Protein AF-0000000084552187 (afdb_homodimer)

Nearest PDB structures (foldseek):
  7npa-assembly4_N  TM=9.133E-01  e=2.101E-28  Methanothermococcus thermolithotrophicus DSM 2095
  7npa-assembly3_I  TM=9.115E-01  e=2.693E-28  Methanothermococcus thermolithotrophicus DSM 2095
  7np8-assembly1_B  TM=9.269E-01  e=1.194E-27  Methanocaldococcus jannaschii DSM 2661
  5h92-assembly2_B  TM=7.015E-01  e=1.381E-11  Zea mays
  6c3z-assembly1_A  TM=8.188E-01  e=6.887E-10  Escherichia coli K-12

Structure (mmCIF, N/CA/C/O backbone):
data_AF-0000000084552187-model_v1
#
loop_
_entity.id
_entity.type
_entity.pdbx_description
1 polymer 'Nitrite/Sulfite reductase ferredoxin-like half domain protein'
#
loop_
_atom_site.group_PDB
_atom_site.id
_atom_site.type_symbol
_atom_site.label_atom_id
_atom_site.label_alt_id
_atom_site.label_comp_id
_atom_site.label_asym_id
_atom_site.label_entity_id
_atom_site.label_seq_id
_atom_site.pdbx_PDB_ins_code
_atom_site.Cartn_x
_atom_site.Cartn_y
_atom_site.Cartn_z
_atom_site.occupancy
_atom_site.B_iso_or_equiv
_atom_site.auth_seq_id
_atom_site.auth_comp_id
_atom_site.auth_asym_id
_atom_site.auth_atom_id
_atom_site.pdbx_PDB_model_num
ATOM 1 N N . MET A 1 1 ? -11.766 38.375 -6.109 1 34.06 1 MET A N 1
ATOM 2 C CA . MET A 1 1 ? -12.391 38.062 -4.824 1 34.06 1 MET A CA 1
ATOM 3 C C . MET A 1 1 ? -12.008 36.688 -4.336 1 34.06 1 MET A C 1
ATOM 5 O O . MET A 1 1 ? -12.18 35.688 -5.055 1 34.06 1 MET A O 1
ATOM 9 N N . ASP A 1 2 ? -10.969 36.594 -3.459 1 45.31 2 ASP A N 1
ATOM 10 C CA . ASP A 1 2 ? -10.391 35.406 -2.822 1 45.31 2 ASP A CA 1
ATOM 11 C C . ASP A 1 2 ? -11.469 34.5 -2.254 1 45.31 2 ASP A C 1
ATOM 13 O O . ASP A 1 2 ? -12.18 34.875 -1.316 1 45.31 2 ASP A O 1
ATOM 17 N N . ILE A 1 3 ? -12.266 34 -3.109 1 53.16 3 ILE A N 1
ATOM 18 C CA . ILE A 1 3 ? -13.414 33.219 -2.641 1 53.16 3 ILE A CA 1
ATOM 19 C C . ILE A 1 3 ? -12.977 32.25 -1.561 1 53.16 3 ILE A C 1
ATOM 21 O O . ILE A 1 3 ? -12.188 31.328 -1.827 1 53.16 3 ILE A O 1
ATOM 25 N N . LYS A 1 4 ? -12.898 32.781 -0.335 1 65.62 4 LYS A N 1
ATOM 26 C CA . LYS A 1 4 ? -12.633 31.938 0.835 1 65.62 4 LYS A CA 1
ATOM 27 C C . LYS A 1 4 ? -13.68 30.828 0.965 1 65.62 4 LYS A C 1
ATOM 29 O O . LYS A 1 4 ? -14.867 31.109 1.153 1 65.62 4 LYS A O 1
ATOM 34 N N . VAL A 1 5 ? -13.367 29.719 0.477 1 79.56 5 VAL A N 1
ATOM 35 C CA . VAL A 1 5 ? -14.242 28.547 0.565 1 79.56 5 VAL A CA 1
ATOM 36 C C . VAL A 1 5 ? -14.422 28.156 2.029 1 79.56 5 VAL A C 1
ATOM 38 O O . VAL A 1 5 ? -13.445 28 2.766 1 79.56 5 VAL A O 1
ATOM 41 N N . SER A 1 6 ? -15.633 28.141 2.523 1 84.75 6 SER A N 1
ATOM 42 C CA . SER A 1 6 ? -15.961 27.797 3.906 1 84.75 6 SER A CA 1
ATOM 43 C C . SER A 1 6 ? -15.57 26.375 4.238 1 84.75 6 SER A C 1
ATOM 45 O O . SER A 1 6 ? -15.336 25.562 3.338 1 84.75 6 SER A O 1
ATOM 47 N N . THR A 1 7 ? -15.414 26.109 5.52 1 84.75 7 THR A N 1
ATOM 48 C CA . THR A 1 7 ? -15.125 24.766 6.012 1 84.75 7 THR A CA 1
ATOM 49 C C . THR A 1 7 ? -16.203 23.781 5.551 1 84.75 7 THR A C 1
ATOM 51 O O . THR A 1 7 ? -15.891 22.641 5.191 1 84.75 7 THR A O 1
ATOM 54 N N . GLU A 1 8 ? -17.391 24.266 5.527 1 86.56 8 GLU A N 1
ATOM 55 C CA . GLU A 1 8 ? -18.5 23.438 5.098 1 86.56 8 GLU A CA 1
ATOM 56 C C . GLU A 1 8 ? -18.391 23.062 3.621 1 86.56 8 GLU A C 1
ATOM 58 O O . GLU A 1 8 ? -18.641 21.922 3.234 1 86.56 8 GLU A O 1
ATOM 63 N N . GLU A 1 9 ? -18.109 24.031 2.854 1 87.94 9 GLU A N 1
ATOM 64 C CA . GLU A 1 9 ? -17.938 23.781 1.425 1 87.94 9 GLU A CA 1
ATOM 65 C C . GLU A 1 9 ? -16.766 22.844 1.16 1 87.94 9 GLU A C 1
ATOM 67 O O . GLU A 1 9 ? -16.859 21.969 0.286 1 87.94 9 GLU A O 1
ATOM 72 N N . LYS A 1 10 ? -15.766 23.016 1.932 1 89 10 LYS A N 1
ATOM 73 C CA . LYS A 1 10 ? -14.625 22.125 1.795 1 89 10 LYS A CA 1
ATOM 74 C C . LYS A 1 10 ? -15.016 20.688 2.127 1 89 10 LYS A C 1
ATOM 76 O O . LYS A 1 10 ? -14.57 19.75 1.466 1 89 10 LYS A O 1
ATOM 81 N N . ALA A 1 11 ? -15.836 20.562 3.098 1 88.94 11 ALA A N 1
ATOM 82 C CA . ALA A 1 11 ? -16.297 19.234 3.492 1 88.94 11 ALA A CA 1
ATOM 83 C C . ALA A 1 11 ? -17.141 18.594 2.387 1 88.94 11 ALA A C 1
ATOM 85 O O . ALA A 1 11 ? -17.016 17.391 2.133 1 88.94 11 ALA A O 1
ATOM 86 N N . VAL A 1 12 ? -17.922 19.359 1.745 1 91.12 12 VAL A N 1
ATOM 87 C CA . VAL A 1 12 ? -18.75 18.875 0.644 1 91.12 12 VAL A CA 1
ATOM 88 C C . VAL A 1 12 ? -17.859 18.453 -0.521 1 91.12 12 VAL A C 1
ATOM 90 O O . VAL A 1 12 ? -18.078 17.391 -1.115 1 91.12 12 VAL A O 1
ATOM 93 N N . LEU A 1 13 ? -16.922 19.281 -0.85 1 94.12 13 LEU A N 1
ATOM 94 C CA . LEU A 1 13 ? -15.984 18.953 -1.918 1 94.12 13 LEU A CA 1
ATOM 95 C C . LEU A 1 13 ? -15.227 17.672 -1.602 1 94.12 13 LEU A C 1
ATOM 97 O O . LEU A 1 13 ? -15.078 16.812 -2.465 1 94.12 13 LEU A O 1
ATOM 101 N N . LYS A 1 14 ? -14.812 17.562 -0.376 1 93.19 14 LYS A N 1
ATOM 102 C CA . LYS A 1 14 ? -14.07 16.375 0.035 1 93.19 14 LYS A CA 1
ATOM 103 C C . LYS A 1 14 ? -14.914 15.117 -0.115 1 93.19 14 LYS A C 1
ATOM 105 O O . LYS A 1 14 ? -14.406 14.062 -0.502 1 93.19 14 LYS A O 1
ATOM 110 N N . SER A 1 15 ? -16.203 15.219 0.165 1 91.69 15 SER A N 1
ATOM 111 C CA . SER A 1 15 ? -17.109 14.078 0.02 1 91.69 15 SER A CA 1
ATOM 112 C C . SER A 1 15 ? -17.203 13.625 -1.434 1 91.69 15 SER A C 1
ATOM 114 O O . SER A 1 15 ? -17.641 12.508 -1.716 1 91.69 15 SER A O 1
ATOM 116 N N . GLN A 1 16 ? -16.734 14.516 -2.344 1 93.88 16 GLN A N 1
ATOM 117 C CA . GLN A 1 16 ? -16.719 14.203 -3.77 1 93.88 16 GLN A CA 1
ATOM 118 C C . GLN A 1 16 ? -15.305 13.914 -4.262 1 93.88 16 GLN A C 1
ATOM 120 O O . GLN A 1 16 ? -15.031 13.992 -5.461 1 93.88 16 GLN A O 1
ATOM 125 N N . ALA A 1 17 ? -14.438 13.688 -3.334 1 97.12 17 ALA A N 1
ATOM 126 C CA . ALA A 1 17 ? -13.039 13.359 -3.627 1 97.12 17 ALA A CA 1
ATOM 127 C C . ALA A 1 17 ? -12.328 14.531 -4.297 1 97.12 17 ALA A C 1
ATOM 129 O O . ALA A 1 17 ? -11.469 14.328 -5.16 1 97.12 17 ALA A O 1
ATOM 130 N N . ILE A 1 18 ? -12.82 15.656 -4.047 1 98.19 18 ILE A N 1
ATOM 131 C CA . ILE A 1 18 ? -12.141 16.906 -4.348 1 98.19 18 ILE A CA 1
ATOM 132 C C . ILE A 1 18 ? -11.508 17.484 -3.078 1 98.19 18 ILE A C 1
ATOM 134 O O . ILE A 1 18 ? -12.195 18.062 -2.244 1 98.19 18 ILE A O 1
ATOM 138 N N . ILE A 1 19 ? -10.219 17.312 -2.945 1 97.56 19 ILE A N 1
ATOM 139 C CA . ILE A 1 19 ? -9.539 17.422 -1.66 1 97.56 19 ILE A CA 1
ATOM 140 C C . ILE A 1 19 ? -8.695 18.688 -1.627 1 97.56 19 ILE A C 1
ATOM 142 O O . ILE A 1 19 ? -7.836 18.891 -2.484 1 97.56 19 ILE A O 1
ATOM 146 N N . ALA A 1 20 ? -8.922 19.484 -0.624 1 97.5 20 ALA A N 1
ATOM 147 C CA . ALA A 1 20 ? -8.164 20.719 -0.481 1 97.5 20 ALA A CA 1
ATOM 148 C C . ALA A 1 20 ? -6.68 20.438 -0.302 1 97.5 20 ALA A C 1
ATOM 150 O O . ALA A 1 20 ? -6.297 19.5 0.399 1 97.5 20 ALA A O 1
ATOM 151 N N . GLN A 1 21 ? -5.832 21.234 -0.964 1 97.81 21 GLN A N 1
ATOM 152 C CA . GLN A 1 21 ? -4.383 21.156 -0.817 1 97.81 21 GLN A CA 1
ATOM 153 C C . GLN A 1 21 ? -3.869 22.172 0.202 1 97.81 21 GLN A C 1
ATOM 155 O O . GLN A 1 21 ? -4.605 23.062 0.61 1 97.81 21 GLN A O 1
ATOM 160 N N . LYS A 1 22 ? -2.645 21.922 0.652 1 96.12 22 LYS A N 1
ATOM 161 C CA . LYS A 1 22 ? -2.027 22.891 1.553 1 96.12 22 LYS A CA 1
ATOM 162 C C . LYS A 1 22 ? -1.788 24.219 0.846 1 96.12 22 LYS A C 1
ATOM 164 O O . LYS A 1 22 ? -1.742 25.266 1.489 1 96.12 22 LYS A O 1
ATOM 169 N N . GLN A 1 23 ? -1.582 24.188 -0.519 1 95.69 23 GLN A N 1
ATOM 170 C CA . GLN A 1 23 ? -1.562 25.406 -1.319 1 95.69 23 GLN A CA 1
ATOM 171 C C . GLN A 1 23 ? -2.961 26 -1.448 1 95.69 23 GLN A C 1
ATOM 173 O O . GLN A 1 23 ? -3.826 25.422 -2.111 1 95.69 23 GLN A O 1
ATOM 178 N N . GLU A 1 24 ? -3.186 27.125 -0.834 1 93.31 24 GLU A N 1
ATOM 179 C CA . GLU A 1 24 ? -4.508 27.734 -0.712 1 93.31 24 GLU A CA 1
ATOM 180 C C . GLU A 1 24 ? -5.152 27.938 -2.082 1 93.31 24 GLU A C 1
ATOM 182 O O . GLU A 1 24 ? -4.496 28.391 -3.018 1 93.31 24 GLU A O 1
ATOM 187 N N . GLY A 1 25 ? -6.398 27.516 -2.154 1 94.38 25 GLY A N 1
ATOM 188 C CA . GLY A 1 25 ? -7.172 27.734 -3.365 1 94.38 25 GLY A CA 1
ATOM 189 C C . GLY A 1 25 ? -7.074 26.578 -4.355 1 94.38 25 GLY A C 1
ATOM 190 O O . GLY A 1 25 ? -7.727 26.609 -5.398 1 94.38 25 GLY A O 1
ATOM 191 N N . TYR A 1 26 ? -6.242 25.625 -4.016 1 97.69 26 TYR A N 1
ATOM 192 C CA . TYR A 1 26 ? -6.047 24.516 -4.926 1 97.69 26 TYR A CA 1
ATOM 193 C C . TYR A 1 26 ? -6.59 23.219 -4.324 1 97.69 26 TYR A C 1
ATOM 195 O O . TYR A 1 26 ? -6.633 23.062 -3.1 1 97.69 26 TYR A O 1
ATOM 203 N N . TYR A 1 27 ? -7 22.375 -5.195 1 98.38 27 TYR A N 1
ATOM 204 C CA . TYR A 1 27 ? -7.574 21.078 -4.82 1 98.38 27 TYR A CA 1
ATOM 205 C C . TYR A 1 27 ? -6.969 19.953 -5.652 1 98.38 27 TYR A C 1
ATOM 207 O O . TYR A 1 27 ? -6.52 20.188 -6.777 1 98.38 27 TYR A O 1
ATOM 215 N N . SER A 1 28 ? -6.934 18.844 -5.074 1 98.5 28 SER A N 1
ATOM 216 C CA . SER A 1 28 ? -6.66 17.609 -5.805 1 98.5 28 SER A CA 1
ATOM 217 C C . SER A 1 28 ? -7.941 16.828 -6.051 1 98.5 28 SER A C 1
ATOM 219 O O . SER A 1 28 ? -8.758 16.656 -5.141 1 98.5 28 SER A O 1
ATOM 221 N N . ILE A 1 29 ? -8.109 16.359 -7.254 1 98.69 29 ILE A N 1
ATOM 222 C CA . ILE A 1 29 ? -9.273 15.523 -7.562 1 98.69 29 ILE A CA 1
ATOM 223 C C . ILE A 1 29 ? -8.844 14.078 -7.75 1 98.69 29 ILE A C 1
ATOM 225 O O . ILE A 1 29 ? -7.93 13.789 -8.531 1 98.69 29 ILE A O 1
ATOM 229 N N . ARG A 1 30 ? -9.438 13.234 -7.035 1 98.62 30 ARG A N 1
ATOM 230 C CA . ARG A 1 30 ? -9.117 11.812 -7.105 1 98.62 30 ARG A CA 1
ATOM 231 C C . ARG A 1 30 ? -10.062 11.086 -8.047 1 98.62 30 ARG A C 1
ATOM 233 O O . ARG A 1 30 ? -11.281 11.195 -7.922 1 98.62 30 ARG A O 1
ATOM 240 N N . ILE A 1 31 ? -9.492 10.305 -8.938 1 98.75 31 ILE A N 1
ATOM 241 C CA . ILE A 1 31 ? -10.266 9.578 -9.938 1 98.75 31 ILE A CA 1
ATOM 242 C C . ILE A 1 31 ? -10.094 8.078 -9.742 1 98.75 31 ILE A C 1
ATOM 244 O O . ILE A 1 31 ? -8.977 7.594 -9.547 1 98.75 31 ILE A O 1
ATOM 248 N N . LEU A 1 32 ? -11.18 7.355 -9.828 1 98.38 32 LEU A N 1
ATOM 249 C CA . LEU A 1 32 ? -11.234 5.922 -9.555 1 98.38 32 LEU A CA 1
ATOM 250 C C . LEU A 1 32 ? -10.711 5.121 -10.742 1 98.38 32 LEU A C 1
ATOM 252 O O . LEU A 1 32 ? -10.945 5.488 -11.891 1 98.38 32 LEU A O 1
ATOM 256 N N . SER A 1 33 ? -10.047 4.059 -10.453 1 98.19 33 SER A N 1
ATOM 257 C CA . SER A 1 33 ? -9.695 3.051 -11.445 1 98.19 33 SER A CA 1
ATOM 258 C C . SER A 1 33 ? -10.68 1.884 -11.43 1 98.19 33 SER A C 1
ATOM 260 O O . SER A 1 33 ? -11.516 1.789 -10.531 1 98.19 33 SER A O 1
ATOM 262 N N . ASN A 1 34 ? -10.617 1.113 -12.438 1 97.44 34 ASN A N 1
ATOM 263 C CA . ASN A 1 34 ? -11.234 -0.208 -12.375 1 97.44 34 ASN A CA 1
ATOM 264 C C . ASN A 1 34 ? -10.234 -1.272 -11.93 1 97.44 34 ASN A C 1
ATOM 266 O O . ASN A 1 34 ? -9.5 -1.819 -12.75 1 97.44 34 ASN A O 1
ATOM 270 N N . ALA A 1 35 ? -10.289 -1.593 -10.719 1 97.62 35 ALA A N 1
ATOM 271 C CA . ALA A 1 35 ? -9.359 -2.566 -10.148 1 97.62 35 ALA A CA 1
ATOM 272 C C . ALA A 1 35 ? -7.914 -2.207 -10.469 1 97.62 35 ALA A C 1
ATOM 274 O O . ALA A 1 35 ? -7.117 -3.076 -10.828 1 97.62 35 ALA A O 1
ATOM 275 N N . GLY A 1 36 ? -7.621 -0.929 -10.469 1 98.12 36 GLY A N 1
ATOM 276 C CA . GLY A 1 36 ? -6.262 -0.455 -10.68 1 98.12 36 GLY A CA 1
ATOM 277 C C . GLY A 1 36 ? -5.93 -0.234 -12.148 1 98.12 36 GLY A C 1
ATOM 278 O O . GLY A 1 36 ? -4.812 0.164 -12.484 1 98.12 36 GLY A O 1
ATOM 279 N N . ASN A 1 37 ? -6.852 -0.41 -13.039 1 98.56 37 ASN A N 1
ATOM 280 C CA . ASN A 1 37 ? -6.578 -0.311 -14.469 1 98.56 37 ASN A CA 1
ATOM 281 C C . ASN A 1 37 ? -7.262 0.906 -15.086 1 98.56 37 ASN A C 1
ATOM 283 O O . ASN A 1 37 ? -8.352 1.296 -14.656 1 98.56 37 ASN A O 1
ATOM 287 N N . PHE A 1 38 ? -6.633 1.475 -16.047 1 98.44 38 PHE A N 1
ATOM 288 C CA . PHE A 1 38 ? -7.176 2.525 -16.906 1 98.44 38 PHE A CA 1
ATOM 289 C C . PHE A 1 38 ? -6.996 2.176 -18.375 1 98.44 38 PHE A C 1
ATOM 291 O O . PHE A 1 38 ? -5.992 1.571 -18.766 1 98.44 38 PHE A O 1
ATOM 298 N N . THR A 1 39 ? -7.93 2.562 -19.172 1 98.25 39 THR A N 1
ATOM 299 C CA . THR A 1 39 ? -7.797 2.373 -20.609 1 98.25 39 THR A CA 1
ATOM 300 C C . THR A 1 39 ? -6.891 3.443 -21.203 1 98.25 39 THR A C 1
ATOM 302 O O . THR A 1 39 ? -6.684 4.5 -20.609 1 98.25 39 THR A O 1
ATOM 305 N N . SER A 1 40 ? -6.41 3.131 -22.438 1 97.81 40 SER A N 1
ATOM 306 C CA . SER A 1 40 ? -5.594 4.094 -23.172 1 97.81 40 SER A CA 1
ATOM 307 C C . SER A 1 40 ? -6.344 5.406 -23.391 1 97.81 40 SER A C 1
ATOM 309 O O . SER A 1 40 ? -5.762 6.484 -23.281 1 97.81 40 SER A O 1
ATOM 311 N N . ASP A 1 41 ? -7.629 5.328 -23.641 1 97.5 41 ASP A N 1
ATOM 312 C CA . ASP A 1 41 ? -8.453 6.52 -23.844 1 97.5 41 ASP A CA 1
ATOM 313 C C . ASP A 1 41 ? -8.523 7.352 -22.562 1 97.5 41 ASP A C 1
ATOM 315 O O . ASP A 1 41 ? -8.438 8.578 -22.609 1 97.5 41 ASP A O 1
ATOM 319 N N . GLN A 1 42 ? -8.719 6.723 -21.484 1 97.88 42 GLN A N 1
ATOM 320 C CA . GLN A 1 42 ? -8.766 7.418 -20.203 1 97.88 42 GLN A CA 1
ATOM 321 C C . GLN A 1 42 ? -7.445 8.125 -19.906 1 97.88 42 GLN A C 1
ATOM 323 O O . GLN A 1 42 ? -7.434 9.234 -19.375 1 97.88 42 GLN A O 1
ATOM 328 N N . LEU A 1 43 ? -6.355 7.488 -20.281 1 97.5 43 LEU A N 1
ATOM 329 C CA . LEU A 1 43 ? -5.043 8.086 -20.062 1 97.5 43 LEU A CA 1
ATOM 330 C C . LEU A 1 43 ? -4.879 9.344 -20.906 1 97.5 43 LEU A C 1
ATOM 332 O O . LEU A 1 43 ? -4.301 10.336 -20.438 1 97.5 43 LEU A O 1
ATOM 336 N N . SER A 1 44 ? -5.332 9.258 -22.125 1 97.56 44 SER A N 1
ATOM 337 C CA . SER A 1 44 ? -5.309 10.445 -22.969 1 97.56 44 SER A CA 1
ATOM 338 C C . SER A 1 44 ? -6.105 11.586 -22.359 1 97.56 44 SER A C 1
ATOM 340 O O . SER A 1 44 ? -5.672 12.734 -22.375 1 97.56 44 SER A O 1
ATOM 342 N N . ALA A 1 45 ? -7.242 11.242 -21.812 1 98.12 45 ALA A N 1
ATOM 343 C CA . ALA A 1 45 ? -8.062 12.242 -21.125 1 98.12 45 ALA A CA 1
ATOM 344 C C . ALA A 1 45 ? -7.32 12.836 -19.938 1 98.12 45 ALA A C 1
ATOM 346 O O . ALA A 1 45 ? -7.348 14.047 -19.719 1 98.12 45 ALA A O 1
ATOM 347 N N . PHE A 1 46 ? -6.656 11.969 -19.141 1 98.25 46 PHE A N 1
ATOM 348 C CA . PHE A 1 46 ? -5.875 12.43 -18 1 98.25 46 PHE A CA 1
ATOM 349 C C . PHE A 1 46 ? -4.809 13.43 -18.438 1 98.25 46 PHE A C 1
ATOM 351 O O . PHE A 1 46 ? -4.59 14.445 -17.781 1 98.25 46 PHE A O 1
ATOM 358 N N . SER A 1 47 ? -4.109 13.062 -19.547 1 98.12 47 SER A N 1
ATOM 359 C CA . SER A 1 47 ? -3.074 13.945 -20.078 1 98.12 47 SER A CA 1
ATOM 360 C C . SER A 1 47 ? -3.637 15.328 -20.391 1 98.12 47 SER A C 1
ATOM 362 O O . SER A 1 47 ? -3.07 16.344 -19.969 1 98.12 47 SER A O 1
ATOM 364 N N . LYS A 1 48 ? -4.781 15.406 -21.016 1 98.25 48 LYS A N 1
ATOM 365 C CA . LYS A 1 48 ? -5.418 16.656 -21.391 1 98.25 48 LYS A CA 1
ATOM 366 C C . LYS A 1 48 ? -5.871 17.438 -20.172 1 98.25 48 LYS A C 1
ATOM 368 O O . LYS A 1 48 ? -5.574 18.625 -20.031 1 98.25 48 LYS A O 1
ATOM 373 N N . ILE A 1 49 ? -6.535 16.797 -19.25 1 98.62 49 ILE A N 1
ATOM 374 C CA . ILE A 1 49 ? -7.137 17.453 -18.094 1 98.62 49 ILE A CA 1
ATOM 375 C C . ILE A 1 49 ? -6.043 18 -17.172 1 98.62 49 ILE A C 1
ATOM 377 O O . ILE A 1 49 ? -6.129 19.141 -16.703 1 98.62 49 ILE A O 1
ATOM 381 N N . SER A 1 50 ? -5.004 17.203 -16.938 1 98.62 50 SER A N 1
ATOM 382 C CA . SER A 1 50 ? -3.93 17.641 -16.047 1 98.62 50 SER A CA 1
ATOM 383 C C . SER A 1 50 ? -3.168 18.828 -16.641 1 98.62 50 SER A C 1
ATOM 385 O O . SER A 1 50 ? -2.707 19.703 -15.898 1 98.62 50 SER A O 1
ATOM 387 N N . SER A 1 51 ? -3.043 18.875 -17.984 1 98.56 51 SER A N 1
ATOM 388 C CA . SER A 1 51 ? -2.363 19.969 -18.672 1 98.56 51 SER A CA 1
ATOM 389 C C . SER A 1 51 ? -3.209 21.234 -18.656 1 98.56 51 SER A C 1
ATOM 391 O O . SER A 1 51 ? -2.688 22.344 -18.453 1 98.56 51 SER A O 1
ATOM 393 N N . LYS A 1 52 ? -4.441 21.094 -18.828 1 98.5 52 LYS A N 1
ATOM 394 C CA . LYS A 1 52 ? -5.355 22.219 -18.984 1 98.5 52 LYS A CA 1
ATOM 395 C C . LYS A 1 52 ? -5.695 22.844 -17.641 1 98.5 52 LYS A C 1
ATOM 397 O O . LYS A 1 52 ? -5.781 24.078 -17.531 1 98.5 52 LYS A O 1
ATOM 402 N N . TYR A 1 53 ? -5.895 22 -16.625 1 98.62 53 TYR A N 1
ATOM 403 C CA . TYR A 1 53 ? -6.48 22.531 -15.391 1 98.62 53 TYR A CA 1
ATOM 404 C C . TYR A 1 53 ? -5.5 22.406 -14.227 1 98.62 53 TYR A C 1
ATOM 406 O O . TYR A 1 53 ? -5.68 23.047 -13.188 1 98.62 53 TYR A O 1
ATOM 414 N N . GLY A 1 54 ? -4.52 21.516 -14.344 1 98.31 54 GLY A N 1
ATOM 415 C CA . GLY A 1 54 ? -3.525 21.328 -13.305 1 98.31 54 GLY A CA 1
ATOM 416 C C . GLY A 1 54 ? -2.17 21.922 -13.648 1 98.31 54 GLY A C 1
ATOM 417 O O . GLY A 1 54 ? -2.09 22.969 -14.281 1 98.31 54 GLY A O 1
ATOM 418 N N . LYS A 1 55 ? -1.103 21.328 -13.195 1 98.19 55 LYS A N 1
ATOM 419 C CA . LYS A 1 55 ? 0.258 21.781 -13.477 1 98.19 55 LYS A CA 1
ATOM 420 C C . LYS A 1 55 ? 0.963 20.812 -14.43 1 98.19 55 LYS A C 1
ATOM 422 O O . LYS A 1 55 ? 2.191 20.703 -14.406 1 98.19 55 LYS A O 1
ATOM 427 N N . GLY A 1 56 ? 0.208 19.984 -15.094 1 98.38 56 GLY A N 1
ATOM 428 C CA . GLY A 1 56 ? 0.747 19.141 -16.141 1 98.38 56 GLY A CA 1
ATOM 429 C C . GLY A 1 56 ? 1.292 17.812 -15.633 1 98.38 56 GLY A C 1
ATOM 430 O O . GLY A 1 56 ? 2.225 17.25 -16.203 1 98.38 56 GLY A O 1
ATOM 431 N N . TYR A 1 57 ? 0.821 17.391 -14.5 1 98.38 57 TYR A N 1
ATOM 432 C CA . TYR A 1 57 ? 1.184 16.078 -13.969 1 98.38 57 TYR A CA 1
ATOM 433 C C . TYR A 1 57 ? 0.056 15.5 -13.117 1 98.38 57 TYR A C 1
ATOM 435 O O . TYR A 1 57 ? -0.923 16.188 -12.828 1 98.38 57 TYR A O 1
ATOM 443 N N . LEU A 1 58 ? 0.107 14.281 -12.844 1 98.5 58 LEU A N 1
ATOM 444 C CA . LEU A 1 58 ? -0.812 13.625 -11.914 1 98.5 58 LEU A CA 1
ATOM 445 C C . LEU A 1 58 ? -0.073 12.617 -11.039 1 98.5 58 LEU A C 1
ATOM 447 O O . LEU A 1 58 ? 1.067 12.258 -11.336 1 98.5 58 LEU A O 1
ATOM 451 N N . GLY A 1 59 ? -0.69 12.242 -9.945 1 98.62 59 GLY A N 1
ATOM 452 C CA . GLY A 1 59 ? -0.087 11.305 -9.008 1 98.62 59 GLY A CA 1
ATOM 453 C C . GLY A 1 59 ? -0.896 10.031 -8.836 1 98.62 59 GLY A C 1
ATOM 454 O O . GLY A 1 59 ? -2.127 10.07 -8.828 1 98.62 59 GLY A O 1
ATOM 455 N N . LEU A 1 60 ? -0.175 8.922 -8.664 1 98.62 60 LEU A N 1
ATOM 456 C CA . LEU A 1 60 ? -0.797 7.652 -8.305 1 98.62 60 LEU A CA 1
ATOM 457 C C . LEU A 1 60 ? -1.021 7.562 -6.797 1 98.62 60 LEU A C 1
ATOM 459 O O . LEU A 1 60 ? -0.274 8.156 -6.02 1 98.62 60 LEU A O 1
ATOM 463 N N . THR A 1 61 ? -2.074 6.879 -6.43 1 97.69 61 THR A N 1
ATOM 464 C CA . THR A 1 61 ? -2.33 6.672 -5.008 1 97.69 61 THR A CA 1
ATOM 465 C C . THR A 1 61 ? -2.031 5.23 -4.609 1 97.69 61 THR A C 1
ATOM 467 O O . THR A 1 61 ? -1.939 4.348 -5.469 1 97.69 61 THR A O 1
ATOM 470 N N . THR A 1 62 ? -1.904 5.008 -3.354 1 95.62 62 THR A N 1
ATOM 471 C CA . THR A 1 62 ? -1.611 3.67 -2.846 1 95.62 62 THR A CA 1
ATOM 472 C C . THR A 1 62 ? -2.82 2.754 -3.006 1 95.62 62 THR A C 1
ATOM 474 O O . THR A 1 62 ? -2.703 1.533 -2.879 1 95.62 62 THR A O 1
ATOM 477 N N . ARG A 1 63 ? -3.982 3.305 -3.252 1 96.94 63 ARG A N 1
ATOM 478 C CA . ARG A 1 63 ? -5.141 2.457 -3.51 1 96.94 63 ARG A CA 1
ATOM 479 C C . ARG A 1 63 ? -5.457 2.396 -5 1 96.94 63 ARG A C 1
ATOM 481 O O . ARG A 1 63 ? -6.617 2.258 -5.391 1 96.94 63 ARG A O 1
ATOM 488 N N . LEU A 1 64 ? -4.539 2.639 -5.801 1 98.12 64 LEU A N 1
ATOM 489 C CA . LEU A 1 64 ? -4.547 2.404 -7.242 1 98.12 64 LEU A CA 1
ATOM 490 C C . LEU A 1 64 ? -5.559 3.312 -7.934 1 98.12 64 LEU A C 1
ATOM 492 O O . LEU A 1 64 ? -6.348 2.852 -8.766 1 98.12 64 LEU A O 1
ATOM 496 N N . CYS A 1 65 ? -5.594 4.535 -7.484 1 98.38 65 CYS A N 1
ATOM 497 C CA . CYS A 1 65 ? -6.301 5.621 -8.148 1 98.38 65 CYS A CA 1
ATOM 498 C C . CYS A 1 65 ? -5.328 6.676 -8.664 1 98.38 65 CYS A C 1
ATOM 500 O O . CYS A 1 65 ? -4.113 6.539 -8.492 1 98.38 65 CYS A O 1
ATOM 502 N N . ILE A 1 66 ? -5.871 7.645 -9.352 1 98.56 66 ILE A N 1
ATOM 503 C CA . ILE A 1 66 ? -5.082 8.773 -9.82 1 98.56 66 ILE A CA 1
ATOM 504 C C . ILE A 1 66 ? -5.613 10.07 -9.203 1 98.56 66 ILE A C 1
ATOM 506 O O . ILE A 1 66 ? -6.824 10.234 -9.047 1 98.56 66 ILE A O 1
ATOM 510 N N . GLU A 1 67 ? -4.742 10.953 -8.844 1 98.69 67 GLU A N 1
ATOM 511 C CA . GLU A 1 67 ? -5.121 12.297 -8.406 1 98.69 67 GLU A CA 1
ATOM 512 C C . GLU A 1 67 ? -4.488 13.359 -9.297 1 98.69 67 GLU A C 1
ATOM 514 O O . GLU A 1 67 ? -3.307 13.266 -9.641 1 98.69 67 GLU A O 1
ATOM 519 N N . ILE A 1 68 ? -5.238 14.289 -9.727 1 98.81 68 ILE A N 1
ATOM 520 C CA . ILE A 1 68 ? -4.742 15.477 -10.414 1 98.81 68 ILE A CA 1
ATOM 521 C C . ILE A 1 68 ? -4.695 16.656 -9.445 1 98.81 68 ILE A C 1
ATOM 523 O O . ILE A 1 68 ? -5.742 17.141 -9 1 98.81 68 ILE A O 1
ATOM 527 N N . PRO A 1 69 ? -3.518 17.125 -9.125 1 98.75 69 PRO A N 1
ATOM 528 C CA . PRO A 1 69 ? -3.395 18.234 -8.172 1 98.75 69 PRO A CA 1
ATOM 529 C C . PRO A 1 69 ? -3.492 19.609 -8.836 1 98.75 69 PRO A C 1
ATOM 531 O O . PRO A 1 69 ? -3.496 19.688 -10.07 1 98.75 69 PRO A O 1
ATOM 534 N N . TYR A 1 70 ? -3.662 20.625 -7.988 1 98.69 70 TYR A N 1
ATOM 535 C CA . TYR A 1 70 ? -3.555 22.031 -8.336 1 98.69 70 TYR A CA 1
ATOM 536 C C . TYR A 1 70 ? -4.703 22.469 -9.242 1 98.69 70 TYR A C 1
ATOM 538 O O . TYR A 1 70 ? -4.52 23.281 -10.148 1 98.69 70 TYR A O 1
ATOM 546 N N . ILE A 1 71 ? -5.781 21.875 -8.984 1 98.75 71 ILE A N 1
ATOM 547 C CA . ILE A 1 71 ? -7 22.344 -9.625 1 98.75 71 ILE A CA 1
ATOM 548 C C . ILE A 1 71 ? -7.543 23.562 -8.867 1 98.75 71 ILE A C 1
ATOM 550 O O . ILE A 1 71 ? -7.727 23.516 -7.652 1 98.75 71 ILE A O 1
ATOM 554 N N . LYS A 1 72 ? -7.766 24.609 -9.586 1 98.12 72 LYS A N 1
ATOM 555 C CA . LYS A 1 72 ? -8.352 25.797 -8.961 1 98.12 72 LYS A CA 1
ATOM 556 C C . LYS A 1 72 ? -9.828 25.562 -8.633 1 98.12 72 LYS A C 1
ATOM 558 O O . LYS A 1 72 ? -10.531 24.859 -9.359 1 98.12 72 LYS A O 1
ATOM 563 N N . HIS A 1 73 ? -10.25 26.266 -7.57 1 96.31 73 HIS A N 1
ATOM 564 C CA . HIS A 1 73 ? -11.641 26.141 -7.137 1 96.31 73 HIS A CA 1
ATOM 565 C C . HIS A 1 73 ? -12.602 26.453 -8.281 1 96.31 73 HIS A C 1
ATOM 567 O O . HIS A 1 73 ? -13.578 25.734 -8.492 1 96.31 73 HIS A O 1
ATOM 573 N N . GLU A 1 74 ? -12.336 27.438 -9.062 1 96.88 74 GLU A N 1
ATOM 574 C CA . GLU A 1 74 ? -13.227 27.922 -10.117 1 96.88 74 GLU A CA 1
ATOM 575 C C . GLU A 1 74 ? -13.289 26.922 -11.281 1 96.88 74 GLU A C 1
ATOM 577 O O . GLU A 1 74 ? -14.195 27 -12.117 1 96.88 74 GLU A O 1
ATOM 582 N N . ASP A 1 75 ? -12.297 26 -11.312 1 98.25 75 ASP A N 1
ATOM 583 C CA . ASP A 1 75 ? -12.211 25.078 -12.438 1 98.25 75 ASP A CA 1
ATOM 584 C C . ASP A 1 75 ? -12.844 23.734 -12.086 1 98.25 75 ASP A C 1
ATOM 586 O O . ASP A 1 75 ? -12.969 22.859 -12.938 1 98.25 75 ASP A O 1
ATOM 590 N N . ILE A 1 76 ? -13.281 23.547 -10.883 1 97.81 76 ILE A N 1
ATOM 591 C CA . ILE A 1 76 ? -13.711 22.25 -10.359 1 97.81 76 ILE A CA 1
ATOM 592 C C . ILE A 1 76 ? -14.867 21.719 -11.211 1 97.81 76 ILE A C 1
ATOM 594 O O . ILE A 1 76 ? -14.836 20.562 -11.641 1 97.81 76 ILE A O 1
ATOM 598 N N . GLU A 1 77 ? -15.844 22.562 -11.477 1 97.44 77 GLU A N 1
ATOM 599 C CA . GLU A 1 77 ? -17.016 22.094 -12.227 1 97.44 77 GLU A CA 1
ATOM 600 C C . GLU A 1 77 ? -16.641 21.719 -13.656 1 97.44 77 GLU A C 1
ATOM 602 O O . GLU A 1 77 ? -17.156 20.734 -14.203 1 97.44 77 GLU A O 1
ATOM 607 N N . ALA A 1 78 ? -15.82 22.5 -14.266 1 98.44 78 ALA A N 1
ATOM 608 C CA . ALA A 1 78 ? -15.359 22.188 -15.617 1 98.44 78 ALA A CA 1
ATOM 609 C C . ALA A 1 78 ? -14.609 20.859 -15.648 1 98.44 78 ALA A C 1
ATOM 611 O O . ALA A 1 78 ? -14.773 20.078 -16.578 1 98.44 78 ALA A O 1
ATOM 612 N N . VAL A 1 79 ? -13.758 20.609 -14.648 1 98.56 79 VAL A N 1
ATOM 613 C CA . VAL A 1 79 ? -13 19.375 -14.562 1 98.56 79 VAL A CA 1
ATOM 614 C C . VAL A 1 79 ? -13.953 18.188 -14.398 1 98.56 79 VAL A C 1
ATOM 616 O O . VAL A 1 79 ? -13.812 17.172 -15.086 1 98.56 79 VAL A O 1
ATOM 619 N N . LYS A 1 80 ? -14.922 18.328 -13.539 1 97.81 80 LYS A N 1
ATOM 620 C CA . LYS A 1 80 ? -15.906 17.281 -13.328 1 97.81 80 LYS A CA 1
ATOM 621 C C . LYS A 1 80 ? -16.609 16.922 -14.633 1 97.81 80 LYS A C 1
ATOM 623 O O . LYS A 1 80 ? -16.828 15.742 -14.922 1 97.81 80 LYS A O 1
ATOM 628 N N . LYS A 1 81 ? -17 17.906 -15.367 1 98 81 LYS A N 1
ATOM 629 C CA . LYS A 1 81 ? -17.688 17.703 -16.641 1 98 81 LYS A CA 1
ATOM 630 C C . LYS A 1 81 ? -16.812 16.938 -17.625 1 98 81 LYS A C 1
ATOM 632 O O . LYS A 1 81 ? -17.266 15.992 -18.266 1 98 81 LYS A O 1
ATOM 637 N N . GLU A 1 82 ? -15.586 17.328 -17.688 1 97.81 82 GLU A N 1
ATOM 638 C CA . GLU A 1 82 ? -14.656 16.672 -18.609 1 97.81 82 GLU A CA 1
ATOM 639 C C . GLU A 1 82 ? -14.398 15.227 -18.188 1 97.81 82 GLU A C 1
ATOM 641 O O . GLU A 1 82 ? -14.258 14.344 -19.047 1 97.81 82 GLU A O 1
ATOM 646 N N . LEU A 1 83 ? -14.242 14.977 -16.891 1 98 83 LEU A N 1
ATOM 647 C CA . LEU A 1 83 ? -14.094 13.609 -16.406 1 98 83 LEU A CA 1
ATOM 648 C C . LEU A 1 83 ? -15.266 12.742 -16.859 1 98 83 LEU A C 1
ATOM 650 O O . LEU A 1 83 ? -15.07 11.656 -17.406 1 98 83 LEU A O 1
ATOM 654 N N . ALA A 1 84 ? -16.453 13.281 -16.672 1 97 84 ALA A N 1
ATOM 655 C CA . ALA A 1 84 ? -17.656 12.539 -17.016 1 97 84 ALA A CA 1
ATOM 656 C C . ALA A 1 84 ? -17.719 12.234 -18.516 1 97 84 ALA A C 1
ATOM 658 O O . ALA A 1 84 ? -18.094 11.133 -18.906 1 97 84 ALA A O 1
ATOM 659 N N . GLU A 1 85 ? -17.344 13.133 -19.297 1 97 85 GLU A N 1
ATOM 660 C CA . GLU A 1 85 ? -17.344 12.984 -20.75 1 97 85 GLU A CA 1
ATOM 661 C C . GLU A 1 85 ? -16.375 11.891 -21.188 1 97 85 GLU A C 1
ATOM 663 O O . GLU A 1 85 ? -16.5 11.359 -22.297 1 97 85 GLU A O 1
ATOM 668 N N . ASN A 1 86 ? -15.414 11.555 -20.359 1 96.44 86 ASN A N 1
ATOM 669 C CA . ASN A 1 86 ? -14.414 10.555 -20.703 1 96.44 86 ASN A CA 1
ATOM 670 C C . ASN A 1 86 ? -14.57 9.289 -19.875 1 96.44 86 ASN A C 1
ATOM 672 O O . ASN A 1 86 ? -13.617 8.531 -19.703 1 96.44 86 ASN A O 1
ATOM 676 N N . ASN A 1 87 ? -15.695 9.086 -19.219 1 95 87 ASN A N 1
ATOM 677 C CA . ASN A 1 87 ? -16.031 7.898 -18.438 1 95 87 ASN A CA 1
ATOM 678 C C . ASN A 1 87 ? -15.109 7.73 -17.234 1 95 87 ASN A C 1
ATOM 680 O O . ASN A 1 87 ? -14.641 6.625 -16.953 1 95 87 ASN A O 1
ATOM 684 N N . LEU A 1 88 ? -14.711 8.836 -16.734 1 97.5 88 LEU A N 1
ATOM 685 C CA . LEU A 1 88 ? -13.938 8.883 -15.5 1 97.5 88 LEU A CA 1
ATOM 686 C C . LEU A 1 88 ? -14.797 9.352 -14.328 1 97.5 88 LEU A C 1
ATOM 688 O O . LEU A 1 88 ? -15.633 10.242 -14.484 1 97.5 88 LEU A O 1
ATOM 692 N N . VAL A 1 89 ? -14.625 8.695 -13.203 1 96.44 89 VAL A N 1
ATOM 693 C CA . VAL A 1 89 ? -15.438 9 -12.031 1 96.44 89 VAL A CA 1
ATOM 694 C C . VAL A 1 89 ? -14.539 9.383 -10.859 1 96.44 89 VAL A C 1
ATOM 696 O O . VAL A 1 89 ? -13.562 8.688 -10.562 1 96.44 89 VAL A O 1
ATOM 699 N N . ASN A 1 90 ? -14.773 10.547 -10.297 1 96.94 90 ASN A N 1
ATOM 700 C CA . ASN A 1 90 ? -14.07 10.906 -9.07 1 96.94 90 ASN A CA 1
ATOM 701 C C . ASN A 1 90 ? -14.742 10.305 -7.84 1 96.94 90 ASN A C 1
ATOM 703 O O . ASN A 1 90 ? -15.969 10.203 -7.789 1 96.94 90 ASN A O 1
ATOM 707 N N . GLY A 1 91 ? -13.977 9.891 -6.895 1 95.75 91 GLY A N 1
ATOM 708 C CA . GLY A 1 91 ? -14.516 9.281 -5.688 1 95.75 91 GLY A CA 1
ATOM 709 C C . GLY A 1 91 ? -13.438 8.711 -4.781 1 95.75 91 GLY A C 1
ATOM 710 O O . GLY A 1 91 ? -12.25 8.945 -4.996 1 95.75 91 GLY A O 1
ATOM 711 N N . GLY A 1 92 ? -13.945 8.016 -3.691 1 94.62 92 GLY A N 1
ATOM 712 C CA . GLY A 1 92 ? -13.039 7.266 -2.832 1 94.62 92 GLY A CA 1
ATOM 713 C C . GLY A 1 92 ? -12.875 7.887 -1.456 1 94.62 92 GLY A C 1
ATOM 714 O O . GLY A 1 92 ? -11.883 7.633 -0.772 1 94.62 92 GLY A O 1
ATOM 715 N N . THR A 1 93 ? -13.766 8.758 -1.094 1 95.38 93 THR A N 1
ATOM 716 C CA . THR A 1 93 ? -13.742 9.352 0.237 1 95.38 93 THR A CA 1
ATOM 717 C C . THR A 1 93 ? -15.055 9.117 0.966 1 95.38 93 THR A C 1
ATOM 719 O O . THR A 1 93 ? -16.016 8.617 0.377 1 95.38 93 THR A O 1
ATOM 722 N N . GLY A 1 94 ? -15.055 9.336 2.375 1 95.12 94 GLY A N 1
ATOM 723 C CA . GLY A 1 94 ? -16.281 9.273 3.145 1 95.12 94 GLY A CA 1
ATOM 724 C C . GLY A 1 94 ? -16.453 7.965 3.889 1 95.12 94 GLY A C 1
ATOM 725 O O . GLY A 1 94 ? -15.602 7.082 3.805 1 95.12 94 GLY A O 1
ATOM 726 N N . LYS A 1 95 ? -17.562 7.828 4.617 1 97.06 95 LYS A N 1
ATOM 727 C CA . LYS A 1 95 ? -17.938 6.648 5.387 1 97.06 95 LYS A CA 1
ATOM 728 C C . LYS A 1 95 ? -18.734 5.66 4.531 1 97.06 95 LYS A C 1
ATOM 730 O O . LYS A 1 95 ? -19.938 5.516 4.695 1 97.06 95 LYS A O 1
ATOM 735 N N . LYS A 1 96 ? -18.062 5.012 3.682 1 98 96 LYS A N 1
ATOM 736 C CA . LYS A 1 96 ? -18.656 4.109 2.697 1 98 96 LYS A CA 1
ATOM 737 C C . LYS A 1 96 ? -17.625 3.121 2.17 1 98 96 LYS A C 1
ATOM 739 O O . LYS A 1 96 ? -16.438 3.219 2.5 1 98 96 LYS A O 1
ATOM 744 N N . VAL A 1 97 ? -18.047 2.158 1.436 1 98.56 97 VAL A N 1
ATOM 745 C CA . VAL A 1 97 ? -17.141 1.247 0.759 1 98.56 97 VAL A CA 1
ATOM 746 C C . VAL A 1 97 ? -16.25 2.029 -0.204 1 98.56 97 VAL A C 1
ATOM 748 O O . VAL A 1 97 ? -16.75 2.701 -1.11 1 98.56 97 VAL A O 1
ATOM 751 N N . ARG A 1 98 ? -14.992 1.946 0.039 1 98.19 98 ARG A N 1
ATOM 752 C CA . ARG A 1 98 ? -13.984 2.621 -0.768 1 98.19 98 ARG A CA 1
ATOM 753 C C . ARG A 1 98 ? -13.625 1.796 -2 1 98.19 98 ARG A C 1
ATOM 755 O O . ARG A 1 98 ? -14.07 0.653 -2.139 1 98.19 98 ARG A O 1
ATOM 762 N N . PRO A 1 99 ? -12.852 2.449 -2.936 1 97.56 99 PRO A N 1
ATOM 763 C CA . PRO A 1 99 ? -12.484 1.685 -4.129 1 97.56 99 PRO A CA 1
ATOM 764 C C . PRO A 1 99 ? -11.789 0.365 -3.797 1 97.56 99 PRO A C 1
ATOM 766 O O . PRO A 1 99 ? -10.953 0.314 -2.893 1 97.56 99 PRO A O 1
ATOM 769 N N . ILE A 1 100 ? -12.195 -0.662 -4.547 1 98.62 100 ILE A N 1
ATOM 770 C CA . ILE A 1 100 ? -11.656 -1.999 -4.32 1 98.62 100 ILE A CA 1
ATOM 771 C C . ILE A 1 100 ? -10.266 -2.104 -4.941 1 98.62 100 ILE A C 1
ATOM 773 O O . ILE A 1 100 ? -10.047 -1.66 -6.07 1 98.62 100 ILE A O 1
ATOM 777 N N . THR A 1 101 ? -9.352 -2.598 -4.172 1 98.38 101 THR A N 1
ATOM 778 C CA . THR A 1 101 ? -8 -2.764 -4.699 1 98.38 101 THR A CA 1
ATOM 779 C C . THR A 1 101 ? -7.738 -4.227 -5.055 1 98.38 101 THR A C 1
ATOM 781 O O . THR A 1 101 ? -8.203 -5.133 -4.363 1 98.38 101 THR A O 1
ATOM 784 N N . ALA A 1 102 ? -6.992 -4.414 -6.121 1 98.56 102 ALA A N 1
ATOM 785 C CA . ALA A 1 102 ? -6.609 -5.75 -6.566 1 98.56 102 ALA A CA 1
ATOM 786 C C . ALA A 1 102 ? -5.176 -5.766 -7.086 1 98.56 102 ALA A C 1
ATOM 788 O O . ALA A 1 102 ? -4.742 -4.832 -7.762 1 98.56 102 ALA A O 1
ATOM 789 N N . CYS A 1 103 ? -4.484 -6.848 -6.734 1 98.25 103 CYS A N 1
ATOM 790 C CA . CYS A 1 103 ? -3.23 -7.055 -7.445 1 98.25 103 CYS A CA 1
ATOM 791 C C . CYS A 1 103 ? -3.48 -7.574 -8.859 1 98.25 103 CYS A C 1
ATOM 793 O O . CYS A 1 103 ? -4.629 -7.688 -9.289 1 98.25 103 CYS A O 1
ATOM 795 N N . LYS A 1 104 ? -2.414 -7.812 -9.531 1 98.19 104 LYS A N 1
ATOM 796 C CA . LYS A 1 104 ? -2.547 -8.219 -10.93 1 98.19 104 LYS A CA 1
ATOM 797 C C . LYS A 1 104 ? -2.619 -9.734 -11.062 1 98.19 104 LYS A C 1
ATOM 799 O O . LYS A 1 104 ? -2.105 -10.305 -12.023 1 98.19 104 LYS A O 1
ATOM 804 N N . GLY A 1 105 ? -3.201 -10.391 -10.086 1 98.06 105 GLY A N 1
ATOM 805 C CA . GLY A 1 105 ? -3.348 -11.844 -10.117 1 98.06 105 GLY A CA 1
ATOM 806 C C . GLY A 1 105 ? -3.965 -12.352 -11.398 1 98.06 105 GLY A C 1
ATOM 807 O O . GLY A 1 105 ? -3.766 -13.508 -11.773 1 98.06 105 GLY A O 1
ATOM 808 N N . THR A 1 106 ? -4.688 -11.547 -12.109 1 98.25 106 THR A N 1
ATOM 809 C CA . THR A 1 106 ? -5.336 -11.875 -13.375 1 98.25 106 THR A CA 1
ATOM 810 C C . THR A 1 106 ? -4.301 -12.234 -14.43 1 98.25 106 THR A C 1
ATOM 812 O O . THR A 1 106 ? -4.52 -13.141 -15.242 1 98.25 106 THR A O 1
ATOM 815 N N . VAL A 1 107 ? -3.084 -11.609 -14.383 1 98.19 107 VAL A N 1
ATOM 816 C CA . VAL A 1 107 ? -2.096 -11.852 -15.43 1 98.19 107 VAL A CA 1
ATOM 817 C C . VAL A 1 107 ? -0.823 -12.43 -14.812 1 98.19 107 VAL A C 1
ATOM 819 O O . VAL A 1 107 ? 0.058 -12.914 -15.531 1 98.19 107 VAL A O 1
ATOM 822 N N . CYS A 1 108 ? -0.744 -12.469 -13.508 1 98 108 CYS A N 1
ATOM 823 C CA . CYS A 1 108 ? 0.451 -12.914 -12.797 1 98 108 CYS A CA 1
ATOM 824 C C . CYS A 1 108 ? 0.592 -14.43 -12.867 1 98 108 CYS A C 1
ATOM 826 O O . CYS A 1 108 ? -0.383 -15.156 -12.672 1 98 108 CYS A O 1
ATOM 828 N N . VAL A 1 109 ? 1.822 -14.914 -13.016 1 96.12 109 VAL A N 1
ATOM 829 C CA . VAL A 1 109 ? 2.092 -16.344 -13.141 1 96.12 109 VAL A CA 1
ATOM 830 C C . VAL A 1 109 ? 1.74 -17.047 -11.836 1 96.12 109 VAL A C 1
ATOM 832 O O . VAL A 1 109 ? 1.498 -18.266 -11.82 1 96.12 109 VAL A O 1
ATOM 835 N N . HIS A 1 110 ? 1.611 -16.328 -10.758 1 96.75 110 HIS A N 1
ATOM 836 C CA . HIS A 1 110 ? 1.322 -16.922 -9.461 1 96.75 110 HIS A CA 1
ATOM 837 C C . HIS A 1 110 ? -0.158 -16.797 -9.117 1 96.75 110 HIS A C 1
ATOM 839 O O . HIS A 1 110 ? -0.608 -17.328 -8.094 1 96.75 110 HIS A O 1
ATOM 845 N N . GLY A 1 111 ? -0.896 -16.047 -9.93 1 97.38 111 GLY A N 1
ATOM 846 C CA . GLY A 1 111 ? -2.287 -15.758 -9.617 1 97.38 111 GLY A CA 1
ATOM 847 C C . GLY A 1 111 ? -3.168 -16.984 -9.633 1 97.38 111 GLY A C 1
ATOM 848 O O . GLY A 1 111 ? -3.236 -17.703 -10.641 1 97.38 111 GLY A O 1
ATOM 849 N N . LEU A 1 112 ? -3.859 -17.219 -8.555 1 97.25 112 LEU A N 1
ATOM 850 C CA . LEU A 1 112 ? -4.746 -18.375 -8.422 1 97.25 112 LEU A CA 1
ATOM 851 C C . LEU A 1 112 ? -6.195 -17.969 -8.664 1 97.25 112 LEU A C 1
ATOM 853 O O . LEU A 1 112 ? -7.09 -18.812 -8.688 1 97.25 112 LEU A O 1
ATOM 857 N N . LEU A 1 113 ? -6.375 -16.672 -8.812 1 96.44 113 LEU A N 1
ATOM 858 C CA . LEU A 1 113 ? -7.707 -16.125 -9.039 1 96.44 113 LEU A CA 1
ATOM 859 C C . LEU A 1 113 ? -7.645 -14.922 -9.984 1 96.44 113 LEU A C 1
ATOM 861 O O . LEU A 1 113 ? -6.594 -14.297 -10.125 1 96.44 113 LEU A O 1
ATOM 865 N N . ASP A 1 114 ? -8.797 -14.703 -10.703 1 98.19 114 ASP A N 1
ATOM 866 C CA . ASP A 1 114 ? -8.945 -13.469 -11.461 1 98.19 114 ASP A CA 1
ATOM 867 C C . ASP A 1 114 ? -9.227 -12.289 -10.539 1 98.19 114 ASP A C 1
ATOM 869 O O . ASP A 1 114 ? -10.383 -11.875 -10.375 1 98.19 114 ASP A O 1
ATOM 873 N N . THR A 1 115 ? -8.18 -11.734 -10 1 98.75 115 THR A N 1
ATOM 874 C CA . THR A 1 115 ? -8.312 -10.727 -8.961 1 98.75 115 THR A CA 1
ATOM 875 C C . THR A 1 115 ? -8.984 -9.469 -9.5 1 98.75 115 THR A C 1
ATOM 877 O O . THR A 1 115 ? -9.812 -8.852 -8.82 1 98.75 115 THR A O 1
ATOM 880 N N . GLN A 1 116 ? -8.633 -9.047 -10.672 1 98.56 116 GLN A N 1
ATOM 881 C CA . GLN A 1 116 ? -9.164 -7.812 -11.242 1 98.56 116 GLN A CA 1
ATOM 882 C C . GLN A 1 116 ? -10.633 -7.973 -11.625 1 98.56 116 GLN A C 1
ATOM 884 O O . GLN A 1 116 ? -11.43 -7.055 -11.43 1 98.56 116 GLN A O 1
ATOM 889 N N . GLY A 1 117 ? -10.977 -9.164 -12.141 1 98.5 117 GLY A N 1
ATOM 890 C CA . GLY A 1 117 ? -12.383 -9.453 -12.391 1 98.5 117 GLY A CA 1
ATOM 891 C C . GLY A 1 117 ? -13.227 -9.445 -11.133 1 98.5 117 GLY A C 1
ATOM 892 O O . GLY A 1 117 ? -14.289 -8.828 -11.094 1 98.5 117 GLY A O 1
ATOM 893 N N . LEU A 1 118 ? -12.711 -10.117 -10.125 1 98.75 118 LEU A N 1
ATOM 894 C CA . LEU A 1 118 ? -13.43 -10.188 -8.859 1 98.75 118 LEU A CA 1
ATOM 895 C C . LEU A 1 118 ? -13.562 -8.797 -8.242 1 98.75 118 LEU A C 1
ATOM 897 O O . LEU A 1 118 ? -14.648 -8.422 -7.785 1 98.75 118 LEU A O 1
ATOM 901 N N . ALA A 1 119 ? -12.516 -8.055 -8.227 1 98.75 119 ALA A N 1
ATOM 902 C CA . ALA A 1 119 ? -12.547 -6.703 -7.668 1 98.75 119 ALA A CA 1
ATOM 903 C C . ALA A 1 119 ? -13.547 -5.824 -8.406 1 98.75 119 ALA A C 1
ATOM 905 O O . ALA A 1 119 ? -14.266 -5.035 -7.789 1 98.75 119 ALA A O 1
ATOM 906 N N . SER A 1 120 ? -13.57 -5.953 -9.719 1 98.5 120 SER A N 1
ATOM 907 C CA . SER A 1 120 ? -14.531 -5.195 -10.516 1 98.5 120 SER A CA 1
ATOM 908 C C . SER A 1 120 ? -15.961 -5.543 -10.133 1 98.5 120 SER A C 1
ATOM 910 O O . SER A 1 120 ? -16.812 -4.656 -10 1 98.5 120 SER A O 1
ATOM 912 N N . ASN A 1 121 ? -16.188 -6.824 -9.969 1 98.56 121 ASN A N 1
ATOM 913 C CA . ASN A 1 121 ? -17.531 -7.262 -9.57 1 98.56 121 ASN A CA 1
ATOM 914 C C . ASN A 1 121 ? -17.906 -6.707 -8.203 1 98.56 121 ASN A C 1
ATOM 916 O O . ASN A 1 121 ? -19.031 -6.219 -8.023 1 98.56 121 ASN A O 1
ATOM 920 N N . ILE A 1 122 ? -17.016 -6.766 -7.27 1 98.81 122 ILE A N 1
ATOM 921 C CA . ILE A 1 122 ? -17.266 -6.25 -5.93 1 98.81 122 ILE A CA 1
ATOM 922 C C . ILE A 1 122 ? -17.516 -4.742 -5.996 1 98.81 122 ILE A C 1
ATOM 924 O O . ILE A 1 122 ? -18.422 -4.234 -5.344 1 98.81 122 ILE A O 1
ATOM 928 N N . HIS A 1 123 ? -16.688 -4.066 -6.809 1 98.5 123 HIS A N 1
ATOM 929 C CA . HIS A 1 123 ? -16.828 -2.623 -6.957 1 98.5 123 HIS A CA 1
ATOM 930 C C . HIS A 1 123 ? -18.203 -2.258 -7.512 1 98.5 123 HIS A C 1
ATOM 932 O O . HIS A 1 123 ? -18.875 -1.367 -6.98 1 98.5 123 HIS A O 1
ATOM 938 N N . ASN A 1 124 ? -18.594 -2.893 -8.516 1 97.81 124 ASN A N 1
ATOM 939 C CA . ASN A 1 124 ? -19.875 -2.623 -9.156 1 97.81 124 ASN A CA 1
ATOM 940 C C . ASN A 1 124 ? -21.031 -2.842 -8.195 1 97.81 124 ASN A C 1
ATOM 942 O O . ASN A 1 124 ? -22.031 -2.117 -8.242 1 97.81 124 ASN A O 1
ATOM 946 N N . GLU A 1 125 ? -20.844 -3.766 -7.352 1 98.25 125 GLU A N 1
ATOM 947 C CA . GLU A 1 125 ? -21.953 -4.141 -6.465 1 98.25 125 GLU A CA 1
ATOM 948 C C . GLU A 1 125 ? -21.984 -3.26 -5.219 1 98.25 125 GLU A C 1
ATOM 950 O O . GLU A 1 125 ? -23.047 -2.906 -4.727 1 98.25 125 GLU A O 1
ATOM 955 N N . TYR A 1 126 ? -20.812 -2.883 -4.711 1 98.38 126 TYR A N 1
ATOM 956 C CA . TYR A 1 126 ? -20.859 -2.43 -3.326 1 98.38 126 TYR A CA 1
ATOM 957 C C . TYR A 1 126 ? -20.203 -1.058 -3.184 1 98.38 126 TYR A C 1
ATOM 959 O O . TYR A 1 126 ? -20.359 -0.398 -2.152 1 98.38 126 TYR A O 1
ATOM 967 N N . PHE A 1 127 ? -19.453 -0.604 -4.211 1 97.94 127 PHE A N 1
ATOM 968 C CA . PHE A 1 127 ? -18.797 0.687 -4.07 1 97.94 127 PHE A CA 1
ATOM 969 C C . PHE A 1 127 ? -19.797 1.77 -3.684 1 97.94 127 PHE A C 1
ATOM 971 O O . PHE A 1 127 ? -20.891 1.835 -4.238 1 97.94 127 PHE A O 1
ATOM 978 N N . GLY A 1 128 ? -19.438 2.576 -2.699 1 97.38 128 GLY A N 1
ATOM 979 C CA . GLY A 1 128 ? -20.25 3.727 -2.342 1 97.38 128 GLY A CA 1
ATOM 980 C C . GLY A 1 128 ? -21.328 3.402 -1.319 1 97.38 128 GLY A C 1
ATOM 981 O O . GLY A 1 128 ? -21.984 4.305 -0.798 1 97.38 128 GLY A O 1
ATOM 982 N N . ARG A 1 129 ? -21.453 2.123 -1.03 1 98 129 ARG A N 1
ATOM 983 C CA . ARG A 1 129 ? -22.391 1.76 0.028 1 98 129 ARG A CA 1
ATOM 984 C C . ARG A 1 129 ? -22.016 2.432 1.345 1 98 129 ARG A C 1
ATOM 986 O O . ARG A 1 129 ? -20.891 2.307 1.812 1 98 129 ARG A O 1
ATOM 993 N N . GLU A 1 130 ? -22.984 3.178 1.915 1 98.06 130 GLU A N 1
ATOM 994 C CA . GLU A 1 130 ? -22.719 3.863 3.18 1 98.06 130 GLU A CA 1
ATOM 995 C C . GLU A 1 130 ? -22.562 2.869 4.324 1 98.06 130 GLU A C 1
ATOM 997 O O . GLU A 1 130 ? -23.328 1.913 4.438 1 98.06 130 GLU A O 1
ATOM 1002 N N . LEU A 1 131 ? -21.594 3.049 5.133 1 98.62 131 LEU A N 1
ATOM 1003 C CA . LEU A 1 131 ? -21.281 2.232 6.297 1 98.62 131 LEU A CA 1
ATOM 1004 C C . LEU A 1 131 ? -20.844 3.107 7.473 1 98.62 131 LEU A C 1
ATOM 1006 O O . LEU A 1 131 ? -20.703 4.324 7.328 1 98.62 131 LEU A O 1
ATOM 1010 N N . PRO A 1 132 ? -20.719 2.57 8.625 1 98.44 132 PRO A N 1
ATOM 1011 C CA . PRO A 1 132 ? -20.453 3.373 9.82 1 98.44 132 PRO A CA 1
ATOM 1012 C C . PRO A 1 132 ? -19.156 4.172 9.703 1 98.44 132 PRO A C 1
ATOM 1014 O O . PRO A 1 132 ? -19.047 5.262 10.273 1 98.44 132 PRO A O 1
ATOM 1017 N N . ALA A 1 133 ? -18.234 3.684 9.039 1 98.25 133 ALA A N 1
ATOM 1018 C CA . ALA A 1 133 ? -16.953 4.332 8.75 1 98.25 133 ALA A CA 1
ATOM 1019 C C . ALA A 1 133 ? -16.406 3.889 7.402 1 98.25 133 ALA A C 1
ATOM 1021 O O . ALA A 1 133 ? -17.062 3.145 6.668 1 98.25 133 ALA A O 1
ATOM 1022 N N . LYS A 1 134 ? -15.289 4.512 7.031 1 97.62 134 LYS A N 1
ATOM 1023 C CA . LYS A 1 134 ? -14.648 4.086 5.789 1 97.62 134 LYS A CA 1
ATOM 1024 C C . LYS A 1 134 ? -14.422 2.578 5.773 1 97.62 134 LYS A C 1
ATOM 1026 O O . LYS A 1 134 ? -14.109 1.981 6.805 1 97.62 134 LYS A O 1
ATOM 1031 N N . PHE A 1 135 ? -14.617 1.92 4.656 1 98.75 135 PHE A N 1
ATOM 1032 C CA . PHE A 1 135 ? -14.609 0.469 4.52 1 98.75 135 PHE A CA 1
ATOM 1033 C C . PHE A 1 135 ? -13.852 0.043 3.27 1 98.75 135 PHE A C 1
ATOM 1035 O O . PHE A 1 135 ? -14.32 0.261 2.148 1 98.75 135 PHE A O 1
ATOM 1042 N N . LYS A 1 136 ? -12.734 -0.653 3.467 1 98.75 136 LYS A N 1
ATOM 1043 C CA . LYS A 1 136 ? -11.844 -0.987 2.365 1 98.75 136 LYS A CA 1
ATOM 1044 C C . LYS A 1 136 ? -11.75 -2.498 2.166 1 98.75 136 LYS A C 1
ATOM 1046 O O . LYS A 1 136 ? -11.711 -3.256 3.137 1 98.75 136 LYS A O 1
ATOM 1051 N N . ILE A 1 137 ? -11.727 -2.893 0.937 1 98.88 137 ILE A N 1
ATOM 1052 C CA . ILE A 1 137 ? -11.609 -4.293 0.549 1 98.88 137 ILE A CA 1
ATOM 1053 C C . ILE A 1 137 ? -10.414 -4.473 -0.385 1 98.88 137 ILE A C 1
ATOM 1055 O O . ILE A 1 137 ? -10.211 -3.672 -1.3 1 98.88 137 ILE A O 1
ATOM 1059 N N . GLY A 1 138 ? -9.602 -5.414 -0.117 1 98.75 138 GLY A N 1
ATOM 1060 C CA . GLY A 1 138 ? -8.453 -5.734 -0.955 1 98.75 138 GLY A CA 1
ATOM 1061 C C . GLY A 1 138 ? -8.438 -7.18 -1.417 1 98.75 138 GLY A C 1
ATOM 1062 O O . GLY A 1 138 ? -8.711 -8.086 -0.634 1 98.75 138 GLY A O 1
ATOM 1063 N N . VAL A 1 139 ? -8.117 -7.426 -2.707 1 98.88 139 VAL A N 1
ATOM 1064 C CA . VAL A 1 139 ? -8.086 -8.75 -3.324 1 98.88 139 VAL A CA 1
ATOM 1065 C C . VAL A 1 139 ? -6.676 -9.055 -3.82 1 98.88 139 VAL A C 1
ATOM 1067 O O . VAL A 1 139 ? -6.09 -8.266 -4.566 1 98.88 139 VAL A O 1
ATOM 1070 N N . VAL A 1 140 ? -6.137 -10.156 -3.377 1 98.75 140 VAL A N 1
ATOM 1071 C CA . VAL A 1 140 ? -4.855 -10.594 -3.93 1 98.75 140 VAL A CA 1
ATOM 1072 C C . VAL A 1 140 ? -5.012 -11.977 -4.562 1 98.75 140 VAL A C 1
ATOM 1074 O O . VAL A 1 140 ? -5.973 -12.688 -4.281 1 98.75 140 VAL A O 1
ATOM 1077 N N . GLY A 1 141 ? -4.023 -12.344 -5.41 1 98.44 141 GLY A N 1
ATOM 1078 C CA . GLY A 1 141 ? -4.18 -13.531 -6.23 1 98.44 141 GLY A CA 1
ATOM 1079 C C . GLY A 1 141 ? -3.455 -14.742 -5.676 1 98.44 141 GLY A C 1
ATOM 1080 O O . GLY A 1 141 ? -3.617 -15.852 -6.18 1 98.44 141 GLY A O 1
ATOM 1081 N N . CYS A 1 142 ? -2.621 -14.539 -4.664 1 98.19 142 CYS A N 1
ATOM 1082 C CA . CYS A 1 142 ? -1.852 -15.625 -4.055 1 98.19 142 CYS A CA 1
ATOM 1083 C C . CYS A 1 142 ? -1.263 -15.188 -2.721 1 98.19 142 CYS A C 1
ATOM 1085 O O . CYS A 1 142 ? -1.322 -14.008 -2.365 1 98.19 142 CYS A O 1
ATOM 1087 N N . PRO A 1 143 ? -0.638 -16.047 -1.992 1 97.56 143 PRO A N 1
ATOM 1088 C CA . PRO A 1 143 ? -0.124 -15.734 -0.656 1 97.56 143 PRO A CA 1
ATOM 1089 C C . PRO A 1 143 ? 1.119 -14.844 -0.692 1 97.56 143 PRO A C 1
ATOM 1091 O O . PRO A 1 143 ? 1.637 -14.461 0.358 1 97.56 143 PRO A O 1
ATOM 1094 N N . ASN A 1 144 ? 1.653 -14.578 -1.944 1 97.12 144 ASN A N 1
ATOM 1095 C CA . ASN A 1 144 ? 2.686 -13.555 -1.986 1 97.12 144 ASN A CA 1
ATOM 1096 C C . ASN A 1 144 ? 2.168 -12.219 -1.464 1 97.12 144 ASN A C 1
ATOM 1098 O O . ASN A 1 144 ? 2.945 -11.383 -0.996 1 97.12 144 ASN A O 1
ATOM 1102 N N . ASN A 1 145 ? 0.856 -12 -1.649 1 97.75 145 ASN A N 1
ATOM 1103 C CA . ASN A 1 145 ? 0.15 -10.914 -0.97 1 97.75 145 ASN A CA 1
ATOM 1104 C C . ASN A 1 145 ? 0.786 -9.562 -1.261 1 97.75 145 ASN A C 1
ATOM 1106 O O . ASN A 1 145 ? 0.991 -8.758 -0.349 1 97.75 145 ASN A O 1
ATOM 1110 N N . CYS A 1 146 ? 1.118 -9.305 -2.514 1 96.62 146 CYS A N 1
ATOM 1111 C CA . CYS A 1 146 ? 1.748 -8.055 -2.918 1 96.62 146 CYS A CA 1
ATOM 1112 C C . CYS A 1 146 ? 0.822 -6.867 -2.662 1 96.62 146 CYS A C 1
ATOM 1114 O O . CYS A 1 146 ? 1.284 -5.738 -2.492 1 96.62 146 CYS A O 1
ATOM 1116 N N . GLY A 1 147 ? -0.495 -7.145 -2.623 1 97.25 147 GLY A N 1
ATOM 1117 C CA . GLY A 1 147 ? -1.487 -6.098 -2.438 1 97.25 147 GLY A CA 1
ATOM 1118 C C . GLY A 1 147 ? -1.851 -5.871 -0.982 1 97.25 147 GLY A C 1
ATOM 1119 O O . GLY A 1 147 ? -2.732 -5.07 -0.675 1 97.25 147 GLY A O 1
ATOM 1120 N N . LYS A 1 148 ? -1.264 -6.633 -0.039 1 97.69 148 LYS A N 1
ATOM 1121 C CA . LYS A 1 148 ? -1.448 -6.445 1.396 1 97.69 148 LYS A CA 1
ATOM 1122 C C . LYS A 1 148 ? -2.922 -6.555 1.78 1 97.69 148 LYS A C 1
ATOM 1124 O O . LYS A 1 148 ? -3.461 -5.668 2.445 1 97.69 148 LYS A O 1
ATOM 1129 N N . ALA A 1 149 ? -3.525 -7.602 1.419 1 98.25 149 ALA A N 1
ATOM 1130 C CA . ALA A 1 149 ? -4.969 -7.773 1.55 1 98.25 149 ALA A CA 1
ATOM 1131 C C . ALA A 1 149 ? -5.406 -7.664 3.008 1 98.25 149 ALA A C 1
ATOM 1133 O O . ALA A 1 149 ? -6.461 -7.102 3.309 1 98.25 149 ALA A O 1
ATOM 1134 N N . GLN A 1 150 ? -4.57 -8.078 3.932 1 98.19 150 GLN A N 1
ATOM 1135 C CA . GLN A 1 150 ? -4.945 -8.18 5.34 1 98.19 150 GLN A CA 1
ATOM 1136 C C . GLN A 1 150 ? -4.969 -6.809 6.004 1 98.19 150 GLN A C 1
ATOM 1138 O O . GLN A 1 150 ? -5.391 -6.68 7.156 1 98.19 150 GLN A O 1
ATOM 1143 N N . LEU A 1 151 ? -4.508 -5.797 5.289 1 98.06 151 LEU A N 1
ATOM 1144 C CA . LEU A 1 151 ? -4.516 -4.453 5.852 1 98.06 151 LEU A CA 1
ATOM 1145 C C . LEU A 1 151 ? -5.789 -3.707 5.461 1 98.06 151 LEU A C 1
ATOM 1147 O O . LEU A 1 151 ? -5.855 -2.482 5.586 1 98.06 151 LEU A O 1
ATOM 1151 N N . ASN A 1 152 ? -6.773 -4.379 4.949 1 98.62 152 ASN A N 1
ATOM 1152 C CA . ASN A 1 152 ? -8.094 -3.848 4.617 1 98.62 152 ASN A CA 1
ATOM 1153 C C . ASN A 1 152 ? -9.164 -4.367 5.57 1 98.62 152 ASN A C 1
ATOM 1155 O O . ASN A 1 152 ? -8.961 -5.371 6.254 1 98.62 152 ASN A O 1
ATOM 1159 N N . ASP A 1 153 ? -10.289 -3.637 5.609 1 98.88 153 ASP A N 1
ATOM 1160 C CA . ASP A 1 153 ? -11.391 -4.145 6.422 1 98.88 153 ASP A CA 1
ATOM 1161 C C . ASP A 1 153 ? -11.727 -5.59 6.051 1 98.88 153 ASP A C 1
ATOM 1163 O O . ASP A 1 153 ? -12 -6.414 6.926 1 98.88 153 ASP A O 1
ATOM 1167 N N . ILE A 1 154 ? -11.703 -5.867 4.785 1 98.94 154 ILE A N 1
ATOM 1168 C CA . ILE A 1 154 ? -11.805 -7.242 4.309 1 98.94 154 ILE A CA 1
ATOM 1169 C C . ILE A 1 154 ? -10.664 -7.531 3.336 1 98.94 154 ILE A C 1
ATOM 1171 O O . ILE A 1 154 ? -10.453 -6.789 2.371 1 98.94 154 ILE A O 1
ATOM 1175 N N . GLY A 1 155 ? -9.93 -8.539 3.65 1 98.88 155 GLY A N 1
ATOM 1176 C CA . GLY A 1 155 ? -8.93 -9.07 2.734 1 98.88 155 GLY A CA 1
ATOM 1177 C C . GLY A 1 155 ? -9.336 -10.391 2.109 1 98.88 155 GLY A C 1
ATOM 1178 O O . GLY A 1 155 ? -9.922 -11.25 2.779 1 98.88 155 GLY A O 1
ATOM 1179 N N . ILE A 1 156 ? -9.07 -10.531 0.857 1 98.94 156 ILE A N 1
ATOM 1180 C CA . ILE A 1 156 ? -9.414 -11.734 0.104 1 98.94 156 ILE A CA 1
ATOM 1181 C C . ILE A 1 156 ? -8.141 -12.391 -0.43 1 98.94 156 ILE A C 1
ATOM 1183 O O . ILE A 1 156 ? -7.426 -11.805 -1.24 1 98.94 156 ILE A O 1
ATOM 1187 N N . ILE A 1 157 ? -7.828 -13.641 0.005 1 98.75 157 ILE A N 1
ATOM 1188 C CA . ILE A 1 157 ? -6.578 -14.305 -0.338 1 98.75 157 ILE A CA 1
ATOM 1189 C C . ILE A 1 157 ? -6.852 -15.758 -0.705 1 98.75 157 ILE A C 1
ATOM 1191 O O . ILE A 1 157 ? -7.445 -16.5 0.079 1 98.75 157 ILE A O 1
ATOM 1195 N N . PRO A 1 158 ? -6.422 -16.172 -1.851 1 98.62 158 PRO A N 1
ATOM 1196 C CA . PRO A 1 158 ? -6.52 -17.609 -2.156 1 98.62 158 PRO A CA 1
ATOM 1197 C C . PRO A 1 158 ? -5.77 -18.469 -1.153 1 98.62 158 PRO A C 1
ATOM 1199 O O . PRO A 1 158 ? -4.777 -18.031 -0.57 1 98.62 158 PRO A O 1
ATOM 1202 N N . HIS A 1 159 ? -6.281 -19.656 -1.046 1 98.25 159 HIS A N 1
ATOM 1203 C CA . HIS A 1 159 ? -5.781 -20.578 -0.045 1 98.25 159 HIS A CA 1
ATOM 1204 C C . HIS A 1 159 ? -5.84 -22.016 -0.557 1 98.25 159 HIS A C 1
ATOM 1206 O O . HIS A 1 159 ? -6.887 -22.469 -1.028 1 98.25 159 HIS A O 1
ATOM 1212 N N . VAL A 1 160 ? -4.746 -22.734 -0.489 1 98.12 160 VAL A N 1
ATOM 1213 C CA . VAL A 1 160 ? -4.672 -24.125 -0.926 1 98.12 160 VAL A CA 1
ATOM 1214 C C . VAL A 1 160 ? -4.133 -25 0.205 1 98.12 160 VAL A C 1
ATOM 1216 O O . VAL A 1 160 ? -3.043 -24.734 0.725 1 98.12 160 VAL A O 1
ATOM 1219 N N . ASP A 1 161 ? -4.844 -25.953 0.593 1 97.56 161 ASP A N 1
ATOM 1220 C CA . ASP A 1 161 ? -4.352 -26.984 1.507 1 97.56 161 ASP A CA 1
ATOM 1221 C C . ASP A 1 161 ? -3.826 -28.203 0.74 1 97.56 161 ASP A C 1
ATOM 1223 O O . ASP A 1 161 ? -4.383 -28.578 -0.292 1 97.56 161 ASP A O 1
ATOM 1227 N N . ILE A 1 162 ? -2.793 -28.781 1.303 1 97.88 162 ILE A N 1
ATOM 1228 C CA . ILE A 1 162 ? -2.209 -29.906 0.602 1 97.88 162 ILE A CA 1
ATOM 1229 C C . ILE A 1 162 ? -2.32 -31.172 1.469 1 97.88 162 ILE A C 1
ATOM 1231 O O . ILE A 1 162 ? -2.607 -31.078 2.664 1 97.88 162 ILE A O 1
ATOM 1235 N N . GLU A 1 163 ? -2.205 -32.25 0.866 1 97.19 163 GLU A N 1
ATOM 1236 C CA . GLU A 1 163 ? -2.066 -33.562 1.509 1 97.19 163 GLU A CA 1
ATOM 1237 C C . GLU A 1 163 ? -0.887 -34.344 0.934 1 97.19 163 GLU A C 1
ATOM 1239 O O . GLU A 1 163 ? -0.547 -34.188 -0.241 1 97.19 163 GLU A O 1
ATOM 1244 N N . ILE A 1 164 ? -0.257 -35.156 1.759 1 96.94 164 ILE A N 1
ATOM 1245 C CA . ILE A 1 164 ? 0.917 -35.906 1.351 1 96.94 164 ILE A CA 1
ATOM 1246 C C . ILE A 1 164 ? 0.599 -37.406 1.381 1 96.94 164 ILE A C 1
ATOM 1248 O O . ILE A 1 164 ? 0.089 -37.906 2.381 1 96.94 164 ILE A O 1
ATOM 1252 N N . ASN A 1 165 ? 0.808 -38 0.329 1 95.88 165 ASN A N 1
ATOM 1253 C CA . ASN A 1 165 ? 0.8 -39.469 0.232 1 95.88 165 ASN A CA 1
ATOM 1254 C C . ASN A 1 165 ? 2.215 -40.031 0.155 1 95.88 165 ASN A C 1
ATOM 1256 O O . ASN A 1 165 ? 2.807 -40.094 -0.924 1 95.88 165 ASN A O 1
ATOM 1260 N N . GLU A 1 166 ? 2.703 -40.562 1.188 1 92.81 166 GLU A N 1
ATOM 1261 C CA . GLU A 1 166 ? 4.094 -41 1.319 1 92.81 166 GLU A CA 1
ATOM 1262 C C . GLU A 1 166 ? 4.406 -42.156 0.381 1 92.81 166 GLU A C 1
ATOM 1264 O O . GLU A 1 166 ? 5.547 -42.312 -0.05 1 92.81 166 GLU A O 1
ATOM 1269 N N . ASN A 1 167 ? 3.441 -42.906 0.064 1 95 167 ASN A N 1
ATOM 1270 C CA . ASN A 1 167 ? 3.654 -44.094 -0.771 1 95 167 ASN A CA 1
ATOM 1271 C C . ASN A 1 167 ? 4.066 -43.719 -2.188 1 95 167 ASN A C 1
ATOM 1273 O O . ASN A 1 167 ? 4.723 -44.5 -2.881 1 95 167 ASN A O 1
ATOM 1277 N N . ASN A 1 168 ? 3.682 -42.5 -2.539 1 96.06 168 ASN A N 1
ATOM 1278 C CA . ASN A 1 168 ? 3.967 -42.031 -3.893 1 96.06 168 ASN A CA 1
ATOM 1279 C C . ASN A 1 168 ? 5.223 -41.156 -3.938 1 96.06 168 ASN A C 1
ATOM 1281 O O . ASN A 1 168 ? 5.645 -40.75 -5.012 1 96.06 168 ASN A O 1
ATOM 1285 N N . CYS A 1 169 ? 5.809 -40.938 -2.801 1 97.06 169 CYS A N 1
ATOM 1286 C CA . CYS A 1 169 ? 6.938 -40.031 -2.723 1 97.06 169 CYS A CA 1
ATOM 1287 C C . CYS A 1 169 ? 8.25 -40.781 -2.953 1 97.06 169 CYS A C 1
ATOM 1289 O O . CYS A 1 169 ? 8.523 -41.781 -2.307 1 97.06 169 CYS A O 1
ATOM 1291 N N . VAL A 1 170 ? 9.109 -40.219 -3.857 1 96.75 170 VAL A N 1
ATOM 1292 C CA . VAL A 1 170 ? 10.406 -40.844 -4.117 1 96.75 170 VAL A CA 1
ATOM 1293 C C . VAL A 1 170 ? 11.516 -39.906 -3.615 1 96.75 170 VAL A C 1
ATOM 1295 O O . VAL A 1 170 ? 12.688 -40.094 -3.969 1 96.75 170 VAL A O 1
ATOM 1298 N N . LEU A 1 171 ? 11.125 -38.875 -2.928 1 96.94 171 LEU A N 1
ATOM 1299 C CA . LEU A 1 171 ? 12.031 -37.906 -2.281 1 96.94 171 LEU A CA 1
ATOM 1300 C C . LEU A 1 171 ? 12.914 -37.219 -3.311 1 96.94 171 LEU A C 1
ATOM 1302 O O . LEU A 1 171 ? 14.117 -37.031 -3.092 1 96.94 171 LEU A O 1
ATOM 1306 N N . CYS A 1 172 ? 12.312 -36.844 -4.473 1 96.81 172 CYS A N 1
ATOM 1307 C CA . CYS A 1 172 ? 13.055 -36.188 -5.547 1 96.81 172 CYS A CA 1
ATOM 1308 C C . CYS A 1 172 ? 13.438 -34.75 -5.16 1 96.81 172 CYS A C 1
ATOM 1310 O O . CYS A 1 172 ? 14.359 -34.188 -5.742 1 96.81 172 CYS A O 1
ATOM 1312 N N . GLY A 1 173 ? 12.617 -34.125 -4.266 1 96.69 173 GLY A N 1
ATOM 1313 C CA . GLY A 1 173 ? 13 -32.844 -3.701 1 96.69 173 GLY A CA 1
ATOM 1314 C C . GLY A 1 173 ? 12.43 -31.672 -4.465 1 96.69 173 GLY A C 1
ATOM 1315 O O . GLY A 1 173 ? 12.648 -30.516 -4.086 1 96.69 173 GLY A O 1
ATOM 1316 N N . LYS A 1 174 ? 11.625 -31.828 -5.5 1 97.5 174 LYS A N 1
ATOM 1317 C CA . LYS A 1 174 ? 11.062 -30.734 -6.277 1 97.5 174 LYS A CA 1
ATOM 1318 C C . LYS A 1 174 ? 10.18 -29.844 -5.41 1 97.5 174 LYS A C 1
ATOM 1320 O O . LYS A 1 174 ? 10.242 -28.609 -5.512 1 97.5 174 LYS A O 1
ATOM 1325 N N . CYS A 1 175 ? 9.43 -30.5 -4.59 1 98.12 175 CYS A N 1
ATOM 1326 C CA . CYS A 1 175 ? 8.531 -29.766 -3.705 1 98.12 175 CYS A CA 1
ATOM 1327 C C . CYS A 1 175 ? 9.32 -28.922 -2.713 1 98.12 175 CYS A C 1
ATOM 1329 O O . CYS A 1 175 ? 8.906 -27.812 -2.371 1 98.12 175 CYS A O 1
ATOM 1331 N N . ILE A 1 176 ? 10.461 -29.375 -2.213 1 97.94 176 ILE A N 1
ATOM 1332 C CA . ILE A 1 176 ? 11.32 -28.656 -1.279 1 97.94 176 ILE A CA 1
ATOM 1333 C C . ILE A 1 176 ? 11.914 -27.422 -1.966 1 97.94 176 ILE A C 1
ATOM 1335 O O . ILE A 1 176 ? 11.953 -26.344 -1.382 1 97.94 176 ILE A O 1
ATOM 1339 N N . LYS A 1 177 ? 12.25 -27.594 -3.203 1 96.75 177 LYS A N 1
ATOM 1340 C CA . LYS A 1 177 ? 12.906 -26.531 -3.961 1 96.75 177 LYS A CA 1
ATOM 1341 C C . LYS A 1 177 ? 11.953 -25.359 -4.219 1 96.75 177 LYS A C 1
ATOM 1343 O O . LYS A 1 177 ? 12.367 -24.203 -4.191 1 96.75 177 LYS A O 1
ATOM 1348 N N . VAL A 1 178 ? 10.68 -25.625 -4.402 1 96.75 178 VAL A N 1
ATOM 1349 C CA . VAL A 1 178 ? 9.734 -24.578 -4.793 1 96.75 178 VAL A CA 1
ATOM 1350 C C . VAL A 1 178 ? 9.164 -23.906 -3.545 1 96.75 178 VAL A C 1
ATOM 1352 O O . VAL A 1 178 ? 8.523 -22.859 -3.637 1 96.75 178 VAL A O 1
ATOM 1355 N N . CYS A 1 179 ? 9.383 -24.5 -2.385 1 97.69 179 CYS A N 1
ATOM 1356 C CA . CYS A 1 179 ? 8.82 -23.953 -1.156 1 97.69 179 CYS A CA 1
ATOM 1357 C C . CYS A 1 179 ? 9.711 -22.844 -0.604 1 97.69 179 CYS A C 1
ATOM 1359 O O . CYS A 1 179 ? 10.695 -23.109 0.085 1 97.69 179 CYS A O 1
ATOM 1361 N N . LYS A 1 180 ? 9.242 -21.656 -0.714 1 93.81 180 LYS A N 1
ATOM 1362 C CA . LYS A 1 180 ? 10.023 -20.5 -0.262 1 93.81 180 LYS A CA 1
ATOM 1363 C C . LYS A 1 180 ? 10.031 -20.406 1.262 1 93.81 180 LYS A C 1
ATOM 1365 O O . LYS A 1 180 ? 10.938 -19.812 1.846 1 93.81 180 LYS A O 1
ATOM 1370 N N . GLU A 1 181 ? 9.078 -21.094 1.909 1 96 181 GLU A N 1
ATOM 1371 C CA . GLU A 1 181 ? 8.898 -21 3.354 1 96 181 GLU A CA 1
ATOM 1372 C C . GLU A 1 181 ? 9.719 -22.047 4.09 1 96 181 GLU A C 1
ATOM 1374 O O . GLU A 1 181 ? 9.852 -22 5.312 1 96 181 GLU A O 1
ATOM 1379 N N . GLY A 1 182 ? 10.227 -23.047 3.33 1 96.75 182 GLY A N 1
ATOM 1380 C CA . GLY A 1 182 ? 10.922 -24.141 3.967 1 96.75 182 GLY A CA 1
ATOM 1381 C C . GLY A 1 182 ? 10.008 -25.047 4.781 1 96.75 182 GLY A C 1
ATOM 1382 O O . GLY A 1 182 ? 10.422 -25.609 5.789 1 96.75 182 GLY A O 1
ATOM 1383 N N . ALA A 1 183 ? 8.734 -25.141 4.344 1 97.94 183 ALA A N 1
ATOM 1384 C CA . ALA A 1 183 ? 7.742 -25.922 5.074 1 97.94 183 ALA A CA 1
ATOM 1385 C C . ALA A 1 183 ? 7.898 -27.422 4.781 1 97.94 183 ALA A C 1
ATOM 1387 O O . ALA A 1 183 ? 7.336 -28.25 5.488 1 97.94 183 ALA A O 1
ATOM 1388 N N . LEU A 1 184 ? 8.562 -27.781 3.709 1 98 184 LEU A N 1
ATOM 1389 C CA . LEU A 1 184 ? 8.844 -29.172 3.35 1 98 184 LEU A CA 1
ATOM 1390 C C . LEU A 1 184 ? 10.336 -29.453 3.434 1 98 184 LEU A C 1
ATOM 1392 O O . LEU A 1 184 ? 11.148 -28.75 2.824 1 98 184 LEU A O 1
ATOM 1396 N N . VAL A 1 185 ? 10.719 -30.484 4.184 1 97.31 185 VAL A N 1
ATOM 1397 C CA . VAL A 1 185 ? 12.125 -30.828 4.371 1 97.31 185 VAL A CA 1
ATOM 1398 C C . VAL A 1 185 ? 12.305 -32.344 4.332 1 97.31 185 VAL A C 1
ATOM 1400 O O . VAL A 1 185 ? 11.352 -33.094 4.57 1 97.31 185 VAL A O 1
ATOM 1403 N N . LYS A 1 186 ? 13.492 -32.75 3.992 1 96.31 186 LYS A N 1
ATOM 1404 C CA . LYS A 1 186 ? 13.852 -34.156 4.078 1 96.31 186 LYS A CA 1
ATOM 1405 C C . LYS A 1 186 ? 14.484 -34.469 5.426 1 96.31 186 LYS A C 1
ATOM 1407 O O . LYS A 1 186 ? 15.477 -33.875 5.816 1 96.31 186 LYS A O 1
ATOM 1412 N N . GLU A 1 187 ? 13.844 -35.281 6.184 1 94.94 187 GLU A N 1
ATOM 1413 C CA . GLU A 1 187 ? 14.375 -35.781 7.457 1 94.94 187 GLU A CA 1
ATOM 1414 C C . GLU A 1 187 ? 14.25 -37.281 7.574 1 94.94 187 GLU A C 1
ATOM 1416 O O . GLU A 1 187 ? 13.164 -37.844 7.395 1 94.94 187 GLU A O 1
ATOM 1421 N N . ASN A 1 188 ? 15.336 -38.031 7.984 1 94.25 188 ASN A N 1
ATOM 1422 C CA . ASN A 1 188 ? 15.352 -39.469 8.188 1 94.25 188 ASN A CA 1
ATOM 1423 C C . ASN A 1 188 ? 14.734 -40.219 6.996 1 94.25 188 ASN A C 1
ATOM 1425 O O . ASN A 1 188 ? 13.859 -41.062 7.172 1 94.25 188 ASN A O 1
ATOM 1429 N N . LYS A 1 189 ? 15 -39.844 5.77 1 92.81 189 LYS A N 1
ATOM 1430 C CA . LYS A 1 189 ? 14.586 -40.469 4.52 1 92.81 189 LYS A CA 1
ATOM 1431 C C . LYS A 1 189 ? 13.078 -40.375 4.32 1 92.81 189 LYS A C 1
ATOM 1433 O O . LYS A 1 189 ? 12.469 -41.25 3.725 1 92.81 189 LYS A O 1
ATOM 1438 N N . LYS A 1 190 ? 12.516 -39.344 4.918 1 94.88 190 LYS A N 1
ATOM 1439 C CA . LYS A 1 190 ? 11.094 -39.062 4.727 1 94.88 190 LYS A CA 1
ATOM 1440 C C . LYS A 1 190 ? 10.852 -37.594 4.473 1 94.88 190 LYS A C 1
ATOM 1442 O O . LYS A 1 190 ? 11.672 -36.75 4.859 1 94.88 190 LYS A O 1
ATOM 1447 N N . LEU A 1 191 ? 9.742 -37.312 3.766 1 96.62 191 LEU A N 1
ATOM 1448 C CA . LEU A 1 191 ? 9.305 -35.938 3.584 1 96.62 191 LEU A CA 1
ATOM 1449 C C . LEU A 1 191 ? 8.523 -35.469 4.801 1 96.62 191 LEU A C 1
ATOM 1451 O O . LEU A 1 191 ? 7.531 -36.062 5.191 1 96.62 191 LEU A O 1
ATOM 1455 N N . VAL A 1 192 ? 9 -34.438 5.445 1 96.88 192 VAL A N 1
ATOM 1456 C CA . VAL A 1 192 ? 8.359 -33.875 6.629 1 96.88 192 VAL A CA 1
ATOM 1457 C C . VAL A 1 192 ? 7.699 -32.531 6.277 1 96.88 192 VAL A C 1
ATOM 1459 O O . VAL A 1 192 ? 8.32 -31.672 5.645 1 96.88 192 VAL A O 1
ATOM 1462 N N . TYR A 1 193 ? 6.5 -32.438 6.68 1 97.44 193 TYR A N 1
ATOM 1463 C CA . TYR A 1 193 ? 5.699 -31.234 6.441 1 97.44 193 TYR A CA 1
ATOM 1464 C C . TYR A 1 193 ? 5.562 -30.406 7.711 1 97.44 193 TYR A C 1
ATOM 1466 O O . TYR A 1 193 ? 4.914 -30.828 8.672 1 97.44 193 TYR A O 1
ATOM 1474 N N . LYS A 1 194 ? 6.184 -29.219 7.719 1 97.56 194 LYS A N 1
ATOM 1475 C CA . LYS A 1 194 ? 6.059 -28.266 8.82 1 97.56 194 LYS A CA 1
ATOM 1476 C C . LYS A 1 194 ? 4.914 -27.281 8.578 1 97.56 194 LYS A C 1
ATOM 1478 O O . LYS A 1 194 ? 5.125 -26.203 8.008 1 97.56 194 LYS A O 1
ATOM 1483 N N . GLU A 1 195 ? 3.797 -27.562 9.094 1 95.88 195 GLU A N 1
ATOM 1484 C CA . GLU A 1 195 ? 2.557 -26.859 8.766 1 95.88 195 GLU A CA 1
ATOM 1485 C C . GLU A 1 195 ? 2.602 -25.406 9.242 1 95.88 195 GLU A C 1
ATOM 1487 O O . GLU A 1 195 ? 2.021 -24.531 8.602 1 95.88 195 GLU A O 1
ATOM 1492 N N . ASP A 1 196 ? 3.303 -25.141 10.281 1 95.69 196 ASP A N 1
ATOM 1493 C CA . ASP A 1 196 ? 3.355 -23.797 10.867 1 95.69 196 ASP A CA 1
ATOM 1494 C C . ASP A 1 196 ? 4.07 -22.828 9.938 1 95.69 196 ASP A C 1
ATOM 1496 O O . ASP A 1 196 ? 3.883 -21.609 10.039 1 95.69 196 ASP A O 1
ATOM 1500 N N . LEU A 1 197 ? 4.84 -23.312 9 1 96.75 197 LEU A N 1
ATOM 1501 C CA . LEU A 1 197 ? 5.605 -22.469 8.078 1 96.75 197 LEU A CA 1
ATOM 1502 C C . LEU A 1 197 ? 4.855 -22.281 6.762 1 96.75 197 LEU A C 1
ATOM 1504 O O . LEU A 1 197 ? 5.191 -21.406 5.973 1 96.75 197 LEU A O 1
ATOM 1508 N N . CYS A 1 198 ? 3.861 -23.078 6.566 1 97.56 198 CYS A N 1
ATOM 1509 C CA . CYS A 1 198 ? 3.135 -23.094 5.301 1 97.56 198 CYS A CA 1
ATOM 1510 C C . CYS A 1 198 ? 2.27 -21.844 5.164 1 97.56 198 CYS A C 1
ATOM 1512 O O . CYS A 1 198 ? 1.595 -21.438 6.113 1 97.56 198 CYS A O 1
ATOM 1514 N N . VAL A 1 199 ? 2.268 -21.266 3.967 1 97.12 199 VAL A N 1
ATOM 1515 C CA . VAL A 1 199 ? 1.438 -20.094 3.723 1 97.12 199 VAL A CA 1
ATOM 1516 C C . VAL A 1 199 ? 0.287 -20.453 2.787 1 97.12 199 VAL A C 1
ATOM 1518 O O . VAL A 1 199 ? -0.425 -19.578 2.299 1 97.12 199 VAL A O 1
ATOM 1521 N N . HIS A 1 200 ? 0.219 -21.781 2.391 1 97.69 200 HIS A N 1
ATOM 1522 C CA . HIS A 1 200 ? -0.926 -22.344 1.681 1 97.69 200 HIS A CA 1
ATOM 1523 C C . HIS A 1 200 ? -0.98 -21.844 0.241 1 97.69 200 HIS A C 1
ATOM 1525 O O . HIS A 1 200 ? -2.053 -21.5 -0.26 1 97.69 200 HIS A O 1
ATOM 1531 N N . CYS A 1 201 ? 0.162 -21.75 -0.415 1 97.75 201 CYS A N 1
ATOM 1532 C CA . CYS A 1 201 ? 0.216 -21.281 -1.795 1 97.75 201 CYS A CA 1
ATOM 1533 C C . CYS A 1 201 ? -0.003 -22.438 -2.77 1 97.75 201 CYS A C 1
ATOM 1535 O O . CYS A 1 201 ? -0.316 -22.219 -3.939 1 97.75 201 CYS A O 1
ATOM 1537 N N . GLY A 1 202 ? 0.257 -23.688 -2.336 1 97.38 202 GLY A N 1
ATOM 1538 C CA . GLY A 1 202 ? -0.05 -24.859 -3.127 1 97.38 202 GLY A CA 1
ATOM 1539 C C . GLY A 1 202 ? 0.993 -25.156 -4.188 1 97.38 202 GLY A C 1
ATOM 1540 O O . GLY A 1 202 ? 0.838 -26.094 -4.977 1 97.38 202 GLY A O 1
ATOM 1541 N N . LYS A 1 203 ? 2.092 -24.438 -4.203 1 97.38 203 LYS A N 1
ATOM 1542 C CA . LYS A 1 203 ? 3.096 -24.609 -5.25 1 97.38 203 LYS A CA 1
ATOM 1543 C C . LYS A 1 203 ? 3.715 -26 -5.195 1 97.38 203 LYS A C 1
ATOM 1545 O O . LYS A 1 203 ? 4.055 -26.578 -6.23 1 97.38 203 LYS A O 1
ATOM 1550 N N . CYS A 1 204 ? 3.871 -26.594 -4.027 1 98.12 204 CYS A N 1
ATOM 1551 C CA . CYS A 1 204 ? 4.465 -27.906 -3.848 1 98.12 204 CYS A CA 1
ATOM 1552 C C . CYS A 1 204 ? 3.619 -28.984 -4.527 1 98.12 204 CYS A C 1
ATOM 1554 O O . CYS A 1 204 ? 4.156 -29.891 -5.148 1 98.12 204 CYS A O 1
ATOM 1556 N N . ALA A 1 205 ? 2.314 -28.812 -4.395 1 97.81 205 ALA A N 1
ATOM 1557 C CA . ALA A 1 205 ? 1.415 -29.766 -5.047 1 97.81 205 ALA A CA 1
ATOM 1558 C C . ALA A 1 205 ? 1.53 -29.672 -6.566 1 97.81 205 ALA A C 1
ATOM 1560 O O . ALA A 1 205 ? 1.478 -30.688 -7.258 1 97.81 205 ALA A O 1
ATOM 1561 N N . THR A 1 206 ? 1.682 -28.5 -7.07 1 95.88 206 THR A N 1
ATOM 1562 C CA . THR A 1 206 ? 1.818 -28.297 -8.508 1 95.88 206 THR A CA 1
ATOM 1563 C C . THR A 1 206 ? 3.137 -28.875 -9.016 1 95.88 206 THR A C 1
ATOM 1565 O O . THR A 1 206 ? 3.203 -29.391 -10.125 1 95.88 206 THR A O 1
ATOM 1568 N N . ALA A 1 207 ? 4.141 -28.844 -8.219 1 96.75 207 ALA A N 1
ATOM 1569 C CA . ALA A 1 207 ? 5.48 -29.281 -8.609 1 96.75 207 ALA A CA 1
ATOM 1570 C C . ALA A 1 207 ? 5.598 -30.797 -8.562 1 96.75 207 ALA A C 1
ATOM 1572 O O . ALA A 1 207 ? 6.453 -31.391 -9.234 1 96.75 207 ALA A O 1
ATOM 1573 N N . CYS A 1 208 ? 4.742 -31.453 -7.84 1 97.75 208 CYS A N 1
ATOM 1574 C CA . CYS A 1 208 ? 4.84 -32.906 -7.656 1 97.75 208 CYS A CA 1
ATOM 1575 C C . CYS A 1 208 ? 4.234 -33.656 -8.844 1 97.75 208 CYS A C 1
ATOM 1577 O O . CYS A 1 208 ? 3.014 -33.688 -8.992 1 97.75 208 CYS A O 1
ATOM 1579 N N . GLY A 1 209 ? 4.953 -34.25 -9.633 1 95.25 209 GLY A N 1
ATOM 1580 C CA . GLY A 1 209 ? 4.496 -34.969 -10.812 1 95.25 209 GLY A CA 1
ATOM 1581 C C . GLY A 1 209 ? 3.992 -36.375 -10.508 1 95.25 209 GLY A C 1
ATOM 1582 O O . GLY A 1 209 ? 3.287 -36.969 -11.312 1 95.25 209 GLY A O 1
ATOM 1583 N N . LEU A 1 210 ? 4.281 -36.812 -9.328 1 95.81 210 LEU A N 1
ATOM 1584 C CA . LEU A 1 210 ? 3.938 -38.188 -8.984 1 95.81 210 LEU A CA 1
ATOM 1585 C C . LEU A 1 210 ? 2.684 -38.25 -8.117 1 95.81 210 LEU A C 1
ATOM 1587 O O . LEU A 1 210 ? 2.207 -39.312 -7.762 1 95.81 210 LEU A O 1
ATOM 1591 N N . GLY A 1 211 ? 2.219 -37.094 -7.711 1 95.25 211 GLY A N 1
ATOM 1592 C CA . GLY A 1 211 ? 1.009 -37.031 -6.906 1 95.25 211 GLY A CA 1
ATOM 1593 C C . GLY A 1 211 ? 1.246 -37.375 -5.441 1 95.25 211 GLY A C 1
ATOM 1594 O O . GLY A 1 211 ? 0.311 -37.719 -4.719 1 95.25 211 GLY A O 1
ATOM 1595 N N . ALA A 1 212 ? 2.443 -37.375 -5.035 1 97.38 212 ALA A N 1
ATOM 1596 C CA . ALA A 1 212 ? 2.74 -37.562 -3.617 1 97.38 212 ALA A CA 1
ATOM 1597 C C . ALA A 1 212 ? 2.203 -36.375 -2.795 1 97.38 212 ALA A C 1
ATOM 1599 O O . ALA A 1 212 ? 1.773 -36.562 -1.653 1 97.38 212 ALA A O 1
ATOM 1600 N N . ILE A 1 213 ? 2.318 -35.188 -3.334 1 98.06 213 ILE A N 1
ATOM 1601 C CA . ILE A 1 213 ? 1.669 -34.031 -2.766 1 98.06 213 ILE A CA 1
ATOM 1602 C C . ILE A 1 213 ? 0.518 -33.562 -3.668 1 98.06 213 ILE A C 1
ATOM 1604 O O . ILE A 1 213 ? 0.702 -33.375 -4.871 1 98.06 213 ILE A O 1
ATOM 1608 N N . ARG A 1 214 ? -0.636 -33.438 -3.068 1 97.31 214 ARG A N 1
ATOM 1609 C CA . ARG A 1 214 ? -1.82 -33.031 -3.82 1 97.31 214 ARG A CA 1
ATOM 1610 C C . ARG A 1 214 ? -2.559 -31.906 -3.117 1 97.31 214 ARG A C 1
ATOM 1612 O O . ARG A 1 214 ? -2.377 -31.703 -1.917 1 97.31 214 ARG A O 1
ATOM 1619 N N . LYS A 1 215 ? -3.35 -31.234 -3.895 1 97.25 215 LYS A N 1
ATOM 1620 C CA . LYS A 1 215 ? -4.234 -30.234 -3.297 1 97.25 215 LYS A CA 1
ATOM 1621 C C . LYS A 1 215 ? -5.414 -30.891 -2.592 1 97.25 215 LYS A C 1
ATOM 1623 O O . LYS A 1 215 ? -6.227 -31.562 -3.23 1 97.25 215 LYS A O 1
ATOM 1628 N N . LYS A 1 216 ? -5.383 -30.797 -1.336 1 97 216 LYS A N 1
ATOM 1629 C CA . LYS A 1 216 ? -6.48 -31.328 -0.531 1 97 216 LYS A CA 1
ATOM 1630 C C . LYS A 1 216 ? -7.734 -30.469 -0.674 1 97 216 LYS A C 1
ATOM 1632 O O . LYS A 1 216 ? -8.836 -31 -0.815 1 97 216 LYS A O 1
ATOM 1637 N N . SER A 1 217 ? -7.617 -29.203 -0.595 1 97.25 217 SER A N 1
ATOM 1638 C CA . SER A 1 217 ? -8.688 -28.219 -0.775 1 97.25 217 SER A CA 1
ATOM 1639 C C . SER A 1 217 ? -8.156 -26.906 -1.336 1 97.25 217 SER A C 1
ATOM 1641 O O . SER A 1 217 ? -6.973 -26.594 -1.183 1 97.25 217 SER A O 1
ATOM 1643 N N . GLU A 1 218 ? -9 -26.281 -2.113 1 97.06 218 GLU A N 1
ATOM 1644 C CA . GLU A 1 218 ? -8.688 -24.984 -2.682 1 97.06 218 GLU A CA 1
ATOM 1645 C C . GLU A 1 218 ? -9.867 -24.031 -2.564 1 97.06 218 GLU A C 1
ATOM 1647 O O . GLU A 1 218 ? -11.023 -24.438 -2.727 1 97.06 218 GLU A O 1
ATOM 1652 N N . GLY A 1 219 ? -9.609 -22.75 -2.207 1 98.25 219 GLY A N 1
ATOM 1653 C CA . GLY A 1 219 ? -10.609 -21.703 -2.08 1 98.25 219 GLY A CA 1
ATOM 1654 C C . GLY A 1 219 ? -10.023 -20.359 -1.696 1 98.25 219 GLY A C 1
ATOM 1655 O O . GLY A 1 219 ? -8.914 -20.016 -2.121 1 98.25 219 GLY A O 1
ATOM 1656 N N . VAL A 1 220 ? -10.852 -19.594 -1.018 1 98.69 220 VAL A N 1
ATOM 1657 C CA . VAL A 1 220 ? -10.461 -18.25 -0.648 1 98.69 220 VAL A CA 1
ATOM 1658 C C . VAL A 1 220 ? -10.695 -18.031 0.844 1 98.69 220 VAL A C 1
ATOM 1660 O O . VAL A 1 220 ? -11.727 -18.453 1.384 1 98.69 220 VAL A O 1
ATOM 1663 N N . LYS A 1 221 ? -9.719 -17.484 1.463 1 98.69 221 LYS A N 1
ATOM 1664 C CA . LYS A 1 221 ? -9.883 -17.031 2.84 1 98.69 221 LYS A CA 1
ATOM 1665 C C . LYS A 1 221 ? -10.258 -15.555 2.889 1 98.69 221 LYS A C 1
ATOM 1667 O O . LYS A 1 221 ? -9.695 -14.742 2.15 1 98.69 221 LYS A O 1
ATOM 1672 N N . LEU A 1 222 ? -11.227 -15.234 3.689 1 98.94 222 LEU A N 1
ATOM 1673 C CA . LEU A 1 222 ? -11.578 -13.844 3.979 1 98.94 222 LEU A CA 1
ATOM 1674 C C . LEU A 1 222 ? -10.992 -13.406 5.316 1 98.94 222 LEU A C 1
ATOM 1676 O O . LEU A 1 222 ? -11.211 -14.055 6.34 1 98.94 222 LEU A O 1
ATOM 1680 N N . TYR A 1 223 ? -10.242 -12.398 5.266 1 98.88 223 TYR A N 1
ATOM 1681 C CA . TYR A 1 223 ? -9.672 -11.797 6.465 1 98.88 223 TYR A CA 1
ATOM 1682 C C . TYR A 1 223 ? -10.469 -10.57 6.895 1 98.88 223 TYR A C 1
ATOM 1684 O O . TYR A 1 223 ? -10.828 -9.734 6.062 1 98.88 223 TYR A O 1
ATOM 1692 N N . LEU A 1 224 ? -10.719 -10.469 8.219 1 98.81 224 LEU A N 1
ATOM 1693 C CA . LEU A 1 224 ? -11.586 -9.398 8.711 1 98.81 224 LEU A CA 1
ATOM 1694 C C . LEU A 1 224 ? -10.836 -8.5 9.688 1 98.81 224 LEU A C 1
ATOM 1696 O O . LEU A 1 224 ? -10.086 -8.992 10.539 1 98.81 224 LEU A O 1
ATOM 1700 N N . GLY A 1 225 ? -11.086 -7.203 9.516 1 98.69 225 GLY A N 1
ATOM 1701 C CA . GLY A 1 225 ? -10.734 -6.277 10.578 1 98.69 225 GLY A CA 1
ATOM 1702 C C . GLY A 1 225 ? -9.328 -5.715 10.43 1 98.69 225 GLY A C 1
ATOM 1703 O O . GLY A 1 225 ? -8.688 -5.363 11.422 1 98.69 225 GLY A O 1
ATOM 1704 N N . GLY A 1 226 ? -8.836 -5.723 9.219 1 98.44 226 GLY A N 1
ATOM 1705 C CA . GLY A 1 226 ? -7.543 -5.094 8.992 1 98.44 226 GLY A CA 1
ATOM 1706 C C . GLY A 1 226 ? -7.633 -3.588 8.82 1 98.44 226 GLY A C 1
ATOM 1707 O O . GLY A 1 226 ? -8.711 -3.055 8.539 1 98.44 226 GLY A O 1
ATOM 1708 N N . ARG A 1 227 ? -6.574 -2.984 9 1 97.19 227 ARG A N 1
ATOM 1709 C CA . ARG A 1 227 ? -6.422 -1.558 8.742 1 97.19 227 ARG A CA 1
ATOM 1710 C C . ARG A 1 227 ? -4.961 -1.137 8.844 1 97.19 227 ARG A C 1
ATOM 1712 O O . ARG A 1 227 ? -4.125 -1.887 9.352 1 97.19 227 ARG A O 1
ATOM 1719 N N . PHE A 1 228 ? -4.738 -0.028 8.266 1 96.31 228 PHE A N 1
ATOM 1720 C CA . PHE A 1 228 ? -3.459 0.629 8.508 1 96.31 228 PHE A CA 1
ATOM 1721 C C . PHE A 1 228 ? -3.662 2.098 8.859 1 96.31 228 PHE A C 1
ATOM 1723 O O . PHE A 1 228 ? -4.688 2.467 9.43 1 96.31 228 PHE A O 1
ATOM 1730 N N . GLY A 1 229 ? -2.65 3 8.617 1 93.12 229 GLY A N 1
ATOM 1731 C CA . GLY A 1 229 ? -2.729 4.395 9.031 1 93.12 229 GLY A CA 1
ATOM 1732 C C . GLY A 1 229 ? -1.941 4.684 10.297 1 93.12 229 GLY A C 1
ATOM 1733 O O . GLY A 1 229 ? -0.781 4.285 10.414 1 93.12 229 GLY A O 1
ATOM 1734 N N . ARG A 1 230 ? -2.639 5.383 11.203 1 93.44 230 ARG A N 1
ATOM 1735 C CA . ARG A 1 230 ? -1.991 5.789 12.445 1 93.44 230 ARG A CA 1
ATOM 1736 C C . ARG A 1 230 ? -1.72 4.586 13.336 1 93.44 230 ARG A C 1
ATOM 1738 O O . ARG A 1 230 ? -0.756 4.578 14.109 1 93.44 230 ARG A O 1
ATOM 1745 N N . ARG A 1 231 ? -2.641 3.602 13.164 1 92.12 231 ARG A N 1
ATOM 1746 C CA . ARG A 1 231 ? -2.537 2.365 13.93 1 92.12 231 ARG A CA 1
ATOM 1747 C C . ARG A 1 231 ? -2.82 1.15 13.047 1 92.12 231 ARG A C 1
ATOM 1749 O O . ARG A 1 231 ? -3.932 0.99 12.539 1 92.12 231 ARG A O 1
ATOM 1756 N N . ALA A 1 232 ? -1.875 0.302 13.039 1 94.31 232 ALA A N 1
ATOM 1757 C CA . ALA A 1 232 ? -2.004 -0.854 12.156 1 94.31 232 ALA A CA 1
ATOM 1758 C C . ALA A 1 232 ? -2.666 -2.025 12.875 1 94.31 232 ALA A C 1
ATOM 1760 O O . ALA A 1 232 ? -2.486 -2.201 14.086 1 94.31 232 ALA A O 1
ATOM 1761 N N . LYS A 1 233 ? -3.496 -2.736 12.219 1 96.62 233 LYS A N 1
ATOM 1762 C CA . LYS A 1 233 ? -4.102 -3.988 12.656 1 96.62 233 LYS A CA 1
ATOM 1763 C C . LYS A 1 233 ? -4.227 -4.977 11.508 1 96.62 233 LYS A C 1
ATOM 1765 O O . LYS A 1 233 ? -4.727 -4.629 10.43 1 96.62 233 LYS A O 1
ATOM 1770 N N . MET A 1 234 ? -3.709 -6.18 11.719 1 97.44 234 MET A N 1
ATOM 1771 C CA . MET A 1 234 ? -3.84 -7.23 10.711 1 97.44 234 MET A CA 1
ATOM 1772 C C . MET A 1 234 ? -5.199 -7.914 10.812 1 97.44 234 MET A C 1
ATOM 1774 O O . MET A 1 234 ? -5.652 -8.258 11.906 1 97.44 234 MET A O 1
ATOM 1778 N N . GLY A 1 235 ? -5.828 -8.062 9.688 1 98.19 235 GLY A N 1
ATOM 1779 C CA . GLY A 1 235 ? -7.07 -8.828 9.672 1 98.19 235 GLY A CA 1
ATOM 1780 C C . GLY A 1 235 ? -6.879 -10.281 10.055 1 98.19 235 GLY A C 1
ATOM 1781 O O . GLY A 1 235 ? -5.805 -10.844 9.859 1 98.19 235 GLY A O 1
ATOM 1782 N N . GLU A 1 236 ? -7.91 -10.875 10.594 1 98.25 236 GLU A N 1
ATOM 1783 C CA . GLU A 1 236 ? -7.922 -12.281 10.984 1 98.25 236 GLU A CA 1
ATOM 1784 C C . GLU A 1 236 ? -8.797 -13.102 10.047 1 98.25 236 GLU A C 1
ATOM 1786 O O . GLU A 1 236 ? -9.867 -12.648 9.633 1 98.25 236 GLU A O 1
ATOM 1791 N N . PRO A 1 237 ? -8.344 -14.281 9.75 1 98.44 237 PRO A N 1
ATOM 1792 C CA . PRO A 1 237 ? -9.109 -15.094 8.805 1 98.44 237 PRO A CA 1
ATOM 1793 C C . PRO A 1 237 ? -10.359 -15.719 9.43 1 98.44 237 PRO A C 1
ATOM 1795 O O . PRO A 1 237 ? -10.32 -16.172 10.578 1 98.44 237 PRO A O 1
ATOM 1798 N N . LEU A 1 238 ? -11.414 -15.727 8.703 1 98.69 238 LEU A N 1
ATOM 1799 C CA . LEU A 1 238 ? -12.57 -16.547 9.07 1 98.69 238 LEU A CA 1
ATOM 1800 C C . LEU A 1 238 ? -12.234 -18.031 8.953 1 98.69 238 LEU A C 1
ATOM 1802 O O . LEU A 1 238 ? -11.461 -18.438 8.078 1 98.69 238 LEU A O 1
ATOM 1806 N N . ASN A 1 239 ? -12.828 -18.75 9.844 1 97.62 239 ASN A N 1
ATOM 1807 C CA . ASN A 1 239 ? -12.578 -20.188 9.844 1 97.62 239 ASN A CA 1
ATOM 1808 C C . ASN A 1 239 ? -13.453 -20.906 8.812 1 97.62 239 ASN A C 1
ATOM 1810 O O . ASN A 1 239 ? -14.227 -21.797 9.156 1 97.62 239 ASN A O 1
ATOM 1814 N N . LYS A 1 240 ? -13.297 -20.562 7.605 1 98 240 LYS A N 1
ATOM 1815 C CA . LYS A 1 240 ? -14.008 -21.141 6.465 1 98 240 LYS A CA 1
ATOM 1816 C C . LYS A 1 240 ? -13.258 -20.875 5.164 1 98 240 LYS A C 1
ATOM 1818 O O . LYS A 1 240 ? -12.703 -19.797 4.969 1 98 240 LYS A O 1
ATOM 1823 N N . LEU A 1 241 ? -13.141 -21.844 4.383 1 98.31 241 LEU A N 1
ATOM 1824 C CA . LEU A 1 241 ? -12.648 -21.719 3.018 1 98.31 241 LEU A CA 1
ATOM 1825 C C . LEU A 1 241 ? -13.805 -21.5 2.045 1 98.31 241 LEU A C 1
ATOM 1827 O O . LEU A 1 241 ? -14.68 -22.375 1.908 1 98.31 241 LEU A O 1
ATOM 1831 N N . PHE A 1 242 ? -13.742 -20.422 1.298 1 98.69 242 PHE A N 1
ATOM 1832 C CA . PHE A 1 242 ? -14.883 -20.031 0.477 1 98.69 242 PHE A CA 1
ATOM 1833 C C . PHE A 1 242 ? -14.633 -20.375 -0.989 1 98.69 242 PHE A C 1
ATOM 1835 O O . PHE A 1 242 ? -13.516 -20.219 -1.482 1 98.69 242 PHE A O 1
ATOM 1842 N N . LYS A 1 243 ? -15.688 -20.766 -1.62 1 97.94 243 LYS A N 1
ATOM 1843 C CA . LYS A 1 243 ? -15.688 -20.781 -3.08 1 97.94 243 LYS A CA 1
ATOM 1844 C C . LYS A 1 243 ? -15.875 -19.359 -3.631 1 97.94 243 LYS A C 1
ATOM 1846 O O . LYS A 1 243 ? -16.375 -18.484 -2.938 1 97.94 243 LYS A O 1
ATOM 1851 N N . GLU A 1 244 ? -15.477 -19.156 -4.812 1 96.81 244 GLU A N 1
ATOM 1852 C CA . GLU A 1 244 ? -15.531 -17.828 -5.41 1 96.81 244 GLU A CA 1
ATOM 1853 C C . GLU A 1 244 ? -16.953 -17.281 -5.402 1 96.81 244 GLU A C 1
ATOM 1855 O O . GLU A 1 244 ? -17.172 -16.094 -5.098 1 96.81 244 GLU A O 1
ATOM 1860 N N . GLU A 1 245 ? -17.922 -18.141 -5.715 1 97.31 245 GLU A N 1
ATOM 1861 C CA . GLU A 1 245 ? -19.312 -17.703 -5.82 1 97.31 245 GLU A CA 1
ATOM 1862 C C . GLU A 1 245 ? -19.875 -17.312 -4.457 1 97.31 245 GLU A C 1
ATOM 1864 O O . GLU A 1 245 ? -20.922 -16.688 -4.375 1 97.31 245 GLU A O 1
ATOM 1869 N N . GLU A 1 246 ? -19.219 -17.688 -3.365 1 98.5 246 GLU A N 1
ATOM 1870 C CA . GLU A 1 246 ? -19.688 -17.406 -2.014 1 98.5 246 GLU A CA 1
ATOM 1871 C C . GLU A 1 246 ? -19.156 -16.078 -1.507 1 98.5 246 GLU A C 1
ATOM 1873 O O . GLU A 1 246 ? -19.594 -15.57 -0.474 1 98.5 246 GLU A O 1
ATOM 1878 N N . ILE A 1 247 ? -18.25 -15.453 -2.242 1 98.69 247 ILE A N 1
ATOM 1879 C CA . ILE A 1 247 ? -17.531 -14.289 -1.754 1 98.69 247 ILE A CA 1
ATOM 1880 C C . ILE A 1 247 ? -18.484 -13.102 -1.634 1 98.69 247 ILE A C 1
ATOM 1882 O O . ILE A 1 247 ? -18.609 -12.508 -0.562 1 98.69 247 ILE A O 1
ATOM 1886 N N . LEU A 1 248 ? -19.219 -12.758 -2.695 1 98.62 248 LEU A N 1
ATOM 1887 C CA . LEU A 1 248 ? -20.062 -11.562 -2.688 1 98.62 248 LEU A CA 1
ATOM 1888 C C . LEU A 1 248 ? -21.172 -11.688 -1.646 1 98.62 248 LEU A C 1
ATOM 1890 O O . LEU A 1 248 ? -21.375 -10.773 -0.845 1 98.62 248 LEU A O 1
ATOM 1894 N N . PRO A 1 249 ? -21.844 -12.875 -1.569 1 98.56 249 PRO A N 1
ATOM 1895 C CA . PRO A 1 249 ? -22.844 -13.023 -0.51 1 98.56 249 PRO A CA 1
ATOM 1896 C C . PRO A 1 249 ? -22.25 -12.836 0.887 1 98.56 249 PRO A C 1
ATOM 1898 O O . PRO A 1 249 ? -22.875 -12.219 1.75 1 98.56 249 PRO A O 1
ATOM 1901 N N . MET A 1 250 ? -21.094 -13.336 1.093 1 98.81 250 MET A N 1
ATOM 1902 C CA . MET A 1 250 ? -20.484 -13.203 2.41 1 98.81 250 MET A CA 1
ATOM 1903 C C . MET A 1 250 ? -20.094 -11.758 2.686 1 98.81 250 MET A C 1
ATOM 1905 O O . MET A 1 250 ? -20.234 -11.273 3.814 1 98.81 250 MET A O 1
ATOM 1909 N N . LEU A 1 251 ? -19.578 -11.047 1.684 1 98.88 251 LEU A N 1
ATOM 1910 C CA . LEU A 1 251 ? -19.297 -9.625 1.848 1 98.88 251 LEU A CA 1
ATOM 1911 C C . LEU A 1 251 ? -20.547 -8.859 2.266 1 98.88 251 LEU A C 1
ATOM 1913 O O . LEU A 1 251 ? -20.484 -8.008 3.16 1 98.88 251 LEU A O 1
ATOM 1917 N N . ASP A 1 252 ? -21.625 -9.188 1.608 1 98.62 252 ASP A N 1
ATOM 1918 C CA . ASP A 1 252 ? -22.891 -8.547 1.942 1 98.62 252 ASP A CA 1
ATOM 1919 C C . ASP A 1 252 ? -23.281 -8.812 3.396 1 98.62 252 ASP A C 1
ATOM 1921 O O . ASP A 1 252 ? -23.688 -7.895 4.113 1 98.62 252 ASP A O 1
ATOM 1925 N N . LYS A 1 253 ? -23.094 -10.031 3.791 1 98.75 253 LYS A N 1
ATOM 1926 C CA . LYS A 1 253 ? -23.422 -10.414 5.164 1 98.75 253 LYS A CA 1
ATOM 1927 C C . LYS A 1 253 ? -22.531 -9.68 6.164 1 98.75 253 LYS A C 1
ATOM 1929 O O . LYS A 1 253 ? -23.016 -9.188 7.184 1 98.75 253 LYS A O 1
ATOM 1934 N N . ILE A 1 254 ? -21.266 -9.562 5.891 1 98.94 254 ILE A N 1
ATOM 1935 C CA . ILE A 1 254 ? -20.328 -8.883 6.766 1 98.94 254 ILE A CA 1
ATOM 1936 C C . ILE A 1 254 ? -20.703 -7.41 6.883 1 98.94 254 ILE A C 1
ATOM 1938 O O . ILE A 1 254 ? -20.766 -6.863 7.988 1 98.94 254 ILE A O 1
ATOM 1942 N N . MET A 1 255 ? -20.969 -6.758 5.77 1 98.88 255 MET A N 1
ATOM 1943 C CA . MET A 1 255 ? -21.281 -5.332 5.77 1 98.88 255 MET A CA 1
ATOM 1944 C C . MET A 1 255 ? -22.609 -5.07 6.488 1 98.88 255 MET A C 1
ATOM 1946 O O . MET A 1 255 ? -22.75 -4.055 7.172 1 98.88 255 MET A O 1
ATOM 1950 N N . THR A 1 256 ? -23.562 -5.961 6.332 1 98.75 256 THR A N 1
ATOM 1951 C CA . THR A 1 256 ? -24.844 -5.836 7.035 1 98.75 256 THR A CA 1
ATOM 1952 C C . THR A 1 256 ? -24.641 -5.953 8.539 1 98.75 256 THR A C 1
ATOM 1954 O O . THR A 1 256 ? -25.125 -5.121 9.305 1 98.75 256 THR A O 1
ATOM 1957 N N . TYR A 1 257 ? -23.875 -6.953 8.945 1 98.88 257 TYR A N 1
ATOM 1958 C CA . TYR A 1 257 ? -23.578 -7.129 10.359 1 98.88 257 TYR A CA 1
ATOM 1959 C C . TYR A 1 257 ? -22.859 -5.91 10.914 1 98.88 257 TYR A C 1
ATOM 1961 O O . TYR A 1 257 ? -23.188 -5.426 12 1 98.88 257 TYR A O 1
ATOM 1969 N N . TYR A 1 258 ? -21.906 -5.438 10.219 1 98.88 258 TYR A N 1
ATOM 1970 C CA . TYR A 1 258 ? -21.156 -4.25 10.602 1 98.88 258 TYR A CA 1
ATOM 1971 C C . TYR A 1 258 ? -22.062 -3.051 10.789 1 98.88 258 TYR A C 1
ATOM 1973 O O . TYR A 1 258 ? -22 -2.367 11.812 1 98.88 258 TYR A O 1
ATOM 1981 N N . ASN A 1 259 ? -22.922 -2.822 9.836 1 98.5 259 ASN A N 1
ATOM 1982 C CA . ASN A 1 259 ? -23.859 -1.705 9.883 1 98.5 259 ASN A CA 1
ATOM 1983 C C . ASN A 1 259 ? -24.781 -1.791 11.094 1 98.5 259 ASN A C 1
ATOM 1985 O O . ASN A 1 259 ? -25.125 -0.768 11.688 1 98.5 259 ASN A O 1
ATOM 1989 N N . GLU A 1 260 ? -25.094 -2.947 11.531 1 98.44 260 GLU A N 1
ATOM 1990 C CA . GLU A 1 260 ? -26.047 -3.17 12.609 1 98.44 260 GLU A CA 1
ATOM 1991 C C . GLU A 1 260 ? -25.375 -3.074 13.977 1 98.44 260 GLU A C 1
ATOM 1993 O O . GLU A 1 260 ? -26.047 -2.807 14.977 1 98.44 260 GLU A O 1
ATOM 1998 N N . ASN A 1 261 ? -24.078 -3.268 14.023 1 98.75 261 ASN A N 1
ATOM 1999 C CA . ASN A 1 261 ? -23.484 -3.479 15.336 1 98.75 261 ASN A CA 1
ATOM 2000 C C . ASN A 1 261 ? -22.422 -2.439 15.648 1 98.75 261 ASN A C 1
ATOM 2002 O O . ASN A 1 261 ? -22 -2.297 16.797 1 98.75 261 ASN A O 1
ATOM 2006 N N . ALA A 1 262 ? -22.016 -1.712 14.633 1 98.75 262 ALA A N 1
ATOM 2007 C CA . ALA A 1 262 ? -20.938 -0.747 14.859 1 98.75 262 ALA A CA 1
ATOM 2008 C C . ALA A 1 262 ? -21.5 0.56 15.422 1 98.75 262 ALA A C 1
ATOM 2010 O O . ALA A 1 262 ? -22.609 0.959 15.102 1 98.75 262 ALA A O 1
ATOM 2011 N N . ASN A 1 263 ? -20.719 1.204 16.266 1 98 263 ASN A N 1
ATOM 2012 C CA . ASN A 1 263 ? -20.984 2.588 16.641 1 98 263 ASN A CA 1
ATOM 2013 C C . ASN A 1 263 ? -20.641 3.551 15.5 1 98 263 ASN A C 1
ATOM 2015 O O . ASN A 1 263 ? -19.891 3.199 14.586 1 98 263 ASN A O 1
ATOM 2019 N N . PRO A 1 264 ? -21.219 4.719 15.57 1 96.06 264 PRO A N 1
ATOM 2020 C CA . PRO A 1 264 ? -20.875 5.711 14.555 1 96.06 264 PRO A CA 1
ATOM 2021 C C . PRO A 1 264 ? -19.359 5.969 14.484 1 96.06 264 PRO A C 1
ATOM 2023 O O . PRO A 1 264 ? -18.734 6.207 15.516 1 96.06 264 PRO A O 1
ATOM 2026 N N . LEU A 1 265 ? -18.797 5.871 13.281 1 95.75 265 LEU A N 1
ATOM 2027 C CA . LEU A 1 265 ? -17.406 6.188 12.992 1 95.75 265 LEU A CA 1
ATOM 2028 C C . LEU A 1 265 ? -16.484 5.094 13.508 1 95.75 265 LEU A C 1
ATOM 2030 O O . LEU A 1 265 ? -15.258 5.266 13.539 1 95.75 265 LEU A O 1
ATOM 2034 N N . GLU A 1 266 ? -17.109 4.008 13.961 1 97.81 266 GLU A N 1
ATOM 2035 C CA . GLU A 1 266 ? -16.312 2.879 14.43 1 97.81 266 GLU A CA 1
ATOM 2036 C C . GLU A 1 266 ? -15.875 1.989 13.266 1 97.81 266 GLU A C 1
ATOM 2038 O O . GLU A 1 266 ? -16.719 1.445 12.547 1 97.81 266 GLU A O 1
ATOM 2043 N N . ARG A 1 267 ? -14.602 1.887 13.062 1 98.06 267 ARG A N 1
ATOM 2044 C CA . ARG A 1 267 ? -14.07 1 12.031 1 98.06 267 ARG A CA 1
ATOM 2045 C C . ARG A 1 267 ? -14.406 -0.457 12.336 1 98.06 267 ARG A C 1
ATOM 2047 O O . ARG A 1 267 ? -14.625 -0.817 13.492 1 98.06 267 ARG A O 1
ATOM 2054 N N . LEU A 1 268 ? -14.391 -1.287 11.32 1 98.81 268 LEU A N 1
ATOM 2055 C CA . LEU A 1 268 ? -14.68 -2.703 11.508 1 98.81 268 LEU A CA 1
ATOM 2056 C C . LEU A 1 268 ? -13.734 -3.322 12.531 1 98.81 268 LEU A C 1
ATOM 2058 O O . LEU A 1 268 ? -14.156 -4.105 13.383 1 98.81 268 LEU A O 1
ATOM 2062 N N . SER A 1 269 ? -12.477 -3.012 12.422 1 98.62 269 SER A N 1
ATOM 2063 C CA . SER A 1 269 ? -11.469 -3.543 13.336 1 98.62 269 SER A CA 1
ATOM 2064 C C . SER A 1 269 ? -11.82 -3.217 14.781 1 98.62 269 SER A C 1
ATOM 2066 O O . SER A 1 269 ? -11.742 -4.082 15.656 1 98.62 269 SER A O 1
ATOM 2068 N N . ALA A 1 270 ? -12.188 -2.002 15.016 1 97.88 270 ALA A N 1
ATOM 2069 C CA . ALA A 1 270 ? -12.531 -1.565 16.375 1 97.88 270 ALA A CA 1
ATOM 2070 C C . ALA A 1 270 ? -13.797 -2.266 16.859 1 97.88 270 ALA A C 1
ATOM 2072 O O . ALA A 1 270 ? -13.891 -2.639 18.031 1 97.88 270 ALA A O 1
ATOM 2073 N N . MET A 1 271 ? -14.781 -2.402 16.031 1 98.75 271 MET A N 1
ATOM 2074 C CA . MET A 1 271 ? -15.992 -3.141 16.391 1 98.75 271 MET A CA 1
ATOM 2075 C C . MET A 1 271 ? -15.656 -4.57 16.797 1 98.75 271 MET A C 1
ATOM 2077 O O . MET A 1 271 ? -16.156 -5.07 17.812 1 98.75 271 MET A O 1
ATOM 2081 N N . ILE A 1 272 ? -14.812 -5.215 16.016 1 98.81 272 ILE A N 1
ATOM 2082 C CA . ILE A 1 272 ? -14.422 -6.594 16.281 1 98.81 272 ILE A CA 1
ATOM 2083 C C . ILE A 1 272 ? -13.703 -6.672 17.625 1 98.81 272 ILE A C 1
ATOM 2085 O O . ILE A 1 272 ? -13.906 -7.617 18.391 1 98.81 272 ILE A O 1
ATOM 2089 N N . GLU A 1 273 ? -12.836 -5.734 17.828 1 98.19 273 GLU A N 1
ATOM 2090 C CA . GLU A 1 273 ? -12.156 -5.688 19.109 1 98.19 273 GLU A CA 1
ATOM 2091 C C . GLU A 1 273 ? -13.148 -5.551 20.266 1 98.19 273 GLU A C 1
ATOM 2093 O O . GLU A 1 273 ? -13 -6.195 21.297 1 98.19 273 GLU A O 1
ATOM 2098 N N . ARG A 1 274 ? -14.172 -4.723 20.125 1 98.38 274 ARG A N 1
ATOM 2099 C CA . ARG A 1 274 ? -15.172 -4.473 21.156 1 98.38 274 ARG A CA 1
ATOM 2100 C C . ARG A 1 274 ? -16.047 -5.707 21.391 1 98.38 274 ARG A C 1
ATOM 2102 O O . ARG A 1 274 ? -16.297 -6.086 22.531 1 98.38 274 ARG A O 1
ATOM 2109 N N . ILE A 1 275 ? -16.422 -6.383 20.344 1 98.56 275 ILE A N 1
ATOM 2110 C CA . ILE A 1 275 ? -17.391 -7.477 20.422 1 98.56 275 ILE A CA 1
ATOM 2111 C C . ILE A 1 275 ? -16.656 -8.797 20.656 1 98.56 275 ILE A C 1
ATOM 2113 O O . ILE A 1 275 ? -17.172 -9.68 21.344 1 98.56 275 ILE A O 1
ATOM 2117 N N . GLY A 1 276 ? -15.477 -8.914 20.156 1 98.69 276 GLY A N 1
ATOM 2118 C CA . GLY A 1 276 ? -14.742 -10.164 20.109 1 98.69 276 GLY A CA 1
ATOM 2119 C C . GLY A 1 276 ? -14.836 -10.859 18.766 1 98.69 276 GLY A C 1
ATOM 2120 O O . GLY A 1 276 ? -15.922 -10.992 18.203 1 98.69 276 GLY A O 1
ATOM 2121 N N . PHE A 1 277 ? -13.781 -11.328 18.281 1 98.69 277 PHE A N 1
ATOM 2122 C CA . PHE A 1 277 ? -13.719 -11.922 16.953 1 98.69 277 PHE A CA 1
ATOM 2123 C C . PHE A 1 277 ? -14.562 -13.188 16.891 1 98.69 277 PHE A C 1
ATOM 2125 O O . PHE A 1 277 ? -15.305 -13.391 15.922 1 98.69 277 PHE A O 1
ATOM 2132 N N . GLU A 1 278 ? -14.445 -14.016 17.891 1 98.44 278 GLU A N 1
ATOM 2133 C CA . GLU A 1 278 ? -15.164 -15.281 17.906 1 98.44 278 GLU A CA 1
ATOM 2134 C C . GLU A 1 278 ? -16.672 -15.062 17.828 1 98.44 278 GLU A C 1
ATOM 2136 O O . GLU A 1 278 ? -17.375 -15.766 17.094 1 98.44 278 GLU A O 1
ATOM 2141 N N . GLU A 1 279 ? -17.094 -14.062 18.562 1 98.62 279 GLU A N 1
ATOM 2142 C CA . GLU A 1 279 ? -18.531 -13.742 18.547 1 98.62 279 GLU A CA 1
ATOM 2143 C C . GLU A 1 279 ? -18.953 -13.219 17.188 1 98.62 279 GLU A C 1
ATOM 2145 O O . GLU A 1 279 ? -20 -13.617 16.656 1 98.62 279 GLU A O 1
ATOM 2150 N N . VAL A 1 280 ? -18.156 -12.398 16.547 1 98.81 280 VAL A N 1
ATOM 2151 C CA . VAL A 1 280 ? -18.469 -11.875 15.227 1 98.81 280 VAL A CA 1
ATOM 2152 C C . VAL A 1 280 ? -18.516 -13.023 14.219 1 98.81 280 VAL A C 1
ATOM 2154 O O . VAL A 1 280 ? -19.469 -13.133 13.438 1 98.81 280 VAL A O 1
ATOM 2157 N N . GLU A 1 281 ? -17.547 -13.867 14.297 1 98.75 281 GLU A N 1
ATOM 2158 C CA . GLU A 1 281 ? -17.453 -14.984 13.359 1 98.75 281 GLU A CA 1
ATOM 2159 C C . GLU A 1 281 ? -18.656 -15.906 13.5 1 98.75 281 GLU A C 1
ATOM 2161 O O . GLU A 1 281 ? -19.219 -16.375 12.508 1 98.75 281 GLU A O 1
ATOM 2166 N N . LYS A 1 282 ? -19.047 -16.188 14.734 1 98.44 282 LYS A N 1
ATOM 2167 C CA . LYS A 1 282 ? -20.203 -17.031 14.992 1 98.44 282 LYS A CA 1
ATOM 2168 C C . LYS A 1 282 ? -21.469 -16.484 14.328 1 98.44 282 LYS A C 1
ATOM 2170 O O . LYS A 1 282 ? -22.281 -17.234 13.805 1 98.44 282 LYS A O 1
ATOM 2175 N N . ASN A 1 283 ? -21.578 -15.195 14.336 1 98.31 283 ASN A N 1
ATOM 2176 C CA . ASN A 1 283 ? -22.75 -14.555 13.758 1 98.31 283 ASN A CA 1
ATOM 2177 C C . ASN A 1 283 ? -22.672 -14.531 12.234 1 98.31 283 ASN A C 1
ATOM 2179 O O . ASN A 1 283 ? -23.703 -14.406 11.562 1 98.31 283 ASN A O 1
ATOM 2183 N N . LEU A 1 284 ? -21.531 -14.656 11.688 1 98.38 284 LEU A N 1
ATOM 2184 C CA . LEU A 1 284 ? -21.359 -14.594 10.242 1 98.38 284 LEU A CA 1
ATOM 2185 C C . LEU A 1 284 ? -21.438 -15.984 9.617 1 98.38 284 LEU A C 1
ATOM 2187 O O . LEU A 1 284 ? -21.938 -16.141 8.5 1 98.38 284 LEU A O 1
ATOM 2191 N N . LEU A 1 285 ? -20.844 -16.938 10.305 1 97.19 285 LEU A N 1
ATOM 2192 C CA . LEU A 1 285 ? -20.766 -18.281 9.742 1 97.19 285 LEU A CA 1
ATOM 2193 C C . LEU A 1 285 ? -21.812 -19.203 10.336 1 97.19 285 LEU A C 1
ATOM 2195 O O . LEU A 1 285 ? -22.25 -20.156 9.695 1 97.19 285 LEU A O 1
ATOM 2199 N N . MET B 1 1 ? 7.371 -19.938 -35.375 1 34.19 1 MET B N 1
ATOM 2200 C CA . MET B 1 1 ? 8.234 -20.656 -34.469 1 34.19 1 MET B CA 1
ATOM 2201 C C . MET B 1 1 ? 8.062 -20.141 -33.031 1 34.19 1 MET B C 1
ATOM 2203 O O . MET B 1 1 ? 8.188 -18.938 -32.781 1 34.19 1 MET B O 1
ATOM 2207 N N . ASP B 1 2 ? 7.215 -20.797 -32.219 1 45.12 2 ASP B N 1
ATOM 2208 C CA . ASP B 1 2 ? 6.855 -20.547 -30.828 1 45.12 2 ASP B CA 1
ATOM 2209 C C . ASP B 1 2 ? 8.102 -20.297 -29.984 1 45.12 2 ASP B C 1
ATOM 2211 O O . ASP B 1 2 ? 8.93 -21.188 -29.797 1 45.12 2 ASP B O 1
ATOM 2215 N N . ILE B 1 3 ? 8.773 -19.281 -30.281 1 53.19 3 ILE B N 1
ATOM 2216 C CA . ILE B 1 3 ? 10.055 -19.031 -29.625 1 53.19 3 ILE B CA 1
ATOM 2217 C C . ILE B 1 3 ? 9.906 -19.234 -28.109 1 53.19 3 ILE B C 1
ATOM 2219 O O . ILE B 1 3 ? 9.156 -18.5 -27.453 1 53.19 3 ILE B O 1
ATOM 2223 N N . LYS B 1 4 ? 10.039 -20.484 -27.719 1 66 4 LYS B N 1
ATOM 2224 C CA . LYS B 1 4 ? 10.07 -20.844 -26.297 1 66 4 LYS B CA 1
ATOM 2225 C C . LYS B 1 4 ? 11.195 -20.109 -25.578 1 66 4 LYS B C 1
ATOM 2227 O O . LYS B 1 4 ? 12.375 -20.312 -25.891 1 66 4 LYS B O 1
ATOM 2232 N N . VAL B 1 5 ? 10.875 -19.031 -24.984 1 79.88 5 VAL B N 1
ATOM 2233 C CA . VAL B 1 5 ? 11.836 -18.266 -24.203 1 79.88 5 VAL B CA 1
ATOM 2234 C C . VAL B 1 5 ? 12.336 -19.094 -23.031 1 79.88 5 VAL B C 1
ATOM 2236 O O . VAL B 1 5 ? 11.539 -19.656 -22.266 1 79.88 5 VAL B O 1
ATOM 2239 N N . SER B 1 6 ? 13.625 -19.344 -22.953 1 84.75 6 SER B N 1
ATOM 2240 C CA . SER B 1 6 ? 14.2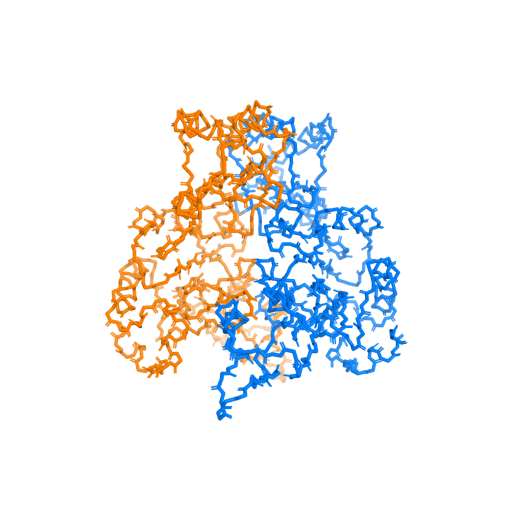5 -20.141 -21.906 1 84.75 6 SER B CA 1
ATOM 2241 C C . SER B 1 6 ? 14.055 -19.5 -20.531 1 84.75 6 SER B C 1
ATOM 2243 O O . SER B 1 6 ? 13.711 -18.312 -20.438 1 84.75 6 SER B O 1
ATOM 2245 N N . THR B 1 7 ? 14.172 -20.312 -19.5 1 84.75 7 THR B N 1
ATOM 2246 C CA . THR B 1 7 ? 14.094 -19.844 -18.125 1 84.75 7 THR B CA 1
ATOM 2247 C C . THR B 1 7 ? 15.133 -18.75 -17.859 1 84.75 7 THR B C 1
ATOM 2249 O O . THR B 1 7 ? 14.859 -17.766 -17.172 1 84.75 7 THR B O 1
ATOM 2252 N N . GLU B 1 8 ? 16.25 -18.938 -18.484 1 86.56 8 GLU B N 1
ATOM 2253 C CA . GLU B 1 8 ? 17.328 -17.969 -18.328 1 86.56 8 GLU B CA 1
ATOM 2254 C C . GLU B 1 8 ? 16.953 -16.625 -18.953 1 86.56 8 GLU B C 1
ATOM 2256 O O . GLU B 1 8 ? 17.203 -15.578 -18.375 1 86.56 8 GLU B O 1
ATOM 2261 N N . GLU B 1 9 ? 16.438 -16.703 -20.109 1 88.06 9 GLU B N 1
ATOM 2262 C CA . GLU B 1 9 ? 16.016 -15.484 -20.781 1 88.06 9 GLU B CA 1
ATOM 2263 C C . GLU B 1 9 ? 14.914 -14.781 -20.016 1 88.06 9 GLU B C 1
ATOM 2265 O O . GLU B 1 9 ? 14.898 -13.555 -19.922 1 88.06 9 GLU B O 1
ATOM 2270 N N . LYS B 1 10 ? 14.062 -15.57 -19.484 1 89 10 LYS B N 1
ATOM 2271 C CA . LYS B 1 10 ? 12.992 -14.992 -18.672 1 89 10 LYS B CA 1
ATOM 2272 C C . LYS B 1 10 ? 13.562 -14.273 -17.438 1 89 10 LYS B C 1
ATOM 2274 O O . LYS B 1 10 ? 13.078 -13.211 -17.062 1 89 10 LYS B O 1
ATOM 2279 N N . ALA B 1 11 ? 14.562 -14.859 -16.891 1 88.75 11 ALA B N 1
ATOM 2280 C CA . ALA B 1 11 ? 15.203 -14.25 -15.734 1 88.75 11 ALA B CA 1
ATOM 2281 C C . ALA B 1 11 ? 15.859 -12.922 -16.094 1 88.75 11 ALA B C 1
ATOM 2283 O O . ALA B 1 11 ? 15.797 -11.961 -15.32 1 88.75 11 ALA B O 1
ATOM 2284 N N . VAL B 1 12 ? 16.453 -12.852 -17.234 1 91 12 VAL B N 1
ATOM 2285 C CA . VAL B 1 12 ? 17.078 -11.633 -17.703 1 91 12 VAL B CA 1
ATOM 2286 C C . VAL B 1 12 ? 16.031 -10.555 -17.953 1 91 12 VAL B C 1
ATOM 2288 O O . VAL B 1 12 ? 16.203 -9.398 -17.547 1 91 12 VAL B O 1
ATOM 2291 N N . LEU B 1 13 ? 14.961 -10.945 -18.609 1 94 13 LEU B N 1
ATOM 2292 C CA . LEU B 1 13 ? 13.867 -10.016 -18.859 1 94 13 LEU B CA 1
ATOM 2293 C C . LEU B 1 13 ? 13.289 -9.492 -17.547 1 94 13 LEU B C 1
ATOM 2295 O O . LEU B 1 13 ? 13.047 -8.289 -17.391 1 94 13 LEU B O 1
ATOM 2299 N N . LYS B 1 14 ? 13.141 -10.391 -16.609 1 93.06 14 LYS B N 1
ATOM 2300 C CA . LYS B 1 14 ? 12.594 -10 -15.32 1 93.06 14 LYS B CA 1
ATOM 2301 C C . LYS B 1 14 ? 13.492 -8.992 -14.617 1 93.06 14 LYS B C 1
ATOM 2303 O O . LYS B 1 14 ? 13.008 -8.07 -13.961 1 93.06 14 LYS B O 1
ATOM 2308 N N . SER B 1 15 ? 14.805 -9.148 -14.75 1 91.38 15 SER B N 1
ATOM 2309 C CA . SER B 1 15 ? 15.75 -8.211 -14.141 1 91.38 15 SER B CA 1
ATOM 2310 C C . SER B 1 15 ? 15.602 -6.816 -14.734 1 91.38 15 SER B C 1
ATOM 2312 O O . SER B 1 15 ? 16.078 -5.836 -14.148 1 91.38 15 SER B O 1
ATOM 2314 N N . GLN B 1 16 ? 14.891 -6.746 -15.883 1 93.62 16 GLN B N 1
ATOM 2315 C CA . GLN B 1 16 ? 14.641 -5.469 -16.531 1 93.62 16 GLN B CA 1
ATOM 2316 C C . GLN B 1 16 ? 13.188 -5.039 -16.359 1 93.62 16 GLN B C 1
ATOM 2318 O O . GLN B 1 16 ? 12.688 -4.207 -17.125 1 93.62 16 GLN B O 1
ATOM 2323 N N . ALA B 1 17 ? 12.523 -5.672 -15.453 1 97.06 17 ALA B N 1
ATOM 2324 C CA . ALA B 1 17 ? 11.133 -5.363 -15.125 1 97.06 17 ALA B CA 1
ATOM 2325 C C . ALA B 1 17 ? 10.211 -5.684 -16.297 1 97.06 17 ALA B C 1
ATOM 2327 O O . ALA B 1 17 ? 9.219 -4.984 -16.531 1 97.06 17 ALA B O 1
ATOM 2328 N N . ILE B 1 18 ? 10.648 -6.559 -17.094 1 98.19 18 ILE B N 1
ATOM 2329 C CA . ILE B 1 18 ? 9.828 -7.207 -18.109 1 98.19 18 ILE B CA 1
ATOM 2330 C C . ILE B 1 18 ? 9.398 -8.586 -17.609 1 98.19 18 ILE B C 1
ATOM 2332 O O . ILE B 1 18 ? 10.188 -9.539 -17.656 1 98.19 18 ILE B O 1
ATOM 2336 N N . ILE B 1 19 ? 8.18 -8.695 -17.172 1 97.5 19 ILE B N 1
ATOM 2337 C CA . ILE B 1 19 ? 7.746 -9.797 -16.312 1 97.5 19 ILE B CA 1
ATOM 2338 C C . ILE B 1 19 ? 6.824 -10.727 -17.109 1 97.5 19 ILE B C 1
ATOM 2340 O O . ILE B 1 19 ? 5.801 -10.289 -17.641 1 97.5 19 ILE B O 1
ATOM 2344 N N . ALA B 1 20 ? 7.16 -11.977 -17.109 1 97.44 20 ALA B N 1
ATOM 2345 C CA . ALA B 1 20 ? 6.34 -12.953 -17.812 1 97.44 20 ALA B CA 1
ATOM 2346 C C . ALA B 1 20 ? 4.941 -13.039 -17.203 1 97.44 20 ALA B C 1
ATOM 2348 O O . ALA B 1 20 ? 4.785 -12.992 -15.984 1 97.44 20 ALA B O 1
ATOM 2349 N N . GLN B 1 21 ? 3.91 -13.141 -18.062 1 97.81 21 GLN B N 1
ATOM 2350 C CA . GLN B 1 21 ? 2.529 -13.32 -17.625 1 97.81 21 GLN B CA 1
ATOM 2351 C C . GLN B 1 21 ? 2.133 -14.797 -17.656 1 97.81 21 GLN B C 1
ATOM 2353 O O . GLN B 1 21 ? 2.85 -15.625 -18.219 1 97.81 21 GLN B O 1
ATOM 2358 N N . LYS B 1 22 ? 1.047 -15.086 -16.953 1 96.06 22 LYS B N 1
ATOM 2359 C CA . LYS B 1 22 ? 0.532 -16.453 -17 1 96.06 22 LYS B CA 1
ATOM 2360 C C . LYS B 1 22 ? 0.047 -16.797 -18.406 1 96.06 22 LYS B C 1
ATOM 2362 O O . LYS B 1 22 ? 0.028 -17.969 -18.781 1 96.06 22 LYS B O 1
ATOM 2367 N N . GLN B 1 23 ? -0.417 -15.766 -19.188 1 95.62 23 GLN B N 1
ATOM 2368 C CA . GLN B 1 23 ? -0.699 -15.953 -20.609 1 95.62 23 GLN B CA 1
ATOM 2369 C C . GLN B 1 23 ? 0.59 -16.125 -21.406 1 95.62 23 GLN B C 1
ATOM 2371 O O . GLN B 1 23 ? 1.361 -15.172 -21.562 1 95.62 23 GLN B O 1
ATOM 2376 N N . GLU B 1 24 ? 0.841 -17.297 -21.922 1 93.31 24 GLU B N 1
ATOM 2377 C CA . GLU B 1 24 ? 2.104 -17.672 -22.547 1 93.31 24 GLU B CA 1
ATOM 2378 C C . GLU B 1 24 ? 2.457 -16.719 -23.672 1 93.31 24 GLU B C 1
ATOM 2380 O O . GLU B 1 24 ? 1.601 -16.375 -24.5 1 93.31 24 GLU B O 1
ATOM 2385 N N . GLY B 1 25 ? 3.697 -16.266 -23.641 1 94.38 25 GLY B N 1
ATOM 2386 C CA . GLY B 1 25 ? 4.207 -15.438 -24.719 1 94.38 25 GLY B CA 1
ATOM 2387 C C . GLY B 1 25 ? 4.023 -13.953 -24.453 1 94.38 25 GLY B C 1
ATOM 2388 O O . GLY B 1 25 ? 4.461 -13.117 -25.25 1 94.38 25 GLY B O 1
ATOM 2389 N N . TYR B 1 26 ? 3.352 -13.656 -23.375 1 97.69 26 TYR B N 1
ATOM 2390 C CA . TYR B 1 26 ? 3.086 -12.258 -23.062 1 97.69 26 TYR B CA 1
ATOM 2391 C C . TYR B 1 26 ? 3.842 -11.82 -21.812 1 97.69 26 TYR B C 1
ATOM 2393 O O . TYR B 1 26 ? 4.121 -12.641 -20.938 1 97.69 26 TYR B O 1
ATOM 2401 N N . TYR B 1 27 ? 4.156 -10.586 -21.797 1 98.31 27 TYR B N 1
ATOM 2402 C CA . TYR B 1 27 ? 4.902 -9.977 -20.703 1 98.31 27 TYR B CA 1
ATOM 2403 C C . TYR B 1 27 ? 4.258 -8.672 -20.266 1 98.31 27 TYR B C 1
ATOM 2405 O O . TYR B 1 27 ? 3.584 -8.008 -21.047 1 98.31 27 TYR B O 1
ATOM 2413 N N . SER B 1 28 ? 4.43 -8.383 -19.062 1 98.44 28 SER B N 1
ATOM 2414 C CA . SER B 1 28 ? 4.137 -7.051 -18.531 1 98.44 28 SER B CA 1
ATOM 2415 C C . SER B 1 28 ? 5.414 -6.238 -18.344 1 98.44 28 SER B C 1
ATOM 2417 O O . SER B 1 28 ? 6.406 -6.75 -17.812 1 98.44 28 SER B O 1
ATOM 2419 N N . ILE B 1 29 ? 5.387 -5.012 -18.766 1 98.69 29 ILE B N 1
ATOM 2420 C CA . ILE B 1 29 ? 6.535 -4.141 -18.547 1 98.69 29 ILE B CA 1
ATOM 2421 C C . ILE B 1 29 ? 6.199 -3.094 -17.484 1 98.69 29 ILE B C 1
ATOM 2423 O O . ILE B 1 29 ? 5.18 -2.404 -17.594 1 98.69 29 ILE B O 1
ATOM 2427 N N . ARG B 1 30 ? 6.996 -3.035 -16.531 1 98.62 30 ARG B N 1
ATOM 2428 C CA . ARG B 1 30 ? 6.785 -2.088 -15.438 1 98.62 30 ARG B CA 1
ATOM 2429 C C . ARG B 1 30 ? 7.598 -0.815 -15.648 1 98.62 30 ARG B C 1
ATOM 2431 O O . ARG B 1 30 ? 8.805 -0.878 -15.883 1 98.62 30 ARG B O 1
ATOM 2438 N N . ILE B 1 31 ? 6.945 0.312 -15.508 1 98.75 31 ILE B N 1
ATOM 2439 C CA . ILE B 1 31 ? 7.574 1.608 -15.734 1 98.75 31 ILE B CA 1
ATOM 2440 C C . ILE B 1 31 ? 7.574 2.414 -14.438 1 98.75 31 ILE B C 1
ATOM 2442 O O . ILE B 1 31 ? 6.562 2.482 -13.734 1 98.75 31 ILE B O 1
ATOM 2446 N N . LEU B 1 32 ? 8.68 3.049 -14.156 1 98.31 32 LEU B N 1
ATOM 2447 C CA . LEU B 1 32 ? 8.906 3.771 -12.906 1 98.31 32 LEU B CA 1
ATOM 2448 C C . LEU B 1 32 ? 8.242 5.141 -12.945 1 98.31 32 LEU B C 1
ATOM 2450 O O . LEU B 1 32 ? 8.219 5.801 -13.984 1 98.31 32 LEU B O 1
ATOM 2454 N N . SER B 1 33 ? 7.746 5.551 -11.828 1 98.19 33 SER B N 1
ATOM 2455 C CA . SER B 1 33 ? 7.301 6.926 -11.625 1 98.19 33 SER B CA 1
ATOM 2456 C C . SER B 1 33 ? 8.367 7.754 -10.922 1 98.19 33 SER B C 1
ATOM 2458 O O . SER B 1 33 ? 9.367 7.215 -10.445 1 98.19 33 SER B O 1
ATOM 2460 N N . ASN B 1 34 ? 8.188 9.008 -10.961 1 97.44 34 ASN B N 1
ATOM 2461 C CA . ASN B 1 34 ? 8.914 9.883 -10.047 1 97.44 34 ASN B CA 1
ATOM 2462 C C . ASN B 1 34 ? 8.125 10.148 -8.766 1 97.44 34 ASN B C 1
ATOM 2464 O O . ASN B 1 34 ? 7.297 11.062 -8.727 1 97.44 34 ASN B O 1
ATOM 2468 N N . ALA B 1 35 ? 8.43 9.445 -7.773 1 97.69 35 ALA B N 1
ATOM 2469 C CA . ALA B 1 35 ? 7.719 9.555 -6.504 1 97.69 35 ALA B CA 1
ATOM 2470 C C . ALA B 1 35 ? 6.211 9.438 -6.699 1 97.69 35 ALA B C 1
ATOM 2472 O O . ALA B 1 35 ? 5.441 10.203 -6.113 1 97.69 35 ALA B O 1
ATOM 2473 N N . GLY B 1 36 ? 5.816 8.594 -7.605 1 98.12 36 GLY B N 1
ATOM 2474 C CA . GLY B 1 36 ? 4.402 8.328 -7.832 1 98.12 36 GLY B CA 1
ATOM 2475 C C . GLY B 1 36 ? 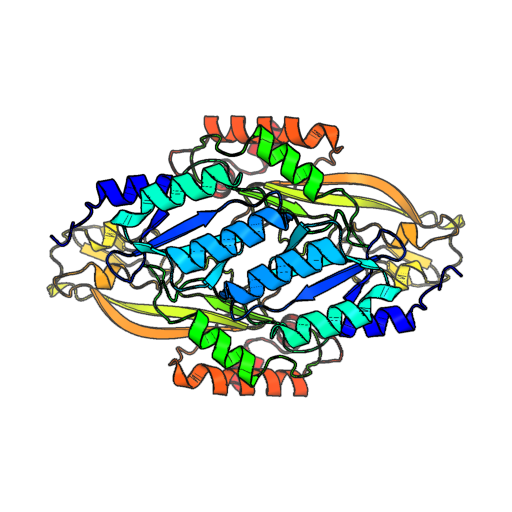3.779 9.25 -8.859 1 98.12 36 GLY B C 1
ATOM 2476 O O . GLY B 1 36 ? 2.588 9.148 -9.156 1 98.12 36 GLY B O 1
ATOM 2477 N N . ASN B 1 37 ? 4.523 10.125 -9.469 1 98.56 37 ASN B N 1
ATOM 2478 C CA . ASN B 1 37 ? 3.975 11.117 -10.391 1 98.56 37 ASN B CA 1
ATOM 2479 C C . ASN B 1 37 ? 4.418 10.852 -11.82 1 98.56 37 ASN B C 1
ATOM 2481 O O . ASN B 1 37 ? 5.527 10.367 -12.055 1 98.56 37 ASN B O 1
ATOM 2485 N N . PHE B 1 38 ? 3.562 11.148 -12.742 1 98.44 38 PHE B N 1
ATOM 2486 C CA . PHE B 1 38 ? 3.838 11.156 -14.172 1 98.44 38 PHE B CA 1
ATOM 2487 C C . PHE B 1 38 ? 3.414 12.477 -14.797 1 98.44 38 PHE B C 1
ATOM 2489 O O . PHE B 1 38 ? 2.408 13.07 -14.391 1 98.44 38 PHE B O 1
ATOM 2496 N N . THR B 1 39 ? 4.148 12.914 -15.758 1 98.25 39 THR B N 1
ATOM 2497 C CA . THR B 1 39 ? 3.764 14.117 -16.484 1 98.25 39 THR B CA 1
ATOM 2498 C C . THR B 1 39 ? 2.668 13.797 -17.5 1 98.25 39 THR B C 1
ATOM 2500 O O . THR B 1 39 ? 2.486 12.641 -17.891 1 98.25 39 THR B O 1
ATOM 2503 N N . SER B 1 40 ? 1.988 14.883 -17.953 1 97.81 40 SER B N 1
ATOM 2504 C CA . SER B 1 40 ? 0.966 14.742 -18.984 1 97.81 40 SER B CA 1
ATOM 2505 C C . SER B 1 40 ? 1.542 14.117 -20.25 1 97.81 40 SER B C 1
ATOM 2507 O O . SER B 1 40 ? 0.895 13.289 -20.891 1 97.81 40 SER B O 1
ATOM 2509 N N . ASP B 1 41 ? 2.76 14.477 -20.594 1 97.44 41 ASP B N 1
ATOM 2510 C CA . ASP B 1 41 ? 3.42 13.93 -21.781 1 97.44 41 ASP B CA 1
ATOM 2511 C C . ASP B 1 41 ? 3.662 12.43 -21.625 1 97.44 41 ASP B C 1
ATOM 2513 O O . ASP B 1 41 ? 3.457 11.656 -22.562 1 97.44 41 ASP B O 1
ATOM 2517 N N . GLN B 1 42 ? 4.105 12.031 -20.516 1 97.88 42 GLN B N 1
ATOM 2518 C CA . GLN B 1 42 ? 4.34 10.617 -20.25 1 97.88 42 GLN B CA 1
ATOM 2519 C C . GLN B 1 42 ? 3.043 9.82 -20.344 1 97.88 42 GLN B C 1
ATOM 2521 O O . GLN B 1 42 ? 3.033 8.695 -20.859 1 97.88 42 GLN B O 1
ATOM 2526 N N . LEU B 1 43 ? 1.958 10.406 -19.891 1 97.5 43 LEU B N 1
ATOM 2527 C CA . LEU B 1 43 ? 0.662 9.742 -19.953 1 97.5 43 LEU B CA 1
ATOM 2528 C C . LEU B 1 43 ? 0.232 9.547 -21.406 1 97.5 43 LEU B C 1
ATOM 2530 O O . LEU B 1 43 ? -0.331 8.508 -21.75 1 97.5 43 LEU B O 1
ATOM 2534 N N . SER B 1 44 ? 0.455 10.57 -22.188 1 97.56 44 SER B N 1
ATOM 2535 C CA . SER B 1 44 ? 0.166 10.438 -23.609 1 97.56 44 SER B CA 1
ATOM 2536 C C . SER B 1 44 ? 0.964 9.297 -24.234 1 97.56 44 SER B C 1
ATOM 2538 O O . SER B 1 44 ? 0.435 8.531 -25.047 1 97.56 44 SER B O 1
ATOM 2540 N N . ALA B 1 45 ? 2.211 9.211 -23.859 1 98.12 45 ALA B N 1
ATOM 2541 C CA . ALA B 1 45 ? 3.055 8.125 -24.344 1 98.12 45 ALA B CA 1
ATOM 2542 C C . ALA B 1 45 ? 2.51 6.766 -23.891 1 98.12 45 ALA B C 1
ATOM 2544 O O . ALA B 1 45 ? 2.471 5.82 -24.688 1 98.12 45 ALA B O 1
ATOM 2545 N N . PHE B 1 46 ? 2.074 6.672 -22.609 1 98.19 46 PHE B N 1
ATOM 2546 C CA . PHE B 1 46 ? 1.49 5.441 -22.109 1 98.19 46 PHE B CA 1
ATOM 2547 C C . PHE B 1 46 ? 0.278 5.031 -22.938 1 98.19 46 PHE B C 1
ATOM 2549 O O . PHE B 1 46 ? 0.104 3.852 -23.25 1 98.19 46 PHE B O 1
ATOM 2556 N N . SER B 1 47 ? -0.587 6.039 -23.203 1 98.12 47 SER B N 1
ATOM 2557 C CA . SER B 1 47 ? -1.776 5.773 -24.016 1 98.12 47 SER B CA 1
ATOM 2558 C C . SER B 1 47 ? -1.406 5.16 -25.359 1 98.12 47 SER B C 1
ATOM 2560 O O . SER B 1 47 ? -1.968 4.137 -25.75 1 98.12 47 SER B O 1
ATOM 2562 N N . LYS B 1 48 ? -0.415 5.691 -26.031 1 98.25 48 LYS B N 1
ATOM 2563 C CA . LYS B 1 48 ? 0.026 5.223 -27.344 1 98.25 48 LYS B CA 1
ATOM 2564 C C . LYS B 1 48 ? 0.635 3.826 -27.25 1 98.25 48 LYS B C 1
ATOM 2566 O O . LYS B 1 48 ? 0.269 2.93 -28.016 1 98.25 48 LYS B O 1
ATOM 2571 N N . ILE B 1 49 ? 1.516 3.605 -26.312 1 98.62 49 ILE B N 1
ATOM 2572 C CA . ILE B 1 49 ? 2.27 2.361 -26.188 1 98.62 49 ILE B CA 1
ATOM 2573 C C . ILE B 1 49 ? 1.324 1.219 -25.828 1 98.62 49 ILE B C 1
ATOM 2575 O O . ILE B 1 49 ? 1.396 0.134 -26.406 1 98.62 49 ILE B O 1
ATOM 2579 N N . SER B 1 50 ? 0.427 1.456 -24.875 1 98.62 50 SER B N 1
ATOM 2580 C CA . SER B 1 50 ? -0.491 0.405 -24.453 1 98.62 50 SER B CA 1
ATOM 2581 C C . SER B 1 50 ? -1.45 0.019 -25.578 1 98.62 50 SER B C 1
ATOM 2583 O O . SER B 1 50 ? -1.837 -1.146 -25.688 1 98.62 50 SER B O 1
ATOM 2585 N N . SER B 1 51 ? -1.843 1.004 -26.438 1 98.56 51 SER B N 1
ATOM 2586 C CA . SER B 1 51 ? -2.734 0.746 -27.562 1 98.56 51 SER B CA 1
ATOM 2587 C C . SER B 1 51 ? -2.016 -0.011 -28.672 1 98.56 51 SER B C 1
ATOM 2589 O O . SER B 1 51 ? -2.582 -0.927 -29.281 1 98.56 51 SER B O 1
ATOM 2591 N N . LYS B 1 52 ? -0.821 0.319 -28.906 1 98.5 52 LYS B N 1
ATOM 2592 C CA . LYS B 1 52 ? -0.056 -0.208 -30.031 1 98.5 52 LYS B CA 1
ATOM 2593 C C . LYS B 1 52 ? 0.474 -1.607 -29.734 1 98.5 52 LYS B C 1
ATOM 2595 O O . LYS B 1 52 ? 0.47 -2.479 -30.594 1 98.5 52 LYS B O 1
ATOM 2600 N N . TYR B 1 53 ? 0.937 -1.82 -28.484 1 98.62 53 TYR B N 1
ATOM 2601 C CA . TYR B 1 53 ? 1.696 -3.035 -28.219 1 98.62 53 TYR B CA 1
ATOM 2602 C C . TYR B 1 53 ? 0.97 -3.92 -27.219 1 98.62 53 TYR B C 1
ATOM 2604 O O . TYR B 1 53 ? 1.29 -5.105 -27.078 1 98.62 53 TYR B O 1
ATOM 2612 N N . GLY B 1 54 ? 0.064 -3.35 -26.438 1 98.31 54 GLY B N 1
ATOM 2613 C CA . GLY B 1 54 ? -0.692 -4.102 -25.453 1 98.31 54 GLY B CA 1
ATOM 2614 C C . GLY B 1 54 ? -2.135 -4.34 -25.859 1 98.31 54 GLY B C 1
ATOM 2615 O O . GLY B 1 54 ? -2.426 -4.566 -27.031 1 98.31 54 GLY B O 1
ATOM 2616 N N . LYS B 1 55 ? -3.043 -4.383 -24.922 1 98.19 55 LYS B N 1
ATOM 2617 C CA . LYS B 1 55 ? -4.469 -4.574 -25.172 1 98.19 55 LYS B CA 1
ATOM 2618 C C . LYS B 1 55 ? -5.25 -3.293 -24.906 1 98.19 55 LYS B C 1
ATOM 2620 O O . LYS B 1 55 ? -6.434 -3.344 -24.562 1 98.19 55 LYS B O 1
ATOM 2625 N N . GLY B 1 56 ? -4.562 -2.191 -24.844 1 98.38 56 GLY B N 1
ATOM 2626 C CA . GLY B 1 56 ? -5.211 -0.892 -24.75 1 98.38 56 GLY B CA 1
ATOM 2627 C C . GLY B 1 56 ? -5.535 -0.479 -23.328 1 98.38 56 GLY B C 1
ATOM 2628 O O . GLY B 1 56 ? -6.512 0.231 -23.094 1 98.38 56 GLY B O 1
ATOM 2629 N N . TYR B 1 57 ? -4.82 -1.006 -22.391 1 98.44 57 TYR B N 1
ATOM 2630 C CA . TYR B 1 57 ? -4.961 -0.586 -21 1 98.44 57 TYR B CA 1
ATOM 2631 C C . TYR B 1 57 ? -3.646 -0.749 -20.25 1 98.44 57 TYR B C 1
ATOM 2633 O O . TYR B 1 57 ? -2.691 -1.329 -20.766 1 98.44 57 TYR B O 1
ATOM 2641 N N . LEU B 1 58 ? -3.539 -0.179 -19.141 1 98.5 58 LEU B N 1
ATOM 2642 C CA . LEU B 1 58 ? -2.41 -0.366 -18.234 1 98.5 58 LEU B CA 1
ATOM 2643 C C . LEU B 1 58 ? -2.879 -0.44 -16.781 1 98.5 58 LEU B C 1
ATOM 2645 O O . LEU B 1 58 ? -4.02 -0.086 -16.484 1 98.5 58 LEU B O 1
ATOM 2649 N N . GLY B 1 59 ? -2.039 -0.96 -15.922 1 98.62 59 GLY B N 1
ATOM 2650 C CA . GLY B 1 59 ? -2.369 -1.111 -14.516 1 98.62 59 GLY B CA 1
ATOM 2651 C C . GLY B 1 59 ? -1.432 -0.35 -13.602 1 98.62 59 GLY B C 1
ATOM 2652 O O . GLY B 1 59 ? -0.228 -0.275 -13.852 1 98.62 59 GLY B O 1
ATOM 2653 N N . LEU B 1 60 ? -2.004 0.189 -12.523 1 98.62 60 LEU B N 1
ATOM 2654 C CA . LEU B 1 60 ? -1.214 0.793 -11.461 1 98.62 60 LEU B CA 1
ATOM 2655 C C . LEU B 1 60 ? -0.702 -0.271 -10.492 1 98.62 60 LEU B C 1
ATOM 2657 O O . LEU B 1 60 ? -1.341 -1.311 -10.312 1 98.62 60 LEU B O 1
ATOM 2661 N N . THR B 1 61 ? 0.457 -0.02 -9.945 1 97.69 61 THR B N 1
ATOM 2662 C CA . THR B 1 61 ? 0.993 -0.94 -8.945 1 97.69 61 THR B CA 1
ATOM 2663 C C . THR B 1 61 ? 0.904 -0.335 -7.551 1 97.69 61 THR B C 1
ATOM 2665 O O . THR B 1 61 ? 0.725 0.875 -7.402 1 97.69 61 THR B O 1
ATOM 2668 N N . THR B 1 62 ? 1.042 -1.155 -6.57 1 95.5 62 THR B N 1
ATOM 2669 C CA . THR B 1 62 ? 0.97 -0.704 -5.188 1 95.5 62 THR B CA 1
ATOM 2670 C C . THR B 1 62 ? 2.203 0.119 -4.82 1 95.5 62 THR B C 1
ATOM 2672 O O . THR B 1 62 ? 2.219 0.8 -3.793 1 95.5 62 THR B O 1
ATOM 2675 N N . ARG B 1 63 ? 3.242 0.057 -5.617 1 96.88 63 ARG B N 1
ATOM 2676 C CA . ARG B 1 63 ? 4.402 0.9 -5.355 1 96.88 63 ARG B CA 1
ATOM 2677 C C . ARG B 1 63 ? 4.434 2.098 -6.297 1 96.88 63 ARG B C 1
ATOM 2679 O O . ARG B 1 63 ? 5.508 2.592 -6.648 1 96.88 63 ARG B O 1
ATOM 2686 N N . LEU B 1 64 ? 3.361 2.467 -6.809 1 98.12 64 LEU B N 1
ATOM 2687 C CA . LEU B 1 64 ? 3.119 3.709 -7.531 1 98.12 64 LEU B CA 1
ATOM 2688 C C . LEU B 1 64 ? 3.895 3.732 -8.844 1 98.12 64 LEU B C 1
ATOM 2690 O O . LEU B 1 64 ? 4.551 4.727 -9.164 1 98.12 64 LEU B O 1
ATOM 2694 N N . CYS B 1 65 ? 3.91 2.605 -9.492 1 98.38 65 CYS B N 1
ATOM 2695 C CA . CYS B 1 65 ? 4.379 2.465 -10.867 1 98.38 65 CYS B CA 1
ATOM 2696 C C . CYS B 1 65 ? 3.236 2.084 -11.797 1 98.38 65 CYS B C 1
ATOM 2698 O O . CYS B 1 65 ? 2.096 1.937 -11.359 1 98.38 65 CYS B O 1
ATOM 2700 N N . ILE B 1 66 ? 3.553 2.023 -13.062 1 98.56 66 ILE B N 1
ATOM 2701 C CA . ILE B 1 66 ? 2.59 1.577 -14.062 1 98.56 66 ILE B CA 1
ATOM 2702 C C . ILE B 1 66 ? 3.111 0.32 -14.758 1 98.56 66 ILE B C 1
ATOM 2704 O O . ILE B 1 66 ? 4.312 0.199 -15.016 1 98.56 66 ILE B O 1
ATOM 2708 N N . GLU B 1 67 ? 2.254 -0.604 -15.031 1 98.69 67 GLU B N 1
ATOM 2709 C CA . GLU B 1 67 ? 2.586 -1.771 -15.844 1 98.69 67 GLU B CA 1
ATOM 2710 C C . GLU B 1 67 ? 1.703 -1.848 -17.094 1 98.69 67 GLU B C 1
ATOM 2712 O O . GLU B 1 67 ? 0.492 -1.628 -17.016 1 98.69 67 GLU B O 1
ATOM 2717 N N . ILE B 1 68 ? 2.277 -2.061 -18.203 1 98.81 68 ILE B N 1
ATOM 2718 C CA . ILE B 1 68 ? 1.558 -2.357 -19.438 1 98.81 68 ILE B CA 1
ATOM 2719 C C . ILE B 1 68 ? 1.596 -3.859 -19.703 1 98.81 68 ILE B C 1
ATOM 2721 O O . ILE B 1 68 ? 2.656 -4.418 -20 1 98.81 68 ILE B O 1
ATOM 2725 N N . PRO B 1 69 ? 0.458 -4.512 -19.641 1 98.75 69 PRO B N 1
ATOM 2726 C CA . PRO B 1 69 ? 0.423 -5.961 -19.859 1 98.75 69 PRO B CA 1
ATOM 2727 C C . PRO B 1 69 ? 0.275 -6.336 -21.328 1 98.75 69 PRO B C 1
ATOM 2729 O O . PRO B 1 69 ? 0.041 -5.465 -22.172 1 98.75 69 PRO B O 1
ATOM 2732 N N . TYR B 1 70 ? 0.514 -7.629 -21.609 1 98.69 70 TYR B N 1
ATOM 2733 C CA . TYR B 1 70 ? 0.218 -8.289 -22.875 1 98.69 70 TYR B CA 1
ATOM 2734 C C . TYR B 1 70 ? 1.134 -7.785 -23.984 1 98.69 70 TYR B C 1
ATOM 2736 O O . TYR B 1 70 ? 0.709 -7.645 -25.125 1 98.69 70 TYR B O 1
ATOM 2744 N N . ILE B 1 71 ? 2.289 -7.496 -23.562 1 98.75 71 ILE B N 1
ATOM 2745 C CA . ILE B 1 71 ? 3.316 -7.211 -24.562 1 98.75 71 ILE B CA 1
ATOM 2746 C C . ILE B 1 71 ? 3.883 -8.523 -25.109 1 98.75 71 ILE B C 1
ATOM 2748 O O . ILE B 1 71 ? 4.305 -9.391 -24.344 1 98.75 71 ILE B O 1
ATOM 2752 N N . LYS B 1 72 ? 3.867 -8.648 -26.391 1 98.12 72 LYS B N 1
ATOM 2753 C CA . LYS B 1 72 ? 4.461 -9.836 -27 1 98.12 72 LYS B CA 1
ATOM 2754 C C . LYS B 1 72 ? 5.984 -9.805 -26.891 1 98.12 72 LYS B C 1
ATOM 2756 O O . LYS B 1 72 ? 6.594 -8.734 -26.953 1 98.12 72 LYS B O 1
ATOM 2761 N N . HIS B 1 73 ? 6.547 -11.031 -26.844 1 96.31 73 HIS B N 1
ATOM 2762 C CA . HIS B 1 73 ? 7.996 -11.148 -26.734 1 96.31 73 HIS B CA 1
ATOM 2763 C C . HIS B 1 73 ? 8.695 -10.406 -27.875 1 96.31 73 HIS B C 1
ATOM 2765 O O . HIS B 1 73 ? 9.672 -9.688 -27.641 1 96.31 73 HIS B O 1
ATOM 2771 N N . GLU B 1 74 ? 8.195 -10.477 -29.062 1 96.88 74 GLU B N 1
ATOM 2772 C CA . GLU B 1 74 ? 8.828 -9.914 -30.25 1 96.88 74 GLU B CA 1
ATOM 2773 C C . GLU B 1 74 ? 8.75 -8.391 -30.25 1 96.88 74 GLU B C 1
ATOM 2775 O O . GLU B 1 74 ? 9.469 -7.723 -30.984 1 96.88 74 GLU B O 1
ATOM 2780 N N . ASP B 1 75 ? 7.855 -7.852 -29.391 1 98.25 75 ASP B N 1
ATOM 2781 C CA . ASP B 1 75 ? 7.637 -6.41 -29.375 1 98.25 75 ASP B CA 1
ATOM 2782 C C . ASP B 1 75 ? 8.438 -5.742 -28.266 1 98.25 75 ASP B C 1
ATOM 2784 O O . ASP B 1 75 ? 8.477 -4.516 -28.156 1 98.25 75 ASP B O 1
ATOM 2788 N N . ILE B 1 76 ? 9.117 -6.492 -27.453 1 97.75 76 ILE B N 1
ATOM 2789 C CA . ILE B 1 76 ? 9.742 -6.004 -26.234 1 97.75 76 ILE B CA 1
ATOM 2790 C C . ILE B 1 76 ? 10.758 -4.91 -26.578 1 97.75 76 ILE B C 1
ATOM 2792 O O . ILE B 1 76 ? 10.75 -3.836 -25.969 1 97.75 76 ILE B O 1
ATOM 2796 N N . GLU B 1 77 ? 11.594 -5.164 -27.562 1 97.38 77 GLU B N 1
ATOM 2797 C CA . GLU B 1 77 ? 12.633 -4.195 -27.891 1 97.38 77 GLU B CA 1
ATOM 2798 C C . GLU B 1 77 ? 12.023 -2.904 -28.438 1 97.38 77 GLU B C 1
ATOM 2800 O O . GLU B 1 77 ? 12.508 -1.81 -28.141 1 97.38 77 GLU B O 1
ATOM 2805 N N . ALA B 1 78 ? 11.047 -3.023 -29.266 1 98.44 78 ALA B N 1
ATOM 2806 C CA . ALA B 1 78 ? 10.359 -1.849 -29.781 1 98.44 78 ALA B CA 1
ATOM 2807 C C . ALA B 1 78 ? 9.734 -1.025 -28.672 1 98.44 78 ALA B C 1
ATOM 2809 O O . ALA B 1 78 ? 9.789 0.206 -28.688 1 98.44 78 ALA B O 1
ATOM 2810 N N . VAL B 1 79 ? 9.117 -1.696 -27.688 1 98.56 79 VAL B N 1
ATOM 2811 C CA . VAL B 1 79 ? 8.5 -1.022 -26.547 1 98.56 79 VAL B CA 1
ATOM 2812 C C . VAL B 1 79 ? 9.562 -0.293 -25.734 1 98.56 79 VAL B C 1
ATOM 2814 O O . VAL B 1 79 ? 9.391 0.873 -25.375 1 98.56 79 VAL B O 1
ATOM 2817 N N . LYS B 1 80 ? 10.664 -0.952 -25.484 1 97.81 80 LYS B N 1
ATOM 2818 C CA . LYS B 1 80 ? 11.758 -0.336 -24.75 1 97.81 80 LYS B CA 1
ATOM 2819 C C . LYS B 1 80 ? 12.234 0.944 -25.422 1 97.81 80 LYS B C 1
ATOM 2821 O O . LYS B 1 80 ? 12.5 1.947 -24.75 1 97.81 80 LYS B O 1
ATOM 2826 N N . LYS B 1 81 ? 12.398 0.893 -26.703 1 98 81 LYS B N 1
ATOM 2827 C CA . LYS B 1 81 ? 12.844 2.047 -27.484 1 98 81 LYS B CA 1
ATOM 2828 C C . LYS B 1 81 ? 11.859 3.205 -27.359 1 98 81 LYS B C 1
ATOM 2830 O O . LYS B 1 81 ? 12.258 4.352 -27.141 1 98 81 LYS B O 1
ATOM 2835 N N . GLU B 1 82 ? 10.617 2.902 -27.453 1 97.81 82 GLU B N 1
ATOM 2836 C CA . GLU B 1 82 ? 9.594 3.938 -27.359 1 97.81 82 GLU B CA 1
ATOM 2837 C C . GLU B 1 82 ? 9.547 4.535 -25.953 1 97.81 82 GLU B C 1
ATOM 2839 O O . GLU B 1 82 ? 9.328 5.738 -25.797 1 97.81 82 GLU B O 1
ATOM 2844 N N . LEU B 1 83 ? 9.664 3.701 -24.922 1 98 83 LEU B N 1
ATOM 2845 C CA . LEU B 1 83 ? 9.727 4.207 -23.562 1 98 83 LEU B CA 1
ATOM 2846 C C . LEU B 1 83 ? 10.867 5.211 -23.406 1 98 83 LEU B C 1
ATOM 2848 O O . LEU B 1 83 ? 10.672 6.312 -22.891 1 98 83 LEU B O 1
ATOM 2852 N N . ALA B 1 84 ? 12.016 4.828 -23.922 1 97 84 ALA B N 1
ATOM 2853 C CA . ALA B 1 84 ? 13.203 5.676 -23.812 1 97 84 ALA B CA 1
ATOM 2854 C C . ALA B 1 84 ? 12.992 7.008 -24.531 1 97 84 ALA B C 1
ATOM 2856 O O . ALA B 1 84 ? 13.383 8.062 -24.016 1 97 84 ALA B O 1
ATOM 2857 N N . GLU B 1 85 ? 12.398 6.984 -25.625 1 97 85 GLU B N 1
ATOM 2858 C CA . GLU B 1 85 ? 12.141 8.18 -26.422 1 97 85 GLU B CA 1
ATOM 2859 C C . GLU B 1 85 ? 11.203 9.141 -25.703 1 97 85 GLU B C 1
ATOM 2861 O O . GLU B 1 85 ? 11.164 10.328 -26.016 1 97 85 GLU B O 1
ATOM 2866 N N . ASN B 1 86 ? 10.445 8.641 -24.75 1 96.44 86 ASN B N 1
ATOM 2867 C CA . ASN B 1 86 ? 9.484 9.461 -24.016 1 96.44 86 ASN B CA 1
ATOM 2868 C C . ASN B 1 86 ? 9.906 9.664 -22.562 1 96.44 86 ASN B C 1
ATOM 2870 O O . ASN B 1 86 ? 9.07 9.945 -21.703 1 96.44 86 ASN B O 1
ATOM 2874 N N . ASN B 1 87 ? 11.156 9.406 -22.219 1 94.94 87 ASN B N 1
ATOM 2875 C CA . ASN B 1 87 ? 11.742 9.617 -20.891 1 94.94 87 ASN B CA 1
ATOM 2876 C C . ASN B 1 87 ? 11.078 8.734 -19.844 1 94.94 87 ASN B C 1
ATOM 2878 O O . ASN B 1 87 ? 10.781 9.195 -18.734 1 94.94 87 ASN B O 1
ATOM 2882 N N . LEU B 1 88 ? 10.695 7.605 -20.281 1 97.44 88 LEU B N 1
ATOM 2883 C CA . LEU B 1 88 ? 10.164 6.574 -19.391 1 97.44 88 LEU B CA 1
ATOM 2884 C C . LEU B 1 88 ? 11.188 5.465 -19.172 1 97.44 88 LEU B C 1
ATOM 2886 O O . LEU B 1 88 ? 11.898 5.074 -20.094 1 97.44 88 LEU B O 1
ATOM 2890 N N . VAL B 1 89 ? 11.297 5.027 -17.938 1 96.44 89 VAL B N 1
ATOM 2891 C CA . VAL B 1 89 ? 12.289 4.02 -17.594 1 96.44 89 VAL B CA 1
ATOM 2892 C C . VAL B 1 89 ? 11.602 2.807 -16.969 1 96.44 89 VAL B C 1
ATOM 2894 O O . VAL B 1 89 ? 10.773 2.949 -16.078 1 96.44 89 VAL B O 1
ATOM 2897 N N . ASN B 1 90 ? 11.828 1.644 -17.547 1 96.81 90 ASN B N 1
ATOM 2898 C CA . ASN B 1 90 ? 11.336 0.423 -16.922 1 96.81 90 ASN B CA 1
ATOM 2899 C C . ASN B 1 90 ? 12.281 -0.061 -15.82 1 96.81 90 ASN B C 1
ATOM 2901 O O . ASN B 1 90 ? 13.5 0.078 -15.945 1 96.81 90 ASN B O 1
ATOM 2905 N N . GLY B 1 91 ? 11.758 -0.58 -14.766 1 95.69 91 GLY B N 1
ATOM 2906 C CA . GLY B 1 91 ? 12.57 -1.055 -13.656 1 95.69 91 GLY B CA 1
ATOM 2907 C C . GLY B 1 91 ? 11.742 -1.455 -12.445 1 95.69 91 GLY B C 1
ATOM 2908 O O . GLY B 1 91 ? 10.516 -1.562 -12.531 1 95.69 91 GLY B O 1
ATOM 2909 N N . GLY B 1 92 ? 12.508 -1.771 -11.336 1 94.5 92 GLY B N 1
ATOM 2910 C CA . GLY B 1 92 ? 11.859 -2.008 -10.055 1 94.5 92 GLY B CA 1
ATOM 2911 C C . GLY B 1 92 ? 11.906 -3.461 -9.617 1 94.5 92 GLY B C 1
ATOM 2912 O O . GLY B 1 92 ? 11.094 -3.896 -8.797 1 94.5 92 GLY B O 1
ATOM 2913 N N . THR B 1 93 ? 12.773 -4.219 -10.219 1 95.25 93 THR B N 1
ATOM 2914 C CA . THR B 1 93 ? 12.938 -5.613 -9.828 1 95.25 93 THR B CA 1
ATOM 2915 C C . THR B 1 93 ? 14.391 -5.898 -9.461 1 95.25 93 THR B C 1
ATOM 2917 O O . THR B 1 93 ? 15.266 -5.055 -9.656 1 95.25 93 THR B O 1
ATOM 2920 N N . GLY B 1 94 ? 14.633 -7.105 -8.734 1 94.94 94 GLY B N 1
ATOM 2921 C CA . GLY B 1 94 ? 15.992 -7.539 -8.438 1 94.94 94 GLY B CA 1
ATOM 2922 C C . GLY B 1 94 ? 16.422 -7.234 -7.016 1 94.94 94 GLY B C 1
ATOM 2923 O O . GLY B 1 94 ? 15.641 -6.684 -6.234 1 94.94 94 GLY B O 1
ATOM 2924 N N . LYS B 1 95 ? 17.656 -7.594 -6.66 1 97 95 LYS B N 1
ATOM 2925 C CA . LYS B 1 95 ? 18.281 -7.379 -5.359 1 97 95 LYS B CA 1
ATOM 2926 C C . LYS B 1 95 ? 18.969 -6.02 -5.297 1 97 95 LYS B C 1
ATOM 2928 O O . LYS B 1 95 ? 20.203 -5.945 -5.324 1 97 95 LYS B O 1
ATOM 2933 N N . LYS B 1 96 ? 18.219 -5.02 -5.215 1 97.94 96 LYS B N 1
ATOM 2934 C CA . LYS B 1 96 ? 18.688 -3.637 -5.262 1 97.94 96 LYS B CA 1
ATOM 2935 C C . LYS B 1 96 ? 17.656 -2.689 -4.648 1 97.94 96 LYS B C 1
ATOM 2937 O O . LYS B 1 96 ? 16.547 -3.107 -4.289 1 97.94 96 LYS B O 1
ATOM 2942 N N . VAL B 1 97 ? 18.016 -1.47 -4.469 1 98.56 97 VAL B N 1
ATOM 2943 C CA . VAL B 1 97 ? 17.078 -0.45 -4.031 1 98.56 97 VAL B CA 1
ATOM 2944 C C . VAL B 1 97 ? 15.953 -0.312 -5.055 1 98.56 97 VAL B C 1
ATOM 2946 O O . VAL B 1 97 ? 16.203 -0.024 -6.23 1 98.56 97 VAL B O 1
ATOM 2949 N N . ARG B 1 98 ? 14.789 -0.554 -4.598 1 98.19 98 ARG B N 1
ATOM 2950 C CA . ARG B 1 98 ? 13.586 -0.474 -5.422 1 98.19 98 ARG B CA 1
ATOM 2951 C C . ARG B 1 98 ? 13.07 0.961 -5.508 1 98.19 98 ARG B C 1
ATOM 2953 O O . ARG B 1 98 ? 13.578 1.849 -4.816 1 98.19 98 ARG B O 1
ATOM 2960 N N . PRO B 1 99 ? 12.078 1.178 -6.434 1 97.5 99 PRO B N 1
ATOM 2961 C CA . PRO B 1 99 ? 11.562 2.543 -6.539 1 97.5 99 PRO B CA 1
ATOM 2962 C C . PRO B 1 99 ? 11.055 3.09 -5.207 1 97.5 99 PRO B C 1
ATOM 2964 O O . PRO B 1 99 ? 10.414 2.367 -4.441 1 97.5 99 PRO B O 1
ATOM 2967 N N . ILE B 1 100 ? 11.398 4.352 -4.973 1 98.62 100 ILE B N 1
ATOM 2968 C CA . ILE B 1 100 ? 11.031 5 -3.721 1 98.62 100 ILE B CA 1
ATOM 2969 C C . ILE B 1 100 ? 9.562 5.418 -3.77 1 98.62 100 ILE B C 1
ATOM 2971 O O . ILE B 1 100 ? 9.102 5.973 -4.77 1 98.62 100 ILE B O 1
ATOM 2975 N N . THR B 1 101 ? 8.859 5.074 -2.736 1 98.38 101 THR B N 1
ATOM 2976 C CA . THR B 1 101 ? 7.453 5.461 -2.689 1 98.38 101 THR B CA 1
ATOM 2977 C C . THR B 1 101 ? 7.25 6.656 -1.76 1 98.38 101 THR B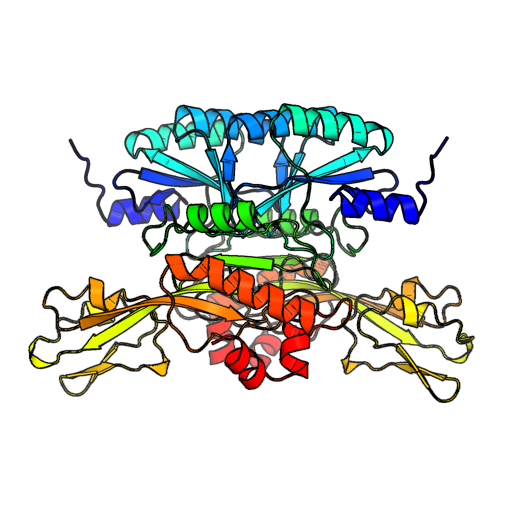 C 1
ATOM 2979 O O . THR B 1 101 ? 7.926 6.77 -0.734 1 98.38 101 THR B O 1
ATOM 2982 N N . ALA B 1 102 ? 6.336 7.52 -2.145 1 98.56 102 ALA B N 1
ATOM 2983 C CA . ALA B 1 102 ? 5.992 8.695 -1.343 1 98.56 102 ALA B CA 1
ATOM 2984 C C . ALA B 1 102 ? 4.492 8.961 -1.377 1 98.56 102 ALA B C 1
ATOM 2986 O O . ALA B 1 102 ? 3.852 8.812 -2.422 1 98.56 102 ALA B O 1
ATOM 2987 N N . CYS B 1 103 ? 3.977 9.336 -0.215 1 98.25 103 CYS B N 1
ATOM 2988 C CA . CYS B 1 103 ? 2.629 9.891 -0.263 1 98.25 103 CYS B CA 1
ATOM 2989 C C . CYS B 1 103 ? 2.645 11.32 -0.807 1 98.25 103 CYS B C 1
ATOM 2991 O O . CYS B 1 103 ? 3.693 11.82 -1.216 1 98.25 103 CYS B O 1
ATOM 2993 N N . LYS B 1 104 ? 1.487 11.891 -0.832 1 98.19 104 LYS B N 1
ATOM 2994 C CA . LYS B 1 104 ? 1.381 13.211 -1.434 1 98.19 104 LYS B CA 1
ATOM 2995 C C . LYS B 1 104 ? 1.567 14.312 -0.387 1 98.19 104 LYS B C 1
ATOM 2997 O O . LYS B 1 104 ? 0.934 15.367 -0.465 1 98.19 104 LYS B O 1
ATOM 3002 N N . GLY B 1 105 ? 2.387 14.047 0.607 1 98.06 105 GLY B N 1
ATOM 3003 C CA . GLY B 1 105 ? 2.658 15.023 1.653 1 98.06 105 GLY B CA 1
ATOM 3004 C C . GLY B 1 105 ? 3.066 16.375 1.113 1 98.06 105 GLY B C 1
ATOM 3005 O O . GLY B 1 105 ? 2.914 17.391 1.795 1 98.06 105 GLY B O 1
ATOM 3006 N N . THR B 1 106 ? 3.562 16.453 -0.079 1 98.31 106 THR B N 1
ATOM 3007 C CA . THR B 1 106 ? 3.986 17.688 -0.745 1 98.31 106 THR B CA 1
ATOM 3008 C C . THR B 1 106 ? 2.805 18.625 -0.938 1 98.31 106 THR B C 1
ATOM 3010 O O . THR B 1 106 ? 2.949 19.844 -0.808 1 98.31 106 THR B O 1
ATOM 3013 N N . VAL B 1 107 ? 1.566 18.078 -1.146 1 98.25 107 VAL B N 1
ATOM 3014 C CA . VAL B 1 107 ? 0.422 18.938 -1.426 1 98.25 107 VAL B CA 1
ATOM 3015 C C . VAL B 1 107 ? -0.652 18.734 -0.36 1 98.25 107 VAL B C 1
ATOM 3017 O O . VAL B 1 107 ? -1.605 19.516 -0.274 1 98.25 107 VAL B O 1
ATOM 3020 N N . CYS B 1 108 ? -0.489 17.766 0.501 1 98.06 108 CYS B N 1
ATOM 3021 C CA . CYS B 1 108 ? -1.481 17.422 1.511 1 98.06 108 CYS B CA 1
ATOM 3022 C C . CYS B 1 108 ? -1.494 18.438 2.641 1 98.06 108 CYS B C 1
ATOM 3024 O O . CYS B 1 108 ? -0.438 18.844 3.129 1 98.06 108 CYS B O 1
ATOM 3026 N N . VAL B 1 109 ? -2.68 18.75 3.152 1 96.19 109 VAL B N 1
ATOM 3027 C CA . VAL B 1 109 ? -2.834 19.75 4.207 1 96.19 109 VAL B CA 1
ATOM 3028 C C . VAL B 1 109 ? -2.182 19.25 5.492 1 96.19 109 VAL B C 1
ATOM 3030 O O . VAL B 1 109 ? -1.836 20.047 6.367 1 96.19 109 VAL B O 1
ATOM 3033 N N . HIS B 1 110 ? -1.913 17.984 5.586 1 96.75 110 HIS B N 1
ATOM 3034 C CA . HIS B 1 110 ? -1.331 17.406 6.793 1 96.75 110 HIS B CA 1
ATOM 3035 C C . HIS B 1 110 ? 0.172 17.203 6.637 1 96.75 110 HIS B C 1
ATOM 3037 O O . HIS B 1 110 ? 0.852 16.812 7.59 1 96.75 110 HIS B O 1
ATOM 3043 N N . GLY B 1 111 ? 0.672 17.391 5.406 1 97.44 111 GLY B N 1
ATOM 3044 C CA . GLY B 1 111 ? 2.068 17.094 5.125 1 97.44 111 GLY B CA 1
ATOM 3045 C C . GLY B 1 111 ? 3.031 17.984 5.879 1 97.44 111 GLY B C 1
ATOM 3046 O O . GLY B 1 111 ? 2.969 19.219 5.766 1 97.44 111 GLY B O 1
ATOM 3047 N N . LEU B 1 112 ? 3.934 17.391 6.602 1 97.31 112 LEU B N 1
ATOM 3048 C CA . LEU B 1 112 ? 4.926 18.109 7.383 1 97.31 112 LEU B CA 1
ATOM 3049 C C . LEU B 1 112 ? 6.266 18.172 6.652 1 97.31 112 LEU B C 1
ATOM 3051 O O . LEU B 1 112 ? 7.203 18.812 7.113 1 97.31 112 LEU B O 1
ATOM 3055 N N . LEU B 1 113 ? 6.293 17.453 5.555 1 96.5 113 LEU B N 1
ATOM 3056 C CA . LEU B 1 113 ? 7.5 17.391 4.742 1 96.5 113 LEU B CA 1
ATOM 3057 C C . LEU B 1 113 ? 7.156 17.312 3.258 1 96.5 113 LEU B C 1
ATOM 3059 O O . LEU B 1 113 ? 6.051 16.906 2.895 1 96.5 113 LEU B O 1
ATOM 3063 N N . ASP B 1 114 ? 8.125 17.812 2.416 1 98.19 114 ASP B N 1
ATOM 3064 C CA . ASP B 1 114 ? 8.023 17.594 0.975 1 98.19 114 ASP B CA 1
ATOM 3065 C C . ASP B 1 114 ? 8.367 16.156 0.612 1 98.19 114 ASP B C 1
ATOM 3067 O O . ASP B 1 114 ? 9.492 15.859 0.183 1 98.19 114 ASP B O 1
ATOM 3071 N N . THR B 1 115 ? 7.398 15.297 0.727 1 98.75 115 THR B N 1
ATOM 3072 C CA . THR B 1 115 ? 7.629 13.867 0.593 1 98.75 115 THR B CA 1
ATOM 3073 C C . THR B 1 115 ? 8.078 13.516 -0.824 1 98.75 115 THR B C 1
ATOM 3075 O O . THR B 1 115 ? 8.961 12.68 -1.014 1 98.75 115 THR B O 1
ATOM 3078 N N . GLN B 1 116 ? 7.469 14.102 -1.807 1 98.56 116 GLN B N 1
ATOM 3079 C CA . GLN B 1 116 ? 7.777 13.773 -3.195 1 98.56 116 GLN B CA 1
ATOM 3080 C C . GLN B 1 116 ? 9.156 14.297 -3.594 1 98.56 116 GLN B C 1
ATOM 3082 O O . GLN B 1 116 ? 9.891 13.633 -4.324 1 98.56 116 GLN B O 1
ATOM 3087 N N . GLY B 1 117 ? 9.508 15.5 -3.082 1 98.5 117 GLY B N 1
ATOM 3088 C CA . GLY B 1 117 ? 10.859 16 -3.285 1 98.5 117 GLY B CA 1
ATOM 3089 C C . GLY B 1 117 ? 11.922 15.117 -2.66 1 98.5 117 GLY B C 1
ATOM 3090 O O . GLY B 1 117 ? 12.914 14.781 -3.309 1 98.5 117 GLY B O 1
ATOM 3091 N N . LEU B 1 118 ? 11.664 14.742 -1.436 1 98.75 118 LEU B N 1
ATOM 3092 C CA . LEU B 1 118 ? 12.617 13.898 -0.728 1 98.75 118 LEU B CA 1
ATOM 3093 C C . LEU B 1 118 ? 12.742 12.539 -1.411 1 98.75 118 LEU B C 1
ATOM 3095 O O . LEU B 1 118 ? 13.852 12.047 -1.622 1 98.75 118 LEU B O 1
ATOM 3099 N N . ALA B 1 119 ? 11.648 11.945 -1.76 1 98.75 119 ALA B N 1
ATOM 3100 C CA . ALA B 1 119 ? 11.664 10.648 -2.434 1 98.75 119 ALA B CA 1
ATOM 3101 C C . ALA B 1 119 ? 12.43 10.727 -3.754 1 98.75 119 ALA B C 1
ATOM 3103 O O . ALA B 1 119 ? 13.18 9.812 -4.098 1 98.75 119 ALA B O 1
ATOM 3104 N N . SER B 1 120 ? 12.203 11.805 -4.48 1 98.5 120 SER B N 1
ATOM 3105 C CA . SER B 1 120 ? 12.922 12 -5.738 1 98.5 120 SER B CA 1
ATOM 3106 C C . SER B 1 120 ? 14.422 12.07 -5.516 1 98.5 120 SER B C 1
ATOM 3108 O O . SER B 1 120 ? 15.195 11.461 -6.262 1 98.5 120 SER B O 1
ATOM 3110 N N . ASN B 1 121 ? 14.805 12.797 -4.488 1 98.56 121 ASN B N 1
ATOM 3111 C CA . ASN B 1 121 ? 16.219 12.898 -4.16 1 98.56 121 ASN B CA 1
ATOM 3112 C C . ASN B 1 121 ? 16.812 11.539 -3.797 1 98.56 121 ASN B C 1
ATOM 3114 O O . ASN B 1 121 ? 17.906 11.188 -4.266 1 98.56 121 ASN B O 1
ATOM 3118 N N . ILE B 1 122 ? 16.109 10.797 -2.994 1 98.81 122 ILE B N 1
ATOM 3119 C CA . ILE B 1 122 ? 16.562 9.469 -2.594 1 98.81 122 ILE B CA 1
ATOM 3120 C C . ILE B 1 122 ? 16.672 8.57 -3.82 1 98.81 122 ILE B C 1
ATOM 3122 O O . ILE B 1 122 ? 17.656 7.828 -3.973 1 98.81 122 ILE B O 1
ATOM 3126 N N . HIS B 1 123 ? 15.656 8.672 -4.676 1 98.5 123 HIS B N 1
ATOM 3127 C CA . HIS B 1 123 ? 15.633 7.859 -5.891 1 98.5 123 HIS B CA 1
ATOM 3128 C C . HIS B 1 123 ? 16.844 8.164 -6.773 1 98.5 123 HIS B C 1
ATOM 3130 O O . HIS B 1 123 ? 17.516 7.242 -7.242 1 98.5 123 HIS B O 1
ATOM 3136 N N . ASN B 1 124 ? 17.078 9.375 -7 1 97.81 124 ASN B N 1
ATOM 3137 C CA . ASN B 1 124 ? 18.188 9.789 -7.848 1 97.81 124 ASN B CA 1
ATOM 3138 C C . ASN B 1 124 ? 19.531 9.305 -7.301 1 97.81 124 ASN B C 1
ATOM 3140 O O . ASN B 1 124 ? 20.422 8.961 -8.07 1 97.81 124 ASN B O 1
ATOM 3144 N N . GLU B 1 125 ? 19.594 9.25 -6.039 1 98.25 125 GLU B N 1
ATOM 3145 C CA . GLU B 1 125 ? 20.875 8.922 -5.41 1 98.25 125 GLU B CA 1
ATOM 3146 C C . GLU B 1 125 ? 21.062 7.41 -5.297 1 98.25 125 GLU B C 1
ATOM 3148 O O . GLU B 1 125 ? 22.172 6.906 -5.457 1 98.25 125 GLU B O 1
ATOM 3153 N N . TYR B 1 126 ? 19.984 6.688 -5.055 1 98.38 126 TYR B N 1
ATOM 3154 C CA . TYR B 1 126 ? 20.25 5.352 -4.531 1 98.38 126 TYR B CA 1
ATOM 3155 C C . TYR B 1 126 ? 19.516 4.293 -5.355 1 98.38 126 TYR B C 1
ATOM 3157 O O . TYR B 1 126 ? 19.797 3.1 -5.23 1 98.38 126 TYR B O 1
ATOM 3165 N N . PHE B 1 127 ? 18.547 4.707 -6.195 1 97.94 127 PHE B N 1
ATOM 3166 C CA . PHE B 1 127 ? 17.812 3.707 -6.957 1 97.94 127 PHE B CA 1
ATOM 3167 C C . PHE B 1 127 ? 18.766 2.799 -7.723 1 97.94 127 PHE B C 1
ATOM 3169 O O . PHE B 1 127 ? 19.734 3.273 -8.328 1 97.94 127 PHE B O 1
ATOM 3176 N N . GLY B 1 128 ? 18.547 1.505 -7.645 1 97.31 128 GLY B N 1
ATOM 3177 C CA . GLY B 1 128 ? 19.312 0.561 -8.445 1 97.31 128 GLY B CA 1
ATOM 3178 C C . GLY B 1 128 ? 20.578 0.095 -7.762 1 97.31 128 GLY B C 1
ATOM 3179 O O . GLY B 1 128 ? 21.25 -0.824 -8.242 1 97.31 128 GLY B O 1
ATOM 3180 N N . ARG B 1 129 ? 20.875 0.717 -6.641 1 97.94 129 ARG B N 1
ATOM 3181 C CA . ARG B 1 129 ? 22.031 0.237 -5.879 1 97.94 129 ARG B CA 1
ATOM 3182 C C . ARG B 1 129 ? 21.844 -1.228 -5.492 1 97.94 129 ARG B C 1
ATOM 3184 O O . ARG B 1 129 ? 20.844 -1.599 -4.887 1 97.94 129 ARG B O 1
ATOM 3191 N N . GLU B 1 130 ? 22.828 -2.059 -5.871 1 98 130 GLU B N 1
ATOM 3192 C CA . GLU B 1 130 ? 22.766 -3.48 -5.547 1 98 130 GLU B CA 1
ATOM 3193 C C . GLU B 1 130 ? 22.906 -3.713 -4.047 1 98 130 GLU B C 1
ATOM 3195 O O . GLU B 1 130 ? 23.766 -3.111 -3.402 1 98 130 GLU B O 1
ATOM 3200 N N . LEU B 1 131 ? 22.109 -4.535 -3.496 1 98.62 131 LEU B N 1
ATOM 3201 C CA . LEU B 1 131 ? 22.078 -4.914 -2.088 1 98.62 131 LEU B CA 1
ATOM 3202 C C . LEU B 1 131 ? 21.812 -6.406 -1.93 1 98.62 131 LEU B C 1
ATOM 3204 O O . LEU B 1 131 ? 21.531 -7.098 -2.912 1 98.62 131 LEU B O 1
ATOM 3208 N N . PRO B 1 132 ? 21.969 -6.93 -0.777 1 98.44 132 PRO B N 1
ATOM 3209 C CA . PRO B 1 132 ? 21.859 -8.375 -0.582 1 98.44 132 PRO B CA 1
ATOM 3210 C C . PRO B 1 132 ? 20.5 -8.922 -1.009 1 98.44 132 PRO B C 1
ATOM 3212 O O . PRO B 1 132 ? 20.391 -10.07 -1.454 1 98.44 132 PRO B O 1
ATOM 3215 N N . ALA B 1 133 ? 19.5 -8.188 -0.893 1 98.25 133 ALA B N 1
ATOM 3216 C CA . ALA B 1 133 ? 18.141 -8.508 -1.319 1 98.25 133 ALA B CA 1
ATOM 3217 C C . ALA B 1 133 ? 17.391 -7.242 -1.724 1 98.25 133 ALA B C 1
ATOM 3219 O O . ALA B 1 133 ? 17.953 -6.148 -1.748 1 98.25 133 ALA B O 1
ATOM 3220 N N . LYS B 1 134 ? 16.172 -7.461 -2.209 1 97.62 134 LYS B N 1
ATOM 3221 C CA . LYS B 1 134 ? 15.344 -6.305 -2.545 1 97.62 134 LYS B CA 1
ATOM 3222 C C . LYS B 1 134 ? 15.258 -5.332 -1.371 1 97.62 134 LYS B C 1
ATOM 3224 O O . LYS B 1 134 ? 15.195 -5.754 -0.214 1 97.62 134 LYS B O 1
ATOM 3229 N N . PHE B 1 135 ? 15.297 -4.047 -1.606 1 98.75 135 PHE B N 1
ATOM 3230 C CA . PHE B 1 135 ? 15.391 -3.004 -0.593 1 98.75 135 PHE B CA 1
ATOM 3231 C C . PHE B 1 135 ? 14.445 -1.851 -0.912 1 98.75 135 PHE B C 1
ATOM 3233 O O . PHE B 1 135 ? 14.672 -1.104 -1.867 1 98.75 135 PHE B O 1
ATOM 3240 N N . LYS B 1 136 ? 13.453 -1.655 -0.055 1 98.69 136 LYS B N 1
ATOM 3241 C CA . LYS B 1 136 ? 12.391 -0.689 -0.324 1 98.69 136 LYS B CA 1
ATOM 3242 C C . LYS B 1 136 ? 12.398 0.436 0.708 1 98.69 136 LYS B C 1
ATOM 3244 O O . LYS B 1 136 ? 12.609 0.192 1.897 1 98.69 136 LYS B O 1
ATOM 3249 N N . ILE B 1 137 ? 12.172 1.619 0.239 1 98.88 137 ILE B N 1
ATOM 3250 C CA . ILE B 1 137 ? 12.102 2.811 1.077 1 98.88 137 ILE B CA 1
ATOM 3251 C C . ILE B 1 137 ? 10.773 3.525 0.851 1 98.88 137 ILE B C 1
ATOM 3253 O O . ILE B 1 137 ? 10.336 3.684 -0.29 1 98.88 137 ILE B O 1
ATOM 3257 N N . GLY B 1 138 ? 10.109 3.863 1.884 1 98.75 138 GLY B N 1
ATOM 3258 C CA . GLY B 1 138 ? 8.859 4.598 1.814 1 98.75 138 GLY B CA 1
ATOM 3259 C C . GLY B 1 138 ? 8.875 5.883 2.621 1 98.75 138 GLY B C 1
ATOM 3260 O O . GLY B 1 138 ? 9.367 5.906 3.752 1 98.75 138 GLY B O 1
ATOM 3261 N N . VAL B 1 139 ? 8.344 6.992 2.055 1 98.88 139 VAL B N 1
ATOM 3262 C CA . VAL B 1 139 ? 8.312 8.312 2.674 1 98.88 139 VAL B CA 1
ATOM 3263 C C . VAL B 1 139 ? 6.867 8.766 2.863 1 98.88 139 VAL B C 1
ATOM 3265 O O . VAL B 1 139 ? 6.082 8.766 1.912 1 98.88 139 VAL B O 1
ATOM 3268 N N . VAL B 1 140 ? 6.523 9.094 4.082 1 98.75 140 VAL B N 1
ATOM 3269 C CA . VAL B 1 140 ? 5.207 9.68 4.305 1 98.75 140 VAL B CA 1
ATOM 3270 C C . VAL B 1 140 ? 5.355 11.07 4.926 1 98.75 140 VAL B C 1
ATOM 3272 O O . VAL B 1 140 ? 6.414 11.406 5.461 1 98.75 140 VAL B O 1
ATOM 3275 N N . GLY B 1 141 ? 4.258 11.859 4.855 1 98.44 141 GLY B N 1
ATOM 3276 C CA . GLY B 1 141 ? 4.363 13.266 5.215 1 98.44 141 GLY B CA 1
ATOM 3277 C C . GLY B 1 141 ? 3.863 13.562 6.613 1 98.44 141 GLY B C 1
ATOM 3278 O O . GLY B 1 141 ? 4.023 14.68 7.113 1 98.44 141 GLY B O 1
ATOM 3279 N N . CYS B 1 142 ? 3.221 12.602 7.254 1 98.19 142 CYS B N 1
ATOM 3280 C CA . CYS B 1 142 ? 2.676 12.773 8.594 1 98.19 142 CYS B CA 1
ATOM 3281 C C . CYS B 1 142 ? 2.311 11.43 9.211 1 98.19 142 CYS B C 1
ATOM 3283 O O . CYS B 1 142 ? 2.332 10.406 8.531 1 98.19 142 CYS B O 1
ATOM 3285 N N . PRO B 1 143 ? 1.911 11.367 10.438 1 97.62 143 PRO B N 1
ATOM 3286 C CA . PRO B 1 143 ? 1.634 10.109 11.133 1 97.62 143 PRO B CA 1
ATOM 3287 C C . PRO B 1 143 ? 0.331 9.461 10.68 1 97.62 143 PRO B C 1
ATOM 3289 O O . PRO B 1 143 ? -0.013 8.367 11.141 1 97.62 143 PRO B O 1
ATOM 3292 N N . ASN B 1 144 ? -0.446 10.195 9.797 1 97.12 144 ASN B N 1
ATOM 3293 C CA . ASN B 1 144 ? -1.557 9.477 9.188 1 97.12 144 ASN B CA 1
ATOM 3294 C C . ASN B 1 144 ? -1.072 8.258 8.406 1 97.12 144 ASN B C 1
ATOM 3296 O O . ASN B 1 144 ? -1.818 7.289 8.234 1 97.12 144 ASN B O 1
ATOM 3300 N N . ASN B 1 145 ? 0.155 8.375 7.879 1 97.75 145 ASN B N 1
ATOM 3301 C CA . ASN B 1 145 ? 0.88 7.219 7.359 1 97.75 145 ASN B CA 1
ATOM 3302 C C . ASN B 1 145 ? 0.085 6.5 6.273 1 97.75 145 ASN B C 1
ATOM 3304 O O . ASN B 1 145 ? -0.012 5.273 6.277 1 97.75 145 ASN B O 1
ATOM 3308 N N . CYS B 1 146 ? -0.493 7.246 5.352 1 96.62 146 CYS B N 1
ATOM 3309 C CA . CYS B 1 146 ? -1.292 6.68 4.27 1 96.62 146 CYS B CA 1
ATOM 3310 C C . CYS B 1 146 ? -0.44 5.797 3.365 1 96.62 146 CYS B C 1
ATOM 3312 O O . CYS B 1 146 ? -0.958 4.895 2.707 1 96.62 146 CYS B O 1
ATOM 3314 N N . GLY B 1 147 ? 0.876 6.07 3.352 1 97.19 147 GLY B N 1
ATOM 3315 C CA . GLY B 1 147 ? 1.792 5.336 2.492 1 97.19 147 GLY B CA 1
ATOM 3316 C C . GLY B 1 147 ? 2.402 4.121 3.17 1 97.19 147 GLY B C 1
ATOM 3317 O O . GLY B 1 147 ? 3.252 3.4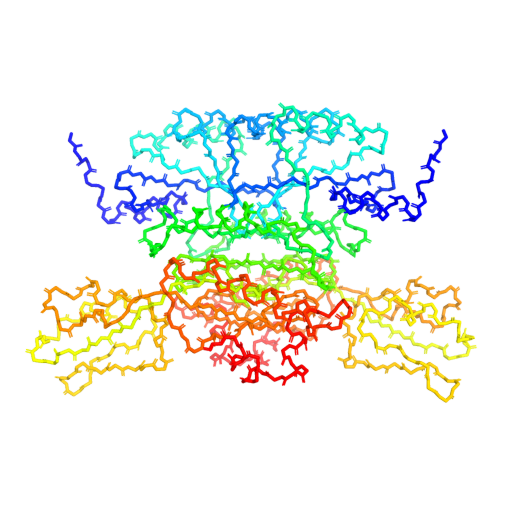43 2.588 1 97.19 147 GLY B O 1
ATOM 3318 N N . LYS B 1 148 ? 2.082 3.857 4.441 1 97.69 148 LYS B N 1
ATOM 3319 C CA . LYS B 1 148 ? 2.516 2.668 5.172 1 97.69 148 LYS B CA 1
ATOM 3320 C C . LYS B 1 148 ? 4.039 2.572 5.211 1 97.69 148 LYS B C 1
ATOM 3322 O O . LYS B 1 148 ? 4.609 1.54 4.852 1 97.69 148 LYS B O 1
ATOM 3327 N N . ALA B 1 149 ? 4.656 3.572 5.676 1 98.25 149 ALA B N 1
ATOM 3328 C CA . ALA B 1 149 ? 6.109 3.709 5.609 1 98.25 149 ALA B CA 1
ATOM 3329 C C . ALA B 1 149 ? 6.801 2.568 6.348 1 98.25 149 ALA B C 1
ATOM 3331 O O . ALA B 1 149 ? 7.84 2.074 5.91 1 98.25 149 ALA B O 1
ATOM 3332 N N . GLN B 1 150 ? 6.191 2.072 7.406 1 98.19 150 GLN B N 1
ATOM 3333 C CA . GLN B 1 150 ? 6.84 1.105 8.289 1 98.19 150 GLN B CA 1
ATOM 3334 C C . GLN B 1 150 ? 6.867 -0.283 7.656 1 98.19 150 GLN B C 1
ATOM 3336 O O . GLN B 1 150 ? 7.48 -1.206 8.195 1 98.19 150 GLN B O 1
ATOM 3341 N N . LEU B 1 151 ? 6.191 -0.431 6.531 1 98.06 151 LEU B N 1
ATOM 3342 C CA . LEU B 1 151 ? 6.188 -1.728 5.863 1 98.06 151 LEU B CA 1
ATOM 3343 C C . LEU B 1 151 ? 7.289 -1.802 4.809 1 98.06 151 LEU B C 1
ATOM 3345 O O . LEU B 1 151 ? 7.273 -2.682 3.947 1 98.06 151 LEU B O 1
ATOM 3349 N N . ASN B 1 152 ? 8.227 -0.895 4.812 1 98.56 152 ASN B N 1
ATOM 3350 C CA . ASN B 1 152 ? 9.406 -0.871 3.953 1 98.56 152 ASN B CA 1
ATOM 3351 C C . ASN B 1 152 ? 10.68 -1.157 4.738 1 98.56 152 ASN B C 1
ATOM 3353 O O . ASN B 1 152 ? 10.695 -1.037 5.965 1 98.56 152 ASN B O 1
ATOM 3357 N N . ASP B 1 153 ? 11.727 -1.556 3.996 1 98.88 153 ASP B N 1
ATOM 3358 C CA . ASP B 1 153 ? 13 -1.742 4.68 1 98.88 153 ASP B CA 1
ATOM 3359 C C . ASP B 1 153 ? 13.383 -0.496 5.477 1 98.88 153 ASP B C 1
ATOM 3361 O O . ASP B 1 153 ? 13.891 -0.599 6.594 1 98.88 153 ASP B O 1
ATOM 3365 N N . ILE B 1 154 ? 13.141 0.639 4.898 1 98.94 154 ILE B N 1
ATOM 3366 C CA . ILE B 1 154 ? 13.266 1.9 5.621 1 98.94 154 ILE B CA 1
ATOM 3367 C C . ILE B 1 154 ? 11.984 2.721 5.445 1 98.94 154 ILE B C 1
ATOM 3369 O O . ILE B 1 154 ? 11.539 2.947 4.32 1 98.94 154 ILE B O 1
ATOM 3373 N N . GLY B 1 155 ? 11.422 3.074 6.543 1 98.88 155 GLY B N 1
ATOM 3374 C CA . GLY B 1 155 ? 10.32 4.02 6.559 1 98.88 155 GLY B CA 1
ATOM 3375 C C . GLY B 1 155 ? 10.711 5.387 7.09 1 98.88 155 GLY B C 1
ATOM 3376 O O . GLY B 1 155 ? 11.484 5.488 8.047 1 98.88 155 GLY B O 1
ATOM 3377 N N . ILE B 1 156 ? 10.219 6.406 6.469 1 98.94 156 ILE B N 1
ATOM 3378 C CA . ILE B 1 156 ? 10.523 7.785 6.84 1 98.94 156 ILE B CA 1
ATOM 3379 C C . ILE B 1 156 ? 9.234 8.5 7.242 1 98.94 156 ILE B C 1
ATOM 3381 O O . ILE B 1 156 ? 8.328 8.664 6.422 1 98.94 156 ILE B O 1
ATOM 3385 N N . ILE B 1 157 ? 9.117 8.953 8.508 1 98.75 157 ILE B N 1
ATOM 3386 C CA . ILE B 1 157 ? 7.891 9.539 9.031 1 98.75 157 ILE B CA 1
ATOM 3387 C C . ILE B 1 157 ? 8.211 10.781 9.852 1 98.75 157 ILE B C 1
ATOM 3389 O O . ILE B 1 157 ? 9.008 10.727 10.789 1 98.75 157 ILE B O 1
ATOM 3393 N N . PRO B 1 158 ? 7.609 11.883 9.531 1 98.62 158 PRO B N 1
ATOM 3394 C CA . PRO B 1 158 ? 7.773 13.047 10.398 1 98.62 158 PRO B CA 1
ATOM 3395 C C . PRO B 1 158 ? 7.305 12.789 11.828 1 98.62 158 PRO B C 1
ATOM 3397 O O . PRO B 1 158 ? 6.406 11.977 12.047 1 98.62 158 PRO B O 1
ATOM 3400 N N . HIS B 1 159 ? 7.93 13.516 12.688 1 98.25 159 HIS B N 1
ATOM 3401 C CA . HIS B 1 159 ? 7.715 13.32 14.117 1 98.25 159 HIS B CA 1
ATOM 3402 C C . HIS B 1 159 ? 7.801 14.641 14.875 1 98.25 159 HIS B C 1
ATOM 3404 O O . HIS B 1 159 ? 8.773 15.383 14.727 1 98.25 159 HIS B O 1
ATOM 3410 N N . VAL B 1 160 ? 6.793 14.953 15.672 1 98.12 160 VAL B N 1
ATOM 3411 C CA . VAL B 1 160 ? 6.766 16.172 16.469 1 98.12 160 VAL B CA 1
ATOM 3412 C C . VAL B 1 160 ? 6.527 15.836 17.938 1 98.12 160 VAL B C 1
ATOM 3414 O O . VAL B 1 160 ? 5.535 15.188 18.266 1 98.12 160 VAL B O 1
ATOM 3417 N N . ASP B 1 161 ? 7.383 16.219 18.766 1 97.56 161 ASP B N 1
ATOM 3418 C CA . ASP B 1 161 ? 7.168 16.156 20.203 1 97.56 161 ASP B CA 1
ATOM 3419 C C . ASP B 1 161 ? 6.609 17.469 20.75 1 97.56 161 ASP B C 1
ATOM 3421 O O . ASP B 1 161 ? 6.992 18.547 20.281 1 97.56 161 ASP B O 1
ATOM 3425 N N . ILE B 1 162 ? 5.754 17.312 21.734 1 97.88 162 ILE B N 1
ATOM 3426 C CA . ILE B 1 162 ? 5.148 18.531 22.266 1 97.88 162 ILE B CA 1
ATOM 3427 C C . ILE B 1 162 ? 5.535 18.688 23.734 1 97.88 162 ILE B C 1
ATOM 3429 O O . ILE B 1 162 ? 6.035 17.75 24.359 1 97.88 162 ILE B O 1
ATOM 3433 N N . GLU B 1 163 ? 5.406 19.844 24.203 1 97.19 163 GLU B N 1
ATOM 3434 C CA . GLU B 1 163 ? 5.508 20.188 25.625 1 97.19 163 GLU B CA 1
ATOM 3435 C C . GLU B 1 163 ? 4.312 21.016 26.078 1 97.19 163 GLU B C 1
ATOM 3437 O O . GLU B 1 163 ? 3.74 21.766 25.281 1 97.19 163 GLU B O 1
ATOM 3442 N N . ILE B 1 164 ? 3.922 20.859 27.328 1 96.94 164 ILE B N 1
ATOM 3443 C CA . ILE B 1 164 ? 2.764 21.547 27.875 1 96.94 164 ILE B CA 1
ATOM 3444 C C . ILE B 1 164 ? 3.211 22.516 28.953 1 96.94 164 ILE B C 1
ATOM 3446 O O . ILE B 1 164 ? 3.949 22.141 29.875 1 96.94 164 ILE B O 1
ATOM 3450 N N . ASN B 1 165 ? 2.857 23.703 28.812 1 95.81 165 ASN B N 1
ATOM 3451 C CA . ASN B 1 165 ? 2.971 24.719 29.859 1 95.81 165 ASN B CA 1
ATOM 3452 C C . ASN B 1 165 ? 1.619 25.016 30.5 1 95.81 165 ASN B C 1
ATOM 3454 O O . ASN B 1 165 ? 0.844 25.812 29.984 1 95.81 165 ASN B O 1
ATOM 3458 N N . GLU B 1 166 ? 1.385 24.531 31.641 1 92.75 166 GLU B N 1
ATOM 3459 C CA . GLU B 1 166 ? 0.087 24.578 32.312 1 92.75 166 GLU B CA 1
ATOM 3460 C C . GLU B 1 166 ? -0.298 26 32.656 1 92.75 166 GLU B C 1
ATOM 3462 O O . GLU B 1 166 ? -1.482 26.328 32.719 1 92.75 166 GLU B O 1
ATOM 3467 N N . ASN B 1 167 ? 0.649 26.828 32.875 1 95 167 ASN B N 1
ATOM 3468 C CA . ASN B 1 167 ? 0.383 28.203 33.281 1 95 167 ASN B CA 1
ATOM 3469 C C . ASN B 1 167 ? -0.324 28.984 32.188 1 95 167 ASN B C 1
ATOM 3471 O O . ASN B 1 167 ? -1.029 29.969 32.469 1 95 167 ASN B O 1
ATOM 3475 N N . ASN B 1 168 ? -0.125 28.516 30.969 1 96.06 168 ASN B N 1
ATOM 3476 C CA . ASN B 1 168 ? -0.701 29.219 29.828 1 96.06 168 ASN B CA 1
ATOM 3477 C C . ASN B 1 168 ? -2.012 28.578 29.375 1 96.06 168 ASN B C 1
ATOM 3479 O O . ASN B 1 168 ? -2.67 29.078 28.469 1 96.06 168 ASN B O 1
ATOM 3483 N N . CYS B 1 169 ? -2.383 27.516 30.047 1 97.06 169 CYS B N 1
ATOM 3484 C CA . CYS B 1 169 ? -3.553 26.766 29.609 1 97.06 169 CYS B CA 1
ATOM 3485 C C . CYS B 1 169 ? -4.82 27.297 30.266 1 97.06 169 CYS B C 1
ATOM 3487 O O . CYS B 1 169 ? -4.875 27.438 31.5 1 97.06 169 CYS B O 1
ATOM 3489 N N . VAL B 1 170 ? -5.875 27.547 29.453 1 96.75 170 VAL B N 1
ATOM 3490 C CA . VAL B 1 170 ? -7.145 28.031 30 1 96.75 170 VAL B CA 1
ATOM 3491 C C . VAL B 1 170 ? -8.211 26.953 29.828 1 96.75 170 VAL B C 1
ATOM 3493 O O . VAL B 1 170 ? -9.406 27.234 29.953 1 96.75 170 VAL B O 1
ATOM 3496 N N . LEU B 1 171 ? -7.789 25.781 29.375 1 97 171 LEU B N 1
ATOM 3497 C CA . LEU B 1 171 ? -8.633 24.609 29.234 1 97 171 LEU B CA 1
ATOM 3498 C C . LEU B 1 171 ? -9.75 24.859 28.234 1 97 171 LEU B C 1
ATOM 3500 O O . LEU B 1 171 ? -10.898 24.469 28.453 1 97 171 LEU B O 1
ATOM 3504 N N . CYS B 1 172 ? -9.406 25.531 27.094 1 96.81 172 CYS B N 1
ATOM 3505 C CA . CYS B 1 172 ? -10.391 25.859 26.078 1 96.81 172 CYS B CA 1
ATOM 3506 C C . CYS B 1 172 ? -10.812 24.609 25.312 1 96.81 172 CYS B C 1
ATOM 3508 O O . CYS B 1 172 ? -11.875 24.578 24.688 1 96.81 172 CYS B O 1
ATOM 3510 N N . GLY B 1 173 ? -9.883 23.594 25.234 1 96.69 173 GLY B N 1
ATOM 3511 C CA . GLY B 1 173 ? -10.258 22.312 24.688 1 96.69 173 GLY B CA 1
ATOM 3512 C C . GLY B 1 173 ? -9.953 22.172 23.203 1 96.69 173 GLY B C 1
ATOM 3513 O O . GLY B 1 173 ? -10.188 21.125 22.609 1 96.69 173 GLY B O 1
ATOM 3514 N N . LYS B 1 174 ? -9.352 23.141 22.531 1 97.5 174 LYS B N 1
ATOM 3515 C CA . LYS B 1 174 ? -9.047 23.062 21.109 1 97.5 174 LYS B CA 1
ATOM 3516 C C . LYS B 1 174 ? -8.094 21.906 20.797 1 97.5 174 LYS B C 1
ATOM 3518 O O . LYS B 1 174 ? -8.281 21.188 19.828 1 97.5 174 LYS B O 1
ATOM 3523 N N . CYS B 1 175 ? -7.145 21.797 21.672 1 98.12 175 CYS B N 1
ATOM 3524 C CA . CYS B 1 175 ? -6.164 20.719 21.5 1 98.12 175 CYS B CA 1
ATOM 3525 C C . CYS B 1 175 ? -6.824 19.359 21.625 1 98.12 175 CYS B C 1
ATOM 3527 O O . CYS B 1 175 ? -6.449 18.422 20.922 1 98.12 175 CYS B O 1
ATOM 3529 N N . ILE B 1 176 ? -7.801 19.172 22.5 1 97.94 176 ILE B N 1
ATOM 3530 C CA . ILE B 1 176 ? -8.531 17.922 22.703 1 97.94 176 ILE B CA 1
ATOM 3531 C C . ILE B 1 176 ? -9.344 17.594 21.453 1 97.94 176 ILE B C 1
ATOM 3533 O O . ILE B 1 176 ? -9.375 16.453 21 1 97.94 176 ILE B O 1
ATOM 3537 N N . LYS B 1 177 ? -9.906 18.609 20.875 1 96.75 177 LYS B N 1
ATOM 3538 C CA . LYS B 1 177 ? -10.789 18.438 19.719 1 96.75 177 LYS B CA 1
ATOM 3539 C C . LYS B 1 177 ? -10.008 17.969 18.5 1 96.75 177 LYS B C 1
ATOM 3541 O O . LYS B 1 177 ? -10.508 17.156 17.703 1 96.75 177 LYS B O 1
ATOM 3546 N N . VAL B 1 178 ? -8.766 18.391 18.328 1 96.75 178 VAL B N 1
ATOM 3547 C CA . VAL B 1 178 ? -8.016 18.078 17.125 1 96.75 178 VAL B CA 1
ATOM 3548 C C . VAL B 1 178 ? -7.277 16.75 17.281 1 96.75 178 VAL B C 1
ATOM 3550 O O . VAL B 1 178 ? -6.766 16.203 16.312 1 96.75 178 VAL B O 1
ATOM 3553 N N . CYS B 1 179 ? -7.219 16.234 18.5 1 97.62 179 CYS B N 1
ATOM 3554 C CA . CYS B 1 179 ? -6.484 15 18.75 1 97.62 179 CYS B CA 1
ATOM 3555 C C . CYS B 1 179 ? -7.348 13.789 18.422 1 97.62 179 CYS B C 1
ATOM 3557 O O . CYS B 1 179 ? -8.156 13.359 19.25 1 97.62 179 CYS B O 1
ATOM 3559 N N . LYS B 1 180 ? -7.008 13.141 17.359 1 93.75 180 LYS B N 1
ATOM 3560 C CA . LYS B 1 180 ? -7.785 11.984 16.922 1 93.75 180 LYS B CA 1
ATOM 3561 C C . LYS B 1 180 ? -7.512 10.773 17.812 1 93.75 180 LYS B C 1
ATOM 3563 O O . LYS B 1 180 ? -8.336 9.859 17.891 1 93.75 180 LYS B O 1
ATOM 3568 N N . GLU B 1 181 ? -6.41 10.805 18.562 1 95.94 181 GLU B N 1
ATOM 3569 C CA . GLU B 1 181 ? -5.961 9.664 19.344 1 95.94 181 GLU B CA 1
ATOM 3570 C C . GLU B 1 181 ? -6.52 9.719 20.766 1 95.94 181 GLU B C 1
ATOM 3572 O O . GLU B 1 181 ? -6.426 8.742 21.516 1 95.94 181 GLU B O 1
ATOM 3577 N N . GLY B 1 182 ? -7.074 10.891 21.141 1 96.75 182 GLY B N 1
ATOM 3578 C CA . GLY B 1 182 ? -7.531 11.062 22.516 1 96.75 182 GLY B CA 1
ATOM 3579 C C . GLY B 1 182 ? -6.398 11.109 23.516 1 96.75 182 GLY B C 1
ATOM 3580 O O . GLY B 1 182 ? -6.559 10.68 24.656 1 96.75 182 GLY B O 1
ATOM 3581 N N . ALA B 1 183 ? -5.23 11.625 23.078 1 97.94 183 ALA B N 1
ATOM 3582 C CA . ALA B 1 183 ? -4.051 11.68 23.938 1 97.94 183 ALA B CA 1
ATOM 3583 C C . ALA B 1 183 ? -4.133 12.852 24.906 1 97.94 183 ALA B C 1
ATOM 3585 O O . ALA B 1 183 ? -3.373 12.914 25.875 1 97.94 183 ALA B O 1
ATOM 3586 N N . LEU B 1 184 ? -4.949 13.82 24.641 1 98 184 LEU B N 1
ATOM 3587 C CA . LEU B 1 184 ? -5.176 14.969 25.516 1 98 184 LEU B CA 1
ATOM 3588 C C . LEU B 1 184 ? -6.598 14.953 26.062 1 98 184 LEU B C 1
ATOM 3590 O O . LEU B 1 184 ? -7.562 14.883 25.312 1 98 184 LEU B O 1
ATOM 3594 N N . VAL B 1 185 ? -6.746 15.023 27.391 1 97.25 185 VAL B N 1
ATOM 3595 C CA . VAL B 1 185 ? -8.055 14.977 28.031 1 97.25 185 VAL B CA 1
ATOM 3596 C C . VAL B 1 185 ? -8.102 15.969 29.188 1 97.25 185 VAL B C 1
ATOM 3598 O O . VAL B 1 185 ? -7.062 16.359 29.719 1 97.25 185 VAL B O 1
ATOM 3601 N N . LYS B 1 186 ? -9.297 16.359 29.5 1 96.31 186 LYS B N 1
ATOM 3602 C CA . LYS B 1 186 ? -9.508 17.172 30.688 1 96.31 186 LYS B CA 1
ATOM 3603 C C . LYS B 1 186 ? -9.836 16.297 31.891 1 96.31 186 LYS B C 1
ATOM 3605 O O . LYS B 1 186 ? -10.789 15.516 31.859 1 96.31 186 LYS B O 1
ATOM 3610 N N . GLU B 1 187 ? -9 16.328 32.875 1 94.94 187 GLU B N 1
ATOM 3611 C CA . GLU B 1 187 ? -9.227 15.625 34.125 1 94.94 187 GLU B CA 1
ATOM 3612 C C . GLU B 1 187 ? -8.953 16.531 35.312 1 94.94 187 GLU B C 1
ATOM 3614 O O . GLU B 1 187 ? -7.875 17.109 35.438 1 94.94 187 GLU B O 1
ATOM 3619 N N . ASN B 1 188 ? -9.859 16.594 36.344 1 94.31 188 ASN B N 1
ATOM 3620 C CA . ASN B 1 188 ? -9.711 17.375 37.562 1 94.31 188 ASN B CA 1
ATOM 3621 C C . ASN B 1 188 ? -9.273 18.812 37.281 1 94.31 188 ASN B C 1
ATOM 3623 O O . ASN B 1 188 ? -8.305 19.297 37.844 1 94.31 188 ASN B O 1
ATOM 3627 N N . LYS B 1 189 ? -9.812 19.469 36.281 1 92.81 189 LYS B N 1
ATOM 3628 C CA . LYS B 1 189 ? -9.602 20.859 35.906 1 92.81 189 LYS B CA 1
ATOM 3629 C C . LYS B 1 189 ? -8.172 21.078 35.406 1 92.81 189 LYS B C 1
ATOM 3631 O O . LYS B 1 189 ? -7.605 22.156 35.594 1 92.81 189 LYS B O 1
ATOM 3636 N N . LYS B 1 190 ? -7.594 20.016 34.906 1 94.94 190 LYS B N 1
ATOM 3637 C CA . LYS B 1 190 ? -6.266 20.109 34.312 1 94.94 190 LYS B CA 1
ATOM 3638 C C . LYS B 1 190 ? -6.211 19.375 32.969 1 94.94 190 LYS B C 1
ATOM 3640 O O . LYS B 1 190 ? -7.012 18.469 32.719 1 94.94 190 LYS B O 1
ATOM 3645 N N . LEU B 1 191 ? -5.285 19.828 32.125 1 96.69 191 LEU B N 1
ATOM 3646 C CA . LEU B 1 191 ? -5.008 19.125 30.875 1 96.69 191 LEU B CA 1
ATOM 3647 C C . LEU B 1 191 ? -4.051 17.953 31.109 1 96.69 191 LEU B C 1
ATOM 3649 O O . LEU B 1 191 ? -2.949 18.156 31.641 1 96.69 191 LEU B O 1
ATOM 3653 N N . VAL B 1 192 ? -4.488 16.766 30.828 1 96.94 192 VAL B N 1
ATOM 3654 C CA . VAL B 1 192 ? -3.68 15.57 31.031 1 96.94 192 VAL B CA 1
ATOM 3655 C C . VAL B 1 192 ? -3.221 15.031 29.672 1 96.94 192 VAL B C 1
ATOM 3657 O O . VAL B 1 192 ? -4.023 14.898 28.75 1 96.94 192 VAL B O 1
ATOM 3660 N N . TYR B 1 193 ? -1.973 14.781 29.609 1 97.5 193 TYR B N 1
ATOM 3661 C CA . TYR B 1 193 ? -1.342 14.266 28.406 1 97.5 193 TYR B CA 1
ATOM 3662 C C . TYR B 1 193 ? -1.033 12.773 28.547 1 97.5 193 TYR B C 1
ATOM 3664 O O . TYR B 1 193 ? -0.173 12.391 29.344 1 97.5 193 TYR B O 1
ATOM 3672 N N . LYS B 1 194 ? -1.74 11.945 27.766 1 97.56 194 LYS B N 1
ATOM 3673 C CA . LYS B 1 194 ? -1.487 10.508 27.719 1 97.56 194 LYS B CA 1
ATOM 3674 C C . LYS B 1 194 ? -0.505 10.164 26.609 1 97.56 194 LYS B C 1
ATOM 3676 O O . LYS B 1 194 ? -0.914 9.867 25.484 1 97.56 194 LYS B O 1
ATOM 3681 N N . GLU B 1 195 ? 0.719 10.055 26.922 1 95.88 195 GLU B N 1
ATOM 3682 C CA . GLU B 1 195 ? 1.808 9.961 25.953 1 95.88 195 GLU B CA 1
ATOM 3683 C C . GLU B 1 195 ? 1.727 8.656 25.156 1 95.88 195 GLU B C 1
ATOM 3685 O O . GLU B 1 195 ? 2.094 8.617 23.984 1 95.88 195 GLU B O 1
ATOM 3690 N N . ASP B 1 196 ? 1.22 7.633 25.734 1 95.69 196 ASP B N 1
ATOM 3691 C CA . ASP B 1 196 ? 1.162 6.32 25.109 1 95.69 196 ASP B CA 1
ATOM 3692 C C . ASP B 1 196 ? 0.195 6.324 23.922 1 95.69 196 ASP B C 1
ATOM 3694 O O . ASP B 1 196 ? 0.287 5.473 23.031 1 95.69 196 ASP B O 1
ATOM 3698 N N . LEU B 1 197 ? -0.694 7.281 23.859 1 96.75 197 LEU B N 1
ATOM 3699 C CA . LEU B 1 197 ? -1.691 7.363 22.797 1 96.75 197 LEU B CA 1
ATOM 3700 C C . LEU B 1 197 ? -1.231 8.312 21.688 1 96.75 197 LEU B C 1
ATOM 3702 O O . LEU B 1 197 ? -1.794 8.305 20.594 1 96.75 197 LEU B O 1
ATOM 3706 N N . CYS B 1 198 ? -0.227 9.062 21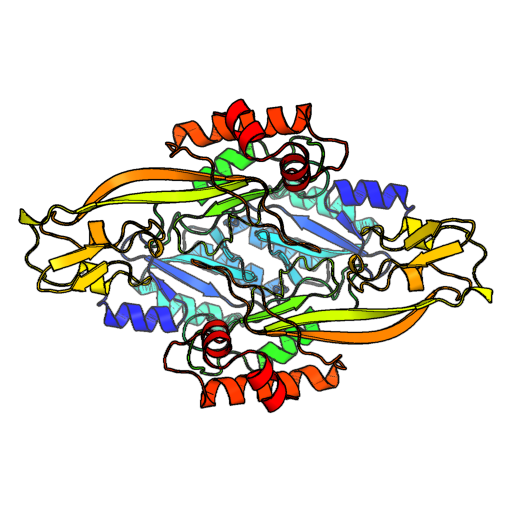.969 1 97.56 198 CYS B N 1
ATOM 3707 C CA . CYS B 1 198 ? 0.24 10.086 21.047 1 97.56 198 CYS B CA 1
ATOM 3708 C C . CYS B 1 198 ? 0.945 9.461 19.844 1 97.56 198 CYS B C 1
ATOM 3710 O O . CYS B 1 198 ? 1.748 8.539 20.016 1 97.56 198 CYS B O 1
ATOM 3712 N N . VAL B 1 199 ? 0.672 10 18.672 1 97.06 199 VAL B N 1
ATOM 3713 C CA . VAL B 1 199 ? 1.327 9.492 17.469 1 97.06 199 VAL B CA 1
ATOM 3714 C C . VAL B 1 199 ? 2.305 10.539 16.938 1 97.06 199 VAL B C 1
ATOM 3716 O O . VAL B 1 199 ? 2.826 10.406 15.828 1 97.06 199 VAL B O 1
ATOM 3719 N N . HIS B 1 200 ? 2.418 11.703 17.688 1 97.75 200 HIS B N 1
ATOM 3720 C CA . HIS B 1 200 ? 3.453 12.703 17.453 1 97.75 200 HIS B CA 1
ATOM 3721 C C . HIS B 1 200 ? 3.188 13.477 16.156 1 97.75 200 HIS B C 1
ATOM 3723 O O . HIS B 1 200 ? 4.109 13.727 15.383 1 97.75 200 HIS B O 1
ATOM 3729 N N . CYS B 1 201 ? 1.932 13.82 15.906 1 97.69 201 CYS B N 1
ATOM 3730 C CA . CYS B 1 201 ? 1.576 14.555 14.703 1 97.69 201 CYS B CA 1
ATOM 3731 C C . CYS B 1 201 ? 1.707 16.062 14.922 1 97.69 201 CYS B C 1
ATOM 3733 O O . CYS B 1 201 ? 1.772 16.828 13.961 1 97.69 201 CYS B O 1
ATOM 3735 N N . GLY B 1 202 ? 1.646 16.516 16.188 1 97.38 202 GLY B N 1
ATOM 3736 C CA . GLY B 1 202 ? 1.897 17.906 16.531 1 97.38 202 GLY B CA 1
ATOM 3737 C C . GLY B 1 202 ? 0.7 18.797 16.281 1 97.38 202 GLY B C 1
ATOM 3738 O O . GLY B 1 202 ? 0.78 20.016 16.484 1 97.38 202 GLY B O 1
ATOM 3739 N N . LYS B 1 203 ? -0.437 18.25 15.93 1 97.38 203 LYS B N 1
ATOM 3740 C CA . LYS B 1 203 ? -1.604 19.062 15.602 1 97.38 203 LYS B CA 1
ATOM 3741 C C . LYS B 1 203 ? -2.078 19.859 16.812 1 97.38 203 LYS B C 1
ATOM 3743 O O . LYS B 1 203 ? -2.557 20.984 16.656 1 97.38 203 LYS B O 1
ATOM 3748 N N . CYS B 1 204 ? -1.953 19.344 18 1 98.12 204 CYS B N 1
ATOM 3749 C CA . CYS B 1 204 ? -2.385 20.016 19.234 1 98.12 204 CYS B CA 1
ATOM 3750 C C . CYS B 1 204 ? -1.597 21.297 19.469 1 98.12 204 CYS B C 1
ATOM 3752 O O . CYS B 1 204 ? -2.162 22.312 19.875 1 98.12 204 CYS B O 1
ATOM 3754 N N . ALA B 1 205 ? -0.31 21.188 19.172 1 97.81 205 ALA B N 1
ATOM 3755 C CA . ALA B 1 205 ? 0.526 22.375 19.312 1 97.81 205 ALA B CA 1
ATOM 3756 C C . ALA B 1 205 ? 0.116 23.469 18.328 1 97.81 205 ALA B C 1
ATOM 3758 O O . ALA B 1 205 ? 0.123 24.656 18.656 1 97.81 205 ALA B O 1
ATOM 3759 N N . THR B 1 206 ? -0.234 23.078 17.156 1 95.94 206 THR B N 1
ATOM 3760 C CA . THR B 1 206 ? -0.657 24.016 16.125 1 95.94 206 THR B CA 1
ATOM 3761 C C . THR B 1 206 ? -1.993 24.656 16.484 1 95.94 206 THR B C 1
ATOM 3763 O O . THR B 1 206 ? -2.227 25.828 16.203 1 95.94 206 THR B O 1
ATOM 3766 N N . ALA B 1 207 ? -2.824 23.953 17.156 1 96.81 207 ALA B N 1
ATOM 3767 C CA . ALA B 1 207 ? -4.168 24.406 17.5 1 96.81 207 ALA B CA 1
ATOM 3768 C C . ALA B 1 207 ? -4.145 25.344 18.703 1 96.81 207 ALA B C 1
ATOM 3770 O O . ALA B 1 207 ? -5.062 26.141 18.891 1 96.81 207 ALA B O 1
ATOM 3771 N N . CYS B 1 208 ? -3.113 25.312 19.484 1 97.75 208 CYS B N 1
ATOM 3772 C CA . CYS B 1 208 ? -3.047 26.094 20.703 1 97.75 208 CYS B CA 1
ATOM 3773 C C . CYS B 1 208 ? -2.621 27.531 20.422 1 97.75 208 CYS B C 1
ATOM 3775 O O . CYS B 1 208 ? -1.453 27.781 20.109 1 97.75 208 CYS B O 1
ATOM 3777 N N . GLY B 1 209 ? -3.432 28.453 20.547 1 95.44 209 GLY B N 1
ATOM 3778 C CA . GLY B 1 209 ? -3.146 29.844 20.266 1 95.44 209 GLY B CA 1
ATOM 3779 C C . GLY B 1 209 ? -2.479 30.562 21.422 1 95.44 209 GLY B C 1
ATOM 3780 O O . GLY B 1 209 ? -1.9 31.641 21.25 1 95.44 209 GLY B O 1
ATOM 3781 N N . LEU B 1 210 ? -2.479 29.922 22.547 1 95.94 210 LEU B N 1
ATOM 3782 C CA . LEU B 1 210 ? -1.961 30.578 23.75 1 95.94 210 LEU B CA 1
ATOM 3783 C C . LEU B 1 210 ? -0.565 30.078 24.078 1 95.94 210 LEU B C 1
ATOM 3785 O O . LEU B 1 210 ? 0.06 30.547 25.031 1 95.94 210 LEU B O 1
ATOM 3789 N N . GLY B 1 211 ? -0.132 29.078 23.391 1 95.25 211 GLY B N 1
ATOM 3790 C CA . GLY B 1 211 ? 1.2 28.531 23.609 1 95.25 211 GLY B CA 1
ATOM 3791 C C . GLY B 1 211 ? 1.276 27.609 24.797 1 95.25 211 GLY B C 1
ATOM 3792 O O . GLY B 1 211 ? 2.359 27.359 25.344 1 95.25 211 GLY B O 1
ATOM 3793 N N . ALA B 1 212 ? 0.19 27.219 25.297 1 97.38 212 ALA B N 1
ATOM 3794 C CA . ALA B 1 212 ? 0.187 26.219 26.359 1 97.38 212 ALA B CA 1
ATOM 3795 C C . ALA B 1 212 ? 0.766 24.891 25.891 1 97.38 212 ALA B C 1
ATOM 3797 O O . ALA B 1 212 ? 1.422 24.188 26.656 1 97.38 212 ALA B O 1
ATOM 3798 N N . ILE B 1 213 ? 0.445 24.516 24.672 1 98.12 213 ILE B N 1
ATOM 3799 C CA . ILE B 1 213 ? 1.083 23.375 24 1 98.12 213 ILE B CA 1
ATOM 3800 C C . ILE B 1 213 ? 1.999 23.891 22.891 1 98.12 213 ILE B C 1
ATOM 3802 O O . ILE B 1 213 ? 1.571 24.656 22.031 1 98.12 213 ILE B O 1
ATOM 3806 N N . ARG B 1 214 ? 3.234 23.453 22.953 1 97.31 214 ARG B N 1
ATOM 3807 C CA . ARG B 1 214 ? 4.215 23.875 21.953 1 97.31 214 ARG B CA 1
ATOM 3808 C C . ARG B 1 214 ? 4.969 22.672 21.391 1 97.31 214 ARG B C 1
ATOM 3810 O O . ARG B 1 214 ? 5.004 21.609 22.016 1 97.31 214 ARG B O 1
ATOM 3817 N N . LYS B 1 215 ? 5.527 22.891 20.234 1 97.25 215 LYS B N 1
ATOM 3818 C CA . LYS B 1 215 ? 6.418 21.875 19.688 1 97.25 215 LYS B CA 1
ATOM 3819 C C . LYS B 1 215 ? 7.766 21.875 20.391 1 97.25 215 LYS B C 1
ATOM 3821 O O . LYS B 1 215 ? 8.5 22.859 20.344 1 97.25 215 LYS B O 1
ATOM 3826 N N . LYS B 1 216 ? 7.965 20.859 21.109 1 97 216 LYS B N 1
ATOM 3827 C CA . LYS B 1 216 ? 9.234 20.688 21.812 1 97 216 LYS B CA 1
ATOM 3828 C C . LYS B 1 216 ? 10.359 20.359 20.844 1 97 216 LYS B C 1
ATOM 3830 O O . LYS B 1 216 ? 11.461 20.891 20.938 1 97 216 LYS B O 1
ATOM 3835 N N . SER B 1 217 ? 10.148 19.469 19.953 1 97.25 217 SER B N 1
ATOM 3836 C CA . SER B 1 217 ? 11.078 19.062 18.891 1 97.25 217 SER B CA 1
ATOM 3837 C C . SER B 1 217 ? 10.336 18.594 17.656 1 97.25 217 SER B C 1
ATOM 3839 O O . SER B 1 217 ? 9.18 18.172 17.734 1 97.25 217 SER B O 1
ATOM 3841 N N . GLU B 1 218 ? 10.961 18.844 16.516 1 97.12 218 GLU B N 1
ATOM 3842 C CA . GLU B 1 218 ? 10.438 18.406 15.234 1 97.12 218 GLU B CA 1
ATOM 3843 C C . GLU B 1 218 ? 11.531 17.797 14.367 1 97.12 218 GLU B C 1
ATOM 3845 O O . GLU B 1 218 ? 12.664 18.297 14.359 1 97.12 218 GLU B O 1
ATOM 3850 N N . GLY B 1 219 ? 11.234 16.688 13.68 1 98.25 219 GLY B N 1
ATOM 3851 C CA . GLY B 1 219 ? 12.148 16.016 12.773 1 98.25 219 GLY B CA 1
ATOM 3852 C C . GLY B 1 219 ? 11.531 14.797 12.109 1 98.25 219 GLY B C 1
ATOM 3853 O O . GLY B 1 219 ? 10.336 14.797 11.789 1 98.25 219 GLY B O 1
ATOM 3854 N N . VAL B 1 220 ? 12.414 13.859 11.789 1 98.69 220 VAL B N 1
ATOM 3855 C CA . VAL B 1 220 ? 11.977 12.672 11.07 1 98.69 220 VAL B CA 1
ATOM 3856 C C . VAL B 1 220 ? 12.477 11.422 11.797 1 98.69 220 VAL B C 1
ATOM 3858 O O . VAL B 1 220 ? 13.617 11.375 12.25 1 98.69 220 VAL B O 1
ATOM 3861 N N . LYS B 1 221 ? 11.578 10.523 11.977 1 98.69 221 LYS B N 1
ATOM 3862 C CA . LYS B 1 221 ? 11.969 9.203 12.469 1 98.69 221 LYS B CA 1
ATOM 3863 C C . LYS B 1 221 ? 12.211 8.234 11.312 1 98.69 221 LYS B C 1
ATOM 3865 O O . LYS B 1 221 ? 11.453 8.219 10.336 1 98.69 221 LYS B O 1
ATOM 3870 N N . LEU B 1 222 ? 13.281 7.508 11.383 1 98.94 222 LEU B N 1
ATOM 3871 C CA . LEU B 1 222 ? 13.562 6.422 10.453 1 98.94 222 LEU B CA 1
ATOM 3872 C C . LEU B 1 222 ? 13.203 5.074 11.062 1 98.94 222 LEU B C 1
ATOM 3874 O O . LEU B 1 222 ? 13.664 4.742 12.156 1 98.94 222 LEU B O 1
ATOM 3878 N N . TYR B 1 223 ? 12.375 4.391 10.414 1 98.88 223 TYR B N 1
ATOM 3879 C CA . TYR B 1 223 ? 11.992 3.041 10.82 1 98.88 223 TYR B CA 1
ATOM 3880 C C . TYR B 1 223 ? 12.742 1.994 10.008 1 98.88 223 TYR B C 1
ATOM 3882 O O . TYR B 1 223 ? 12.859 2.109 8.789 1 98.88 223 TYR B O 1
ATOM 3890 N N . LEU B 1 224 ? 13.227 0.952 10.719 1 98.81 224 LEU B N 1
ATOM 3891 C CA . LEU B 1 224 ? 14.078 -0.036 10.062 1 98.81 224 LEU B CA 1
ATOM 3892 C C . LEU B 1 224 ? 13.453 -1.426 10.133 1 98.81 224 LEU B C 1
ATOM 3894 O O . LEU B 1 224 ? 12.93 -1.818 11.18 1 98.81 224 LEU B O 1
ATOM 3898 N N . GLY B 1 225 ? 13.562 -2.107 8.992 1 98.69 225 GLY B N 1
ATOM 3899 C CA . GLY B 1 225 ? 13.336 -3.543 9.023 1 98.69 225 GLY B CA 1
ATOM 3900 C C . GLY B 1 225 ? 11.891 -3.924 8.773 1 98.69 225 GLY B C 1
ATOM 3901 O O . GLY B 1 225 ? 11.422 -4.961 9.25 1 98.69 225 GLY B O 1
ATOM 3902 N N . GLY B 1 226 ? 11.164 -3.059 8.117 1 98.44 226 GLY B N 1
ATOM 3903 C CA . GLY B 1 226 ? 9.805 -3.414 7.742 1 98.44 226 GLY B CA 1
ATOM 3904 C C . GLY B 1 226 ? 9.727 -4.25 6.48 1 98.44 226 GLY B C 1
ATOM 3905 O O . GLY B 1 226 ? 10.68 -4.297 5.703 1 98.44 226 GLY B O 1
ATOM 3906 N N . ARG B 1 227 ? 8.672 -4.871 6.336 1 97.19 227 ARG B N 1
ATOM 3907 C CA . ARG B 1 227 ? 8.344 -5.613 5.121 1 97.19 227 ARG B CA 1
ATOM 3908 C C . ARG B 1 227 ? 6.898 -6.09 5.141 1 97.19 227 ARG B C 1
ATOM 3910 O O . ARG B 1 227 ? 6.242 -6.055 6.184 1 97.19 227 ARG B O 1
ATOM 3917 N N . PHE B 1 228 ? 6.477 -6.387 3.977 1 96.25 228 PHE B N 1
ATOM 3918 C CA . PHE B 1 228 ? 5.215 -7.109 3.869 1 96.25 228 PHE B CA 1
ATOM 3919 C C . PHE B 1 228 ? 5.352 -8.297 2.926 1 96.25 228 PHE B C 1
ATOM 3921 O O . PHE B 1 228 ? 6.441 -8.844 2.762 1 96.25 228 PHE B O 1
ATOM 3928 N N . GLY B 1 229 ? 4.223 -8.82 2.324 1 93 229 GLY B N 1
ATOM 3929 C CA . GLY B 1 229 ? 4.25 -10.023 1.515 1 93 229 GLY B CA 1
ATOM 3930 C C . GLY B 1 229 ? 3.697 -11.242 2.236 1 93 229 GLY B C 1
ATOM 3931 O O . GLY B 1 229 ? 2.615 -11.18 2.824 1 93 229 GLY B O 1
ATOM 3932 N N . ARG B 1 230 ? 4.492 -12.32 2.148 1 93.38 230 ARG B N 1
ATOM 3933 C CA . ARG B 1 230 ? 4.062 -13.578 2.748 1 93.38 230 ARG B CA 1
ATOM 3934 C C . ARG B 1 230 ? 4.078 -13.492 4.27 1 93.38 230 ARG B C 1
ATOM 3936 O O . ARG B 1 230 ? 3.281 -14.156 4.941 1 93.38 230 ARG B O 1
ATOM 3943 N N . ARG B 1 231 ? 5.039 -12.641 4.723 1 92.06 231 ARG B N 1
ATOM 3944 C CA . ARG B 1 231 ? 5.195 -12.43 6.156 1 92.06 231 ARG B CA 1
ATOM 3945 C C . ARG B 1 231 ? 5.41 -10.945 6.465 1 92.06 231 ARG B C 1
ATOM 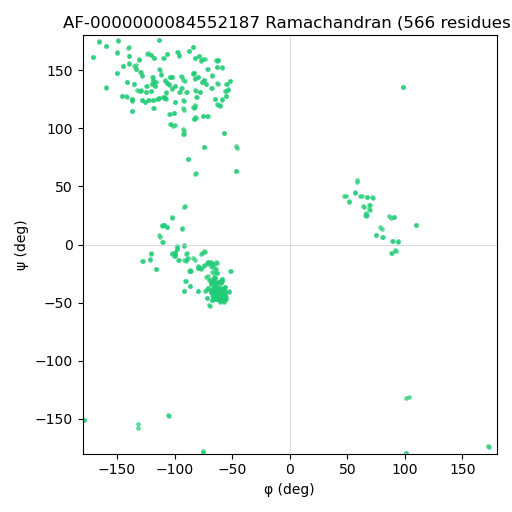3947 O O . ARG B 1 231 ? 6.406 -10.3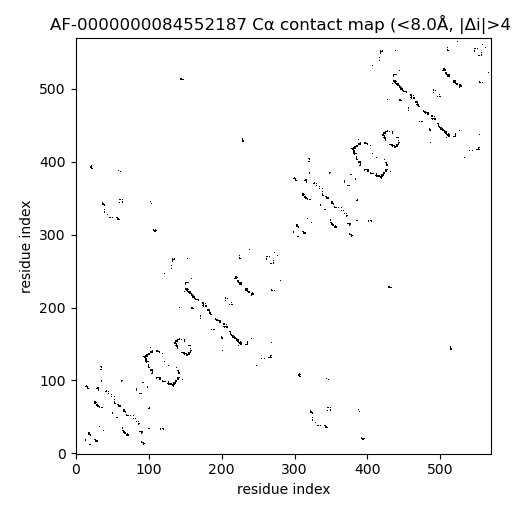59 6.043 1 92.06 231 ARG B O 1
ATOM 3954 N N . ALA B 1 232 ? 4.57 -10.484 7.301 1 94.31 232 ALA B N 1
ATOM 3955 C CA . ALA B 1 232 ? 4.629 -9.055 7.59 1 94.31 232 ALA B CA 1
ATOM 3956 C C . ALA B 1 232 ? 5.512 -8.773 8.805 1 94.31 232 ALA B C 1
ATOM 3958 O O . ALA B 1 232 ? 5.586 -9.594 9.727 1 94.31 232 ALA B O 1
ATOM 3959 N N . LYS B 1 233 ? 6.254 -7.73 8.766 1 96.62 233 LYS B N 1
ATOM 3960 C CA . LYS B 1 233 ? 7.035 -7.195 9.883 1 96.62 233 LYS B CA 1
ATOM 3961 C C . LYS B 1 233 ? 7.027 -5.672 9.875 1 96.62 233 LYS B C 1
ATOM 3963 O O . LYS B 1 233 ? 7.285 -5.047 8.844 1 96.62 233 LYS B O 1
ATOM 3968 N N . MET B 1 234 ? 6.668 -5.098 11 1 97.44 234 MET B N 1
ATOM 3969 C CA . MET B 1 234 ? 6.699 -3.645 11.141 1 97.44 234 MET B CA 1
ATOM 3970 C C . MET B 1 234 ? 8.109 -3.156 11.453 1 97.44 234 MET B C 1
ATOM 3972 O O . MET B 1 234 ? 8.789 -3.723 12.312 1 97.44 234 MET B O 1
ATOM 3976 N N . GLY B 1 235 ? 8.523 -2.162 10.75 1 98.25 235 GLY B N 1
ATOM 3977 C CA . GLY B 1 235 ? 9.797 -1.545 11.086 1 98.25 235 GLY B CA 1
ATOM 3978 C C . GLY B 1 235 ? 9.812 -0.905 12.461 1 98.25 235 GLY B C 1
ATOM 3979 O O . GLY B 1 235 ? 8.773 -0.479 12.961 1 98.25 235 GLY B O 1
ATOM 3980 N N . GLU B 1 236 ? 10.977 -0.839 13.047 1 98.25 236 GLU B N 1
ATOM 3981 C CA . GLU B 1 236 ? 11.188 -0.217 14.352 1 98.25 236 GLU B CA 1
ATOM 3982 C C . GLU B 1 236 ? 11.938 1.105 14.219 1 98.25 236 GLU B C 1
ATOM 3984 O O . GLU B 1 236 ? 12.859 1.223 13.406 1 98.25 236 GLU B O 1
ATOM 3989 N N . PRO B 1 237 ? 11.539 2.051 15.008 1 98.44 237 PRO B N 1
ATOM 3990 C CA . PRO B 1 237 ? 12.172 3.365 14.883 1 98.44 237 PRO B CA 1
ATOM 3991 C C . PRO B 1 237 ? 13.57 3.406 15.508 1 98.44 237 PRO B C 1
ATOM 3993 O O . PRO B 1 237 ? 13.789 2.828 16.578 1 98.44 237 PRO B O 1
ATOM 3996 N N . LEU B 1 238 ? 14.469 4.059 14.859 1 98.69 238 LEU B N 1
ATOM 3997 C CA . LEU B 1 238 ? 15.734 4.418 15.492 1 98.69 238 LEU B CA 1
ATOM 3998 C C . LEU B 1 238 ? 15.523 5.441 16.594 1 98.69 238 LEU B C 1
ATOM 4000 O O . LEU B 1 238 ? 14.633 6.289 16.5 1 98.69 238 LEU B O 1
ATOM 4004 N N . ASN B 1 239 ? 16.328 5.281 17.594 1 97.56 239 ASN B N 1
ATOM 4005 C CA . ASN B 1 239 ? 16.203 6.199 18.719 1 97.56 239 ASN B CA 1
ATOM 4006 C C . ASN B 1 239 ? 16.922 7.52 18.453 1 97.56 239 ASN B C 1
ATOM 4008 O O . ASN B 1 239 ? 17.828 7.906 19.203 1 97.56 239 ASN B O 1
ATOM 4012 N N . LYS B 1 240 ? 16.516 8.203 17.469 1 98 240 LYS B N 1
ATOM 4013 C CA . LYS B 1 240 ? 17.047 9.5 17.062 1 98 240 LYS B CA 1
ATOM 4014 C C . LYS B 1 240 ? 16.031 10.242 16.188 1 98 240 LYS B C 1
ATOM 4016 O O . LYS B 1 240 ? 15.359 9.633 15.352 1 98 240 LYS B O 1
ATOM 4021 N N . LEU B 1 241 ? 15.867 11.453 16.453 1 98.31 241 LEU B N 1
ATOM 4022 C CA . LEU B 1 241 ? 15.117 12.352 15.586 1 98.31 241 LEU B CA 1
ATOM 4023 C C . LEU B 1 241 ? 16.047 13.055 14.602 1 98.31 241 LEU B C 1
ATOM 4025 O O . LEU B 1 241 ? 16.938 13.797 15.008 1 98.31 241 LEU B O 1
ATOM 4029 N N . PHE B 1 242 ? 15.742 12.906 13.328 1 98.69 242 PHE B N 1
ATOM 4030 C CA . PHE B 1 242 ? 16.672 13.383 12.305 1 98.69 242 PHE B CA 1
ATOM 4031 C C . PHE B 1 242 ? 16.172 14.68 11.688 1 98.69 242 PHE B C 1
ATOM 4033 O O . PHE B 1 242 ? 14.977 14.859 11.477 1 98.69 242 PHE B O 1
ATOM 4040 N N . LYS B 1 243 ? 17.125 15.508 11.391 1 97.94 243 LYS B N 1
ATOM 4041 C CA . LYS B 1 243 ? 16.844 16.609 10.477 1 97.94 243 LYS B CA 1
ATOM 4042 C C . LYS B 1 243 ? 16.797 16.125 9.031 1 97.94 243 LYS B C 1
ATOM 4044 O O . LYS B 1 243 ? 17.359 15.078 8.703 1 97.94 243 LYS B O 1
ATOM 4049 N N . GLU B 1 244 ? 16.172 16.844 8.203 1 96.88 244 GLU B N 1
ATOM 4050 C CA . GLU B 1 244 ? 15.992 16.438 6.812 1 96.88 244 GLU B CA 1
ATOM 4051 C C . GLU B 1 244 ? 17.344 16.203 6.133 1 96.88 244 GLU B C 1
ATOM 4053 O O . GLU B 1 244 ? 17.5 15.227 5.395 1 96.88 244 GLU B O 1
ATOM 4058 N N . GLU B 1 245 ? 18.297 17.078 6.406 1 97.31 245 GLU B N 1
ATOM 4059 C CA . GLU B 1 245 ? 19.594 17 5.754 1 97.31 245 GLU B CA 1
ATOM 4060 C C . GLU B 1 245 ? 20.375 15.766 6.207 1 97.31 245 GLU B C 1
ATOM 4062 O O . GLU B 1 245 ? 21.359 15.398 5.586 1 97.31 245 GLU B O 1
ATOM 4067 N N . GLU B 1 246 ? 19.969 15.141 7.301 1 98.5 246 GLU B N 1
ATOM 4068 C CA . GLU B 1 246 ? 20.656 13.977 7.848 1 98.5 246 GLU B CA 1
ATOM 4069 C C . GLU B 1 246 ? 20.109 12.68 7.262 1 98.5 246 GLU B C 1
ATOM 4071 O O . GLU B 1 246 ? 20.703 11.609 7.449 1 98.5 246 GLU B O 1
ATOM 4076 N N . ILE B 1 247 ? 19.047 12.75 6.504 1 98.69 247 ILE B N 1
ATOM 4077 C CA . ILE B 1 247 ? 18.328 11.555 6.066 1 98.69 247 ILE B CA 1
ATOM 4078 C C . ILE B 1 247 ? 19.172 10.781 5.062 1 98.69 247 ILE B C 1
ATOM 4080 O O . ILE B 1 247 ? 19.453 9.594 5.262 1 98.69 247 ILE B O 1
ATOM 4084 N N . LEU B 1 248 ? 19.672 11.422 3.998 1 98.62 248 LEU B N 1
ATOM 4085 C CA . LEU B 1 248 ? 20.391 10.719 2.943 1 98.62 248 LEU B CA 1
ATOM 4086 C C . LEU B 1 248 ? 21.688 10.109 3.482 1 98.62 248 LEU B C 1
ATOM 4088 O O . LEU B 1 248 ? 21.969 8.938 3.254 1 98.62 248 LEU B O 1
ATOM 4092 N N . PRO B 1 249 ? 22.453 10.891 4.305 1 98.56 249 PRO B N 1
ATOM 4093 C CA . PRO B 1 249 ? 23.656 10.273 4.891 1 98.56 249 PRO B CA 1
ATOM 4094 C C . PRO B 1 249 ? 23.328 9.039 5.734 1 98.56 249 PRO B C 1
ATOM 4096 O O . PRO B 1 249 ? 24.047 8.047 5.691 1 98.56 249 PRO B O 1
ATOM 4099 N N . MET B 1 250 ? 22.281 9.109 6.457 1 98.81 250 MET B N 1
ATOM 4100 C CA . MET B 1 250 ? 21.906 7.973 7.297 1 98.81 250 MET B CA 1
ATOM 4101 C C . MET B 1 250 ? 21.469 6.789 6.445 1 98.81 250 MET B C 1
ATOM 4103 O O . MET B 1 250 ? 21.766 5.637 6.762 1 98.81 250 MET B O 1
ATOM 4107 N N . LEU B 1 251 ? 20.703 7.039 5.375 1 98.88 251 LEU B N 1
ATOM 4108 C CA . LEU B 1 251 ? 20.328 5.969 4.457 1 98.88 251 LEU B CA 1
ATOM 4109 C C . LEU B 1 251 ? 21.562 5.27 3.904 1 98.88 251 LEU B C 1
ATOM 4111 O O . LEU B 1 251 ? 21.609 4.039 3.834 1 98.88 251 LEU B O 1
ATOM 4115 N N . ASP B 1 252 ? 22.531 6.078 3.537 1 98.56 252 ASP B N 1
ATOM 4116 C CA . ASP B 1 252 ? 23.781 5.523 3.023 1 98.56 252 ASP B CA 1
ATOM 4117 C C . ASP B 1 252 ? 24.453 4.629 4.062 1 98.56 252 ASP B C 1
ATOM 4119 O O . ASP B 1 252 ? 24.906 3.533 3.74 1 98.56 252 ASP B O 1
ATOM 4123 N N . LYS B 1 253 ? 24.453 5.102 5.266 1 98.75 253 LYS B N 1
ATOM 4124 C CA . LYS B 1 253 ? 25.062 4.348 6.355 1 98.75 253 LYS B CA 1
ATOM 4125 C C . LYS B 1 253 ? 24.328 3.033 6.594 1 98.75 253 LYS B C 1
ATOM 4127 O O . LYS B 1 253 ? 24.953 1.985 6.77 1 98.75 253 LYS B O 1
ATOM 4132 N N . ILE B 1 254 ? 23.016 3.055 6.57 1 98.94 254 ILE B N 1
ATOM 4133 C CA . ILE B 1 254 ? 22.203 1.864 6.785 1 98.94 254 ILE B CA 1
ATOM 4134 C C . ILE B 1 254 ? 22.469 0.853 5.672 1 98.94 254 ILE B C 1
ATOM 4136 O O . ILE B 1 254 ? 22.703 -0.328 5.938 1 98.94 254 ILE B O 1
ATOM 4140 N N . MET B 1 255 ? 22.469 1.3 4.426 1 98.88 255 MET B N 1
ATOM 4141 C CA . MET B 1 255 ? 22.656 0.404 3.291 1 98.88 255 MET B CA 1
ATOM 4142 C C . MET B 1 255 ? 24.062 -0.189 3.295 1 98.88 255 MET B C 1
ATOM 4144 O O . MET B 1 255 ? 24.25 -1.35 2.926 1 98.88 255 MET B O 1
ATOM 4148 N N . THR B 1 256 ? 25.047 0.6 3.689 1 98.75 256 THR B N 1
ATOM 4149 C CA . THR B 1 256 ? 26.406 0.1 3.795 1 98.75 256 THR B CA 1
ATOM 4150 C C . THR B 1 256 ? 26.516 -0.982 4.867 1 98.75 256 THR B C 1
ATOM 4152 O O . THR B 1 256 ? 27.062 -2.055 4.621 1 98.75 256 THR B O 1
ATOM 4155 N N . TYR B 1 257 ? 25.938 -0.705 6.02 1 98.88 257 TYR B N 1
ATOM 4156 C CA . TYR B 1 257 ? 25.922 -1.688 7.094 1 98.88 257 TYR B CA 1
ATOM 4157 C C . TYR B 1 257 ? 25.219 -2.965 6.66 1 98.88 257 TYR B C 1
ATOM 4159 O O . TYR B 1 257 ? 25.703 -4.07 6.91 1 98.88 257 TYR B O 1
ATOM 4167 N N . TYR B 1 258 ? 24.125 -2.832 6.043 1 98.88 258 TYR B N 1
ATOM 4168 C CA . TYR B 1 258 ? 23.359 -3.955 5.527 1 98.88 258 TYR B CA 1
ATOM 4169 C C . TYR B 1 258 ? 24.188 -4.797 4.566 1 98.88 258 TYR B C 1
ATOM 4171 O O . TYR B 1 258 ? 24.25 -6.02 4.703 1 98.88 258 TYR B O 1
ATOM 4179 N N . ASN B 1 259 ? 24.812 -4.145 3.633 1 98.5 259 ASN B N 1
ATOM 4180 C CA . ASN B 1 259 ? 25.641 -4.82 2.639 1 98.5 259 ASN B CA 1
ATOM 4181 C C . ASN B 1 259 ? 26.781 -5.605 3.295 1 98.5 259 ASN B C 1
ATOM 4183 O O . ASN B 1 259 ? 27.141 -6.684 2.826 1 98.5 259 ASN B O 1
ATOM 4187 N N . GLU B 1 260 ? 27.266 -5.156 4.383 1 98.44 260 GLU B N 1
ATOM 4188 C CA . GLU B 1 260 ? 28.438 -5.738 5.039 1 98.44 260 GLU B CA 1
ATOM 4189 C C . GLU B 1 260 ? 28.031 -6.895 5.957 1 98.44 260 GLU B C 1
ATOM 4191 O O . GLU B 1 260 ? 28.844 -7.766 6.258 1 98.44 260 GLU B O 1
ATOM 4196 N N . ASN B 1 261 ? 26.781 -6.918 6.375 1 98.75 261 ASN B N 1
ATOM 4197 C CA . ASN B 1 261 ? 26.469 -7.828 7.473 1 98.75 261 ASN B CA 1
ATOM 4198 C C . ASN B 1 261 ? 25.391 -8.828 7.086 1 98.75 261 ASN B C 1
ATOM 4200 O O . ASN B 1 261 ? 25.188 -9.828 7.777 1 98.75 261 ASN B O 1
ATOM 4204 N N . ALA B 1 262 ? 24.75 -8.578 5.977 1 98.75 262 ALA B N 1
ATOM 4205 C CA . ALA B 1 262 ? 23.656 -9.469 5.594 1 98.75 262 ALA B CA 1
ATOM 4206 C C . ALA B 1 262 ? 24.188 -10.695 4.855 1 98.75 262 ALA B C 1
ATOM 4208 O O . ALA B 1 262 ? 25.188 -10.617 4.137 1 98.75 262 ALA B O 1
ATOM 4209 N N . ASN B 1 263 ? 23.516 -11.812 5.031 1 98 263 ASN B N 1
ATOM 4210 C CA . ASN B 1 263 ? 23.734 -12.969 4.168 1 98 263 ASN B CA 1
ATOM 4211 C C . ASN B 1 263 ? 23.094 -12.766 2.795 1 98 263 ASN B C 1
ATOM 4213 O O . ASN B 1 263 ? 22.234 -11.906 2.625 1 98 263 ASN B O 1
ATOM 4217 N N . PRO B 1 264 ? 23.578 -13.539 1.858 1 96 264 PRO B N 1
ATOM 4218 C CA . PRO B 1 264 ? 22.953 -13.445 0.537 1 96 264 PRO B CA 1
ATOM 4219 C C . PRO B 1 264 ? 21.438 -13.688 0.58 1 96 264 PRO B C 1
ATOM 4221 O O . PRO B 1 264 ? 20.984 -14.672 1.161 1 96 264 PRO B O 1
ATOM 4224 N N . LEU B 1 265 ? 20.688 -12.758 0.008 1 95.81 265 LEU B N 1
ATOM 4225 C CA . LEU B 1 265 ? 19.234 -12.859 -0.154 1 95.81 265 LEU B CA 1
ATOM 4226 C C . LEU B 1 265 ? 18.516 -12.625 1.174 1 95.81 265 LEU B C 1
ATOM 4228 O O . LEU B 1 265 ? 17.312 -12.867 1.288 1 95.81 265 LEU B O 1
ATOM 4232 N N . GLU B 1 266 ? 19.312 -12.211 2.16 1 97.81 266 GLU B N 1
ATOM 4233 C CA . GLU B 1 266 ? 18.719 -11.906 3.457 1 97.81 266 GLU B CA 1
ATOM 4234 C C . GLU B 1 266 ? 18.156 -10.484 3.482 1 97.81 266 GLU B C 1
ATOM 4236 O O . GLU B 1 266 ? 18.891 -9.516 3.273 1 97.81 266 GLU B O 1
ATOM 4241 N N . ARG B 1 267 ? 16.875 -10.383 3.678 1 98.06 267 ARG B N 1
ATOM 4242 C CA . ARG B 1 267 ? 16.25 -9.07 3.803 1 98.06 267 ARG B CA 1
ATOM 4243 C C . ARG B 1 267 ? 16.75 -8.328 5.031 1 98.06 267 ARG B C 1
ATOM 4245 O O . ARG B 1 267 ? 17.234 -8.953 5.988 1 98.06 267 ARG B O 1
ATOM 4252 N N . LEU B 1 268 ? 16.609 -7.027 5.031 1 98.81 268 LEU B N 1
ATOM 4253 C CA . LEU B 1 268 ? 17.062 -6.223 6.164 1 98.81 268 LEU B CA 1
ATOM 4254 C C . LEU B 1 268 ? 16.391 -6.676 7.453 1 98.81 268 LEU B C 1
ATOM 4256 O O . LEU B 1 268 ? 17.031 -6.777 8.5 1 98.81 268 LEU B O 1
ATOM 4260 N N . SER B 1 269 ? 15.109 -6.906 7.387 1 98.62 269 SER B N 1
ATOM 4261 C CA . SER B 1 269 ? 14.352 -7.344 8.555 1 98.62 269 SER B CA 1
ATOM 4262 C C . SER B 1 269 ? 14.938 -8.617 9.148 1 98.62 269 SER B C 1
ATOM 4264 O O . SER B 1 269 ? 15.102 -8.727 10.367 1 98.62 269 SER B O 1
ATOM 4266 N N . ALA B 1 270 ? 15.234 -9.547 8.312 1 97.88 270 ALA B N 1
ATOM 4267 C CA . ALA B 1 270 ? 15.797 -10.82 8.758 1 97.88 270 ALA B CA 1
ATOM 4268 C C . ALA B 1 270 ? 17.188 -10.625 9.359 1 97.88 270 ALA B C 1
ATOM 4270 O O . ALA B 1 270 ? 17.531 -11.266 10.352 1 97.88 270 ALA B O 1
ATOM 4271 N N . MET B 1 271 ? 18 -9.82 8.75 1 98.75 271 MET B N 1
ATOM 4272 C CA . MET B 1 271 ? 19.312 -9.508 9.305 1 98.75 271 MET B CA 1
ATOM 4273 C C . MET B 1 271 ? 19.188 -8.914 10.703 1 98.75 271 MET B C 1
ATOM 4275 O O . MET B 1 271 ? 19.906 -9.305 11.617 1 98.75 271 MET B O 1
ATOM 4279 N N . ILE B 1 272 ? 18.266 -7.977 10.852 1 98.81 272 ILE B N 1
ATOM 4280 C CA . ILE B 1 272 ? 18.062 -7.316 12.133 1 98.81 272 ILE B CA 1
ATOM 4281 C C . ILE B 1 272 ? 17.625 -8.344 13.18 1 98.81 272 ILE B C 1
ATOM 4283 O O . ILE B 1 272 ? 18.062 -8.297 14.328 1 98.81 272 ILE B O 1
ATOM 4287 N N . GLU B 1 273 ? 16.734 -9.188 12.758 1 98.19 273 GLU B N 1
ATOM 4288 C CA . GLU B 1 273 ? 16.312 -10.25 13.664 1 98.19 273 GLU B CA 1
ATOM 4289 C C . GLU B 1 273 ? 17.484 -11.117 14.086 1 98.19 273 GLU B C 1
ATOM 4291 O O . GLU B 1 273 ? 17.594 -11.5 15.258 1 98.19 273 GLU B O 1
ATOM 4296 N N . ARG B 1 274 ? 18.391 -11.461 13.188 1 98.38 274 ARG B N 1
ATOM 4297 C CA . ARG B 1 274 ? 19.547 -12.312 13.453 1 98.38 274 ARG B CA 1
ATOM 4298 C C . ARG B 1 274 ? 20.547 -11.609 14.359 1 98.38 274 ARG B C 1
ATOM 4300 O O . ARG B 1 274 ? 21.062 -12.203 15.312 1 98.38 274 ARG B O 1
ATOM 4307 N N . ILE B 1 275 ? 20.781 -10.344 14.156 1 98.56 275 ILE B N 1
ATOM 4308 C CA . ILE B 1 275 ? 21.844 -9.609 14.844 1 98.56 275 ILE B CA 1
ATOM 4309 C C . ILE B 1 275 ? 21.281 -8.992 16.125 1 98.56 275 ILE B C 1
ATOM 4311 O O . ILE B 1 275 ? 21.984 -8.891 17.125 1 98.56 275 ILE B O 1
ATOM 4315 N N . GLY B 1 276 ? 20.047 -8.648 16.125 1 98.69 276 GLY B N 1
ATOM 4316 C CA . GLY B 1 276 ? 19.422 -7.863 17.188 1 98.69 276 GLY B CA 1
ATOM 4317 C C . GLY B 1 276 ? 19.312 -6.387 16.844 1 98.69 276 GLY B C 1
ATOM 4318 O O . GLY B 1 276 ? 20.281 -5.781 16.391 1 98.69 276 GLY B O 1
ATOM 4319 N N . PHE B 1 277 ? 18.234 -5.828 17.094 1 98.69 277 PHE B N 1
ATOM 4320 C CA . PHE B 1 277 ? 17.969 -4.441 16.734 1 98.69 277 PHE B CA 1
ATOM 4321 C C . PHE B 1 277 ? 18.891 -3.494 17.484 1 98.69 277 PHE B C 1
ATOM 4323 O O . PHE B 1 277 ? 19.453 -2.566 16.891 1 98.69 277 PHE B O 1
ATOM 4330 N N . GLU B 1 278 ? 19.031 -3.719 18.75 1 98.44 278 GLU B N 1
ATOM 4331 C CA . GLU B 1 278 ? 19.859 -2.842 19.578 1 98.44 278 GLU B CA 1
ATOM 4332 C C . GLU B 1 278 ? 21.297 -2.791 19.078 1 98.44 278 GLU B C 1
ATOM 4334 O O . GLU B 1 278 ? 21.891 -1.72 19.016 1 98.44 278 GLU B O 1
ATOM 4339 N N . GLU B 1 279 ? 21.766 -3.955 18.703 1 98.56 279 GLU B N 1
ATOM 4340 C CA . GLU B 1 279 ? 23.125 -4.023 18.172 1 98.56 279 GLU B CA 1
ATOM 4341 C C . GLU B 1 279 ? 23.25 -3.291 16.844 1 98.56 279 GLU B C 1
ATOM 4343 O O . GLU B 1 279 ? 24.203 -2.547 16.625 1 98.56 279 GLU B O 1
ATOM 4348 N N . VAL B 1 280 ? 22.281 -3.43 15.984 1 98.81 280 VAL B N 1
ATOM 4349 C CA . VAL B 1 280 ? 22.281 -2.736 14.695 1 98.81 280 VAL B CA 1
ATOM 4350 C C . VAL B 1 280 ? 22.234 -1.227 14.922 1 98.81 280 VAL B C 1
ATOM 4352 O O . VAL B 1 280 ? 23.016 -0.48 14.336 1 98.81 280 VAL B O 1
ATOM 4355 N N . GLU B 1 281 ? 21.359 -0.833 15.797 1 98.75 281 GLU B N 1
ATOM 4356 C CA . GLU B 1 281 ? 21.203 0.592 16.078 1 98.75 281 GLU B CA 1
ATOM 4357 C C . GLU B 1 281 ? 22.5 1.193 16.625 1 98.75 281 GLU B C 1
ATOM 4359 O O . GLU B 1 281 ? 22.875 2.301 16.25 1 98.75 281 GLU B O 1
ATOM 4364 N N . LYS B 1 282 ? 23.141 0.489 17.531 1 98.38 282 LYS B N 1
ATOM 4365 C CA . LYS B 1 282 ? 24.391 0.95 18.109 1 98.38 282 LYS B CA 1
ATOM 4366 C C . LYS B 1 282 ? 25.438 1.205 17.031 1 98.38 282 LYS B C 1
ATOM 4368 O O . LYS B 1 282 ? 26.219 2.164 17.125 1 98.38 282 LYS B O 1
ATOM 4373 N N . ASN B 1 283 ? 25.438 0.372 16.047 1 98.31 283 ASN B N 1
ATOM 4374 C CA . ASN B 1 283 ? 26.422 0.502 14.977 1 98.31 283 ASN B CA 1
ATOM 4375 C C . ASN B 1 283 ? 26.047 1.633 14.016 1 98.31 283 ASN B C 1
ATOM 4377 O O . ASN B 1 283 ? 26.906 2.145 13.297 1 98.31 283 ASN B O 1
ATOM 4381 N N . LEU B 1 284 ? 24.844 2.018 14 1 98.38 284 LEU B N 1
ATOM 4382 C CA . LEU B 1 284 ? 24.375 3.053 13.078 1 98.38 284 LEU B CA 1
ATOM 4383 C C . LEU B 1 284 ? 24.469 4.434 13.719 1 98.38 284 LEU B C 1
ATOM 4385 O O . LEU B 1 284 ? 24.75 5.422 13.039 1 98.38 284 LEU B O 1
ATOM 4389 N N . LEU B 1 285 ? 24.125 4.48 14.984 1 97.12 285 LEU B N 1
ATOM 4390 C CA . LEU B 1 285 ? 24.047 5.77 15.664 1 97.12 285 LEU B CA 1
ATOM 4391 C C . LEU B 1 285 ? 25.281 6.012 16.516 1 97.12 285 LEU B C 1
ATOM 4393 O O . LEU B 1 285 ? 25.656 7.16 16.766 1 97.12 285 LEU B O 1
#

Foldseek 3Di:
DLPPQDPVNQVVCVQQQFHDDPPPQKTKWKWADQQLDDDPLLVVLVQVLLVPFNVRDWDADLQNIIIRIGGGPVCVVVSCVSCVVSVIGTHADWQFEGQEHEDCLCPDPLFQDNGSVLSNVLCVVGGPHHALGYFYAYEYRFLVCPSVRQQGQKRKHKAWDKDFAFVQDPPPCQLCVVDPQNQWDDDPNGIHGNPVSDSRSCVSQVRDPRRRMHTPDIAMWMFHQAHDDPDGDTTDTQPDGDHSVCVSVLVVLLRVVRRVQPDRNGRRNNSCVVCPVVVSSVSSD/DLPPQDPVNQVVCVQQQFHDDPPPQKTKWKWADQQLDDDPLLVVLVQVLLVPFNVRDWDADLQNIIIRIGGGPVCVVVSCVSCVVSVIGTHADWQFEGQEHEDCLCPDPLFQDNGSVLSNVLCVVGPPHHALGYFYAYEYRFLVCPSVRQQGQKRKHKAWDKDFAFVQDPPPCQLCVVDPQNQWDDDPNGIHGNPVSDSRSCVSQVRDPRRRMHTPDIAMWMFHQAHDDPDGDTTDTQPDGDHSVCVSVLVVLLRVVRRVQPDRNGRRNNSCVVCPVVVSSVSSD

Solvent-accessible surface area (backbone atoms only — not comparable to full-atom values): 28495 Å² total; per-residue (Å²): 128,84,74,75,74,48,72,67,55,48,51,54,36,30,58,50,18,35,34,68,31,55,55,82,67,23,22,28,40,27,32,58,44,61,25,22,30,47,41,23,68,46,31,40,49,49,19,52,48,17,49,74,51,28,82,31,31,35,33,47,35,72,67,25,30,41,30,35,42,55,28,39,68,91,44,47,66,61,48,53,52,54,33,51,76,56,80,41,49,62,39,69,48,60,42,13,32,31,67,35,30,27,29,61,12,60,44,33,67,69,32,75,38,54,14,33,60,52,26,39,53,49,34,74,72,43,51,65,42,76,41,49,20,59,38,37,40,20,27,22,14,28,40,58,22,83,53,48,17,37,43,16,35,34,9,34,33,41,38,25,41,68,43,75,39,71,90,50,50,82,80,83,50,55,36,39,71,67,36,89,62,62,23,44,44,82,52,95,94,35,83,42,77,42,69,91,46,53,71,32,67,46,56,37,29,72,54,32,88,66,56,16,30,33,73,66,45,76,32,31,34,45,17,44,27,10,30,55,43,74,58,73,36,72,27,46,67,51,97,53,76,34,52,78,86,49,46,63,62,48,51,51,51,51,52,50,52,45,56,72,69,40,52,87,65,36,38,61,35,56,40,36,66,73,69,31,59,68,58,54,47,62,75,73,106,128,84,77,76,75,47,71,64,54,48,51,55,36,29,58,49,17,35,34,69,32,55,55,81,68,22,23,27,39,27,32,58,44,61,25,20,30,48,42,22,65,44,31,41,49,49,19,51,50,16,49,74,50,29,82,30,30,36,33,47,34,72,67,25,29,41,30,35,42,56,27,39,68,89,44,47,65,61,51,51,52,53,33,52,76,56,78,41,48,62,38,68,47,62,43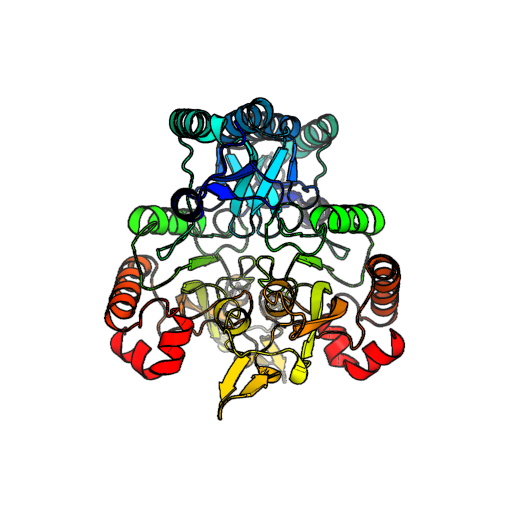,12,31,30,67,35,29,27,30,62,14,60,45,35,68,70,33,76,37,55,15,33,62,50,25,39,53,51,33,75,71,42,49,64,42,75,41,49,19,58,37,37,41,21,28,21,13,29,42,58,22,83,53,49,16,38,44,15,34,35,9,35,34,40,37,26,42,70,44,78,40,70,90,50,50,81,79,83,50,56,34,39,73,66,36,89,63,60,22,41,45,83,52,96,94,36,84,42,78,42,68,89,48,52,70,33,67,44,58,37,30,73,54,32,86,67,55,16,31,33,74,66,43,74,35,30,34,44,18,44,27,11,29,57,43,73,58,72,36,74,26,46,68,51,97,53,74,33,53,79,86,48,47,64,63,48,51,53,51,51,54,50,51,45,57,73,68,41,51,88,64,35,37,61,36,56,40,35,66,73,68,32,58,67,58,53,47,62,75,73,107

InterPro domains:
  IPR005117 Nitrite/Sulfite reductase ferredoxin-like domain [PF03460] (20-85)
  IPR006066 Nitrite/sulphite reductase iron-sulphur/sirohaem-binding site [PS00365] (140-156)
  IPR006067 Nitrite/sulphite reductase 4Fe-4S domain [PF01077] (94-282)
  IPR017896 4Fe-4S ferredoxin-type, iron-sulphur binding domain [PF00037] (162-184)
  IPR017896 4Fe-4S ferredoxin-type, iron-sulphur binding domain [PF00037] (192-214)
  IPR017896 4Fe-4S ferredoxin-type, iron-sulphur binding domain [PS51379] (160-189)
  IPR017896 4Fe-4S ferredoxin-type, iron-sulphur binding domain [PS51379] (190-218)
  IPR017900 4Fe-4S ferredoxin, iron-sulphur binding, conserved site [PS00198] (198-209)
  IPR036136 Nitrite/Sulfite reductase ferredoxin-like domain superfamily [SSF55124] (19-100)
  IPR045169 Nitrite and sulphite reductase 4Fe-4S domain containing protein [PTHR11493] (6-160)
  IPR045854 Nitrite and sulphite reductase 4Fe-4S domain-like superfamily [G3DSA:3.30.413.10] (98-285)
  IPR045854 Nitrite and sulphite reductase 4Fe-4S domain-like superfamily [SSF56014] (94-282)

Organism: NCBI:txid1418104

Sequence (570 aa):
MDIKVSTEEKAVLKSQAIIAQKQEGYYSIRILSNAGNFTSDQLSAFSKISSKYGKGYLGLTTRLCIEIPYIKHEDIEAVKKELAENNLVNGGTGKKVRPITACKGTVCVHGLLDTQGLASNIHNEYFGRELPAKFKIGVVGCPNNCGKAQLNDIGIIPHVDIEINENNCVLCGKCIKVCKEGALVKENKKLVYKEDLCVHCGKCATACGLGAIRKKSEGVKLYLGGRFGRRAKMGEPLNKLFKEEEILPMLDKIMTYYNENANPLERLSAMIERIGFEEVEKNLLMDIKVSTEEKAVLKSQAIIAQKQEGYYSIRILSNAGNFTSDQLSAFSKISSKYGKGYLGLTTRLCIEIPYIKHEDIEAVKKELAENNLVNGGTGKKVRPITACKGTVCVHGLLDTQGLASNIHNEYFGRELPAKFKIGVVGCPNNCGKAQLNDIGIIPHVDIEINENNCVLCGKCIKVCKEGALVKENKKLVYKEDLCVHCGKCATACGLGAIRKKSEGVKLYLGGRFGRRAKMGEPLNKLFKEEEILPMLDKIMTYYNENANPLERLSAMIERIGFEEVEKNLL

Secondary structure (DSSP, 8-state):
------HHHHHHHHHTTEEEBSSTTEEEEEE--BTTEEEHHHHHHHHHHHHHHSSSEEEE-TTS-EEEEEEEGGGHHHHHHHHHHTT--B---SSBBPPPEE-STTTBTT-SS-HHHHHHHHHHHHTT-B-SS-B-EEE-SSTT-TT-GGGSSEEEEEEEEEEE-GGG-----HHHHH-TT--EEEETTEEEE-GGG-----HHHHH-TTSSEEEEEEEEEEEES-B-TTS-B--EE-S-PBPHHHHHHHHHHHHHHHHHHPPTT--HHHHHHHH-HHHHHHHH-/------HHHHHHHHHTTEEEBSSTTEEEEEE--BTTEEEHHHHHHHHHHHHHHSSSEEEE-TTS-EEEEEEEGGGHHHHHHHHHHTT--B---SSBBPPPEE-STTTBTT-SS-HHHHHHHHHHHHTT-B-SS-B-EEE-SSTT-TT-GGGSSEEEEEEEEEEE-GGG-----HHHHH-TT--EEEETTEEEE-GGG-----HHHHH-TTSSEEEEEEEEEEEES-B-SSS-B--EE-S--B-HHHHHHHHHHHHHHHHHHPPTT--HHHHHHHH-HHHHHHHH-

pLDDT: mean 96.59, std 6.22, range [34.06, 98.94]

Radius of gyration: 24.61 Å; Cα contacts (8 Å, |Δi|>4): 1289; chains: 2; bounding box: 54×82×72 Å